Protein AF-A0A8S3Y1V0-F1 (afdb_monomer_lite)

Secondary structure (DSSP, 8-state):
--TT-GGGTTSPPPPPHHHHS--HHHHHHH-SEEEEEEEEEESSSTTPEEEEEEEEEEEE--HHHHHHTS-SS--TT--EEEEE-SSTT-S--EEEEE-HHHHHHHHHHHHHSHHHHHTT----GGGS---------------PPP----PPPPS--TT------TTTT-EEEE-TTSSPPPBPTTT-TTHHHHH-HHHHTTPPP--SS---HHHHHHHHHHSS--TT--HHHHHHHHHHHHHHHHHHHHHHHHHH-SEETTEE--HHHHT-HHHHHHHHHTTTTTGGGGGSTTSHHHHHHHHHHHHHHHHHHHTT-TTS----TTSTTSSTTSS--EEE-TTSS-EEEPPSSPPPP------TTT-HHHHHHHHHHHHS--S-HHHHTS-TTS-HHHHHHHHHHHHHHHHTTT--S-TTS--

Sequence (423 aa):
MPRLAIANGLKFPDNPDVLNELTSMEERLVSPHYVFLKIVRRGQGLGYQHGLSGNVINVPVKINNMVKALPRSINDDSVITVELKRKFCYKHGRKEQVRPEIIRRAAEYLVTCDLFRTYGIELEGSWTNNEPEDTVEYTCSSPAQESNVDEIPDVNPGGIETLLDENQDLTIVMAPGEGERPISLFFDRHLEELAFIKVHCAIERKYLVNLSHSEVTRSEISRNNRGAVRPDYLFTALKKQQTIAVKNNVTTCLRKKKTVRGAPVFACNVFQNNFVDNLVQHDDGYRVLEVIRNSPAHWKSEKKEVVGNASSIETLNDSSQAIDYSQAVEEVEAEGNWAPLQDNLEYIRKRTKTRIIRFRWYSYIDYPDNFYREQIMLYIPWRSEEEELLNPNINIKDIFDEYKERIKAESKQFNKLGDADFF

Organism: Parnassius apollo (NCBI:txid110799)

Radius of gyration: 32.29 Å; chains: 1; bounding box: 64×59×93 Å

Foldseek 3Di:
DDPLDVVQLLDADDFDPLLVPDDPVLLQLLFQKDKDWDWDWDDDDPPTDIDTDDAIWIFGFQSQVSLVLDDQDDPQPDKFWEFEDQDPPDPHGDIDIDGSVSSVVLNVVLCVAPLCVVVVRDHDPPNPDPDPPDDPDAPPDDDDDDDDDDDPDDPDPPDPPPPVDVPPPGYRYDNRRPPTDTDDLQVDPCNLLRRLCSGRVNHDRDGNDDDDLVSSLVSQVPDPPCSCVDPSNNVSSVNNVLVVLLVVLVVVLLVVPCDDVHHGDDPVLVPPPVSVVVCVVVCSVVCSCLPPPPRVNVVVVVVCVVVVVVVVVVVVVVPDDDDDPPPVPPPPPDDDQWDADPVNPDIDGHDPDFAADDDDDDDCVPCVLVLLLVLCVVQPDDDDCVPARVDPVDDSVVVCVVCVVSSVVRVVRHDPDDPPPRD

pLDDT: mean 74.52, std 18.21, range [28.52, 94.56]

Structure (mmCIF, N/CA/C/O backbone):
data_AF-A0A8S3Y1V0-F1
#
_entry.id   AF-A0A8S3Y1V0-F1
#
loop_
_atom_site.group_PDB
_atom_site.id
_atom_site.type_symbol
_atom_site.label_atom_id
_atom_site.label_alt_id
_atom_site.label_comp_id
_atom_site.label_asym_id
_atom_site.label_entity_id
_atom_site.label_seq_id
_atom_site.pdbx_PDB_ins_code
_atom_site.Cartn_x
_atom_site.Cartn_y
_atom_site.Cartn_z
_atom_site.occupancy
_atom_site.B_iso_or_equiv
_atom_site.auth_seq_id
_atom_site.auth_comp_id
_atom_site.auth_asym_id
_atom_site.auth_atom_id
_atom_site.pdbx_PDB_model_num
ATOM 1 N N . MET A 1 1 ? -9.778 -16.200 -22.870 1.00 70.06 1 MET A N 1
ATOM 2 C CA . MET A 1 1 ? -10.127 -15.145 -21.893 1.00 70.06 1 MET A CA 1
ATOM 3 C C . MET A 1 1 ? -8.929 -14.209 -21.730 1.00 70.06 1 MET A C 1
ATOM 5 O O . MET A 1 1 ? -7.821 -14.727 -21.618 1.00 70.06 1 MET A O 1
ATOM 9 N N . PRO A 1 2 ? -9.093 -12.872 -21.777 1.00 84.62 2 PRO A N 1
ATOM 10 C CA . PRO A 1 2 ? -7.995 -11.931 -21.532 1.00 84.62 2 PRO A CA 1
ATOM 11 C C . PRO A 1 2 ? -7.365 -12.141 -20.150 1.00 84.62 2 PRO A C 1
ATOM 13 O O . PRO A 1 2 ? -8.072 -12.464 -19.200 1.00 84.62 2 PRO A O 1
ATOM 16 N N . ARG A 1 3 ? -6.049 -11.931 -20.011 1.00 85.44 3 ARG A N 1
ATOM 17 C CA . ARG A 1 3 ? -5.333 -12.165 -18.739 1.00 85.44 3 ARG A CA 1
ATOM 18 C C . ARG A 1 3 ? -5.812 -11.271 -17.593 1.00 85.44 3 ARG A C 1
ATOM 20 O O . ARG A 1 3 ? -5.935 -11.743 -16.472 1.00 85.44 3 ARG A O 1
ATOM 27 N N . LEU A 1 4 ? -6.137 -10.011 -17.879 1.00 87.31 4 LEU A N 1
ATOM 28 C CA . LEU A 1 4 ? -6.613 -9.040 -16.882 1.00 87.31 4 LEU A CA 1
ATOM 29 C C . LEU A 1 4 ? -8.144 -9.029 -16.726 1.00 87.31 4 LEU A C 1
ATOM 31 O O . LEU A 1 4 ? -8.703 -8.065 -16.206 1.00 87.31 4 LEU A O 1
ATOM 35 N N . ALA A 1 5 ? -8.834 -10.064 -17.211 1.00 84.19 5 ALA A N 1
ATOM 36 C CA . ALA A 1 5 ? -10.283 -10.155 -17.099 1.00 84.19 5 ALA A CA 1
ATOM 37 C C . ALA A 1 5 ? -10.722 -10.386 -15.644 1.00 84.19 5 ALA A C 1
ATOM 39 O O . ALA A 1 5 ? -10.100 -11.159 -14.918 1.00 84.19 5 ALA A O 1
ATOM 40 N N . ILE A 1 6 ? -11.854 -9.787 -15.255 1.00 84.50 6 ILE A N 1
ATOM 41 C CA . ILE A 1 6 ? -12.474 -9.948 -13.924 1.00 84.50 6 ILE A CA 1
ATOM 42 C C . ILE A 1 6 ? -12.691 -11.431 -13.585 1.00 84.50 6 ILE A C 1
ATOM 44 O O . ILE A 1 6 ? -12.442 -11.852 -12.457 1.00 84.50 6 ILE A O 1
ATOM 48 N N . ALA A 1 7 ? -13.072 -12.226 -14.588 1.00 85.38 7 ALA A N 1
ATOM 49 C CA . ALA A 1 7 ? -13.306 -13.659 -14.460 1.00 85.38 7 ALA A CA 1
ATOM 50 C C . ALA A 1 7 ? -12.072 -14.467 -14.006 1.00 85.38 7 ALA A C 1
ATOM 52 O O . ALA A 1 7 ? -12.248 -15.564 -13.496 1.00 85.38 7 ALA A O 1
ATOM 53 N N . ASN A 1 8 ? -10.847 -13.928 -14.090 1.00 89.69 8 ASN A N 1
ATOM 54 C CA . ASN A 1 8 ? -9.635 -14.587 -13.578 1.00 89.69 8 ASN A CA 1
ATOM 55 C C . ASN A 1 8 ? -9.433 -14.438 -12.054 1.00 89.69 8 ASN A C 1
ATOM 57 O O . ASN A 1 8 ? -8.315 -14.615 -11.569 1.00 89.69 8 ASN A O 1
ATOM 61 N N . GLY A 1 9 ? -10.481 -14.100 -11.296 1.00 85.44 9 GLY A N 1
ATOM 62 C CA . GLY A 1 9 ? -10.389 -13.851 -9.850 1.00 85.44 9 GLY A CA 1
ATOM 63 C C . GLY A 1 9 ? -9.899 -12.442 -9.507 1.00 85.44 9 GLY A C 1
ATOM 64 O O . GLY A 1 9 ? -9.344 -12.212 -8.441 1.00 85.44 9 GLY A O 1
ATOM 65 N N . LEU A 1 10 ? -10.074 -11.491 -10.430 1.00 86.94 10 LEU A N 1
ATOM 66 C CA . LEU A 1 10 ? -9.690 -10.090 -10.245 1.00 86.94 10 LEU A CA 1
ATOM 67 C C . LEU A 1 10 ? -10.841 -9.233 -9.687 1.00 86.94 10 LEU A C 1
ATOM 69 O O . LEU A 1 10 ? -10.639 -8.048 -9.453 1.00 86.94 10 LEU A O 1
ATOM 73 N N . LYS A 1 11 ? -12.047 -9.780 -9.481 1.00 87.81 11 LYS A N 1
ATOM 74 C CA . LYS A 1 11 ? -13.169 -9.042 -8.871 1.00 87.81 11 LYS A CA 1
ATOM 75 C C . LYS A 1 11 ? -12.825 -8.681 -7.416 1.00 87.81 11 LYS A C 1
ATOM 77 O O . LYS A 1 11 ? -12.320 -9.533 -6.692 1.00 87.81 11 LYS A O 1
ATOM 82 N N . PHE A 1 12 ? -13.118 -7.448 -6.993 1.00 86.94 12 PHE A N 1
ATOM 83 C CA . PHE A 1 12 ? -13.141 -7.133 -5.560 1.00 86.94 12 PHE A CA 1
ATOM 84 C C . PHE A 1 12 ? -14.262 -7.928 -4.875 1.00 86.94 12 PHE A C 1
ATOM 86 O O . PHE A 1 12 ? -15.286 -8.188 -5.522 1.00 86.94 12 PHE A O 1
ATOM 93 N N . PRO A 1 13 ? -14.076 -8.330 -3.607 1.00 86.19 13 PRO A N 1
ATOM 94 C CA . PRO A 1 13 ? -15.162 -8.912 -2.835 1.00 86.19 13 PRO A CA 1
ATOM 95 C C . PRO A 1 13 ? -16.297 -7.898 -2.672 1.00 86.19 13 PRO A C 1
ATOM 97 O O . PRO A 1 13 ? -16.088 -6.688 -2.772 1.00 86.19 13 PRO A O 1
ATOM 100 N N . ASP A 1 14 ? -17.508 -8.401 -2.458 1.00 86.19 14 ASP A N 1
ATOM 101 C CA . ASP A 1 14 ? -18.649 -7.538 -2.182 1.00 86.19 14 ASP A CA 1
ATOM 102 C C . ASP A 1 14 ? -18.517 -7.029 -0.737 1.00 86.19 14 ASP A C 1
ATOM 104 O O . ASP A 1 14 ? -18.416 -7.819 0.204 1.00 86.19 14 ASP A O 1
ATOM 108 N N . ASN A 1 15 ? -18.429 -5.706 -0.575 1.00 84.19 15 ASN A N 1
ATOM 109 C CA . ASN A 1 15 ? -18.181 -5.098 0.727 1.00 84.19 15 ASN A CA 1
ATOM 110 C C . ASN A 1 15 ? -19.430 -5.205 1.616 1.00 84.19 15 ASN A C 1
ATOM 112 O O . ASN A 1 15 ? -20.471 -4.674 1.224 1.00 84.19 15 ASN A O 1
ATOM 116 N N . PRO A 1 16 ? -19.339 -5.806 2.815 1.00 88.62 16 PRO A N 1
ATOM 117 C CA . PRO A 1 16 ? -20.436 -5.797 3.775 1.00 88.62 16 PRO A CA 1
ATOM 118 C C . PRO A 1 16 ? -20.675 -4.372 4.291 1.00 88.62 16 PRO A C 1
ATOM 120 O O . PRO A 1 16 ? -19.731 -3.590 4.448 1.00 88.62 16 PRO A O 1
ATOM 123 N N . ASP A 1 17 ? -21.929 -4.052 4.611 1.00 87.94 17 ASP A N 1
ATOM 124 C CA . ASP A 1 17 ? -22.334 -2.706 5.043 1.00 87.94 17 ASP A CA 1
ATOM 125 C C . ASP A 1 17 ? -21.539 -2.221 6.264 1.00 87.94 17 ASP A C 1
ATOM 127 O O . ASP A 1 17 ? -21.095 -1.073 6.302 1.00 87.94 17 ASP A O 1
ATOM 131 N N . VAL A 1 18 ? -21.230 -3.141 7.185 1.00 89.06 18 VAL A N 1
ATOM 132 C CA . VAL A 1 18 ? -20.416 -2.894 8.388 1.00 89.06 18 VAL A CA 1
ATOM 133 C C . VAL A 1 18 ? -19.042 -2.302 8.053 1.00 89.06 18 VAL A C 1
ATOM 135 O O . VAL A 1 18 ? -18.563 -1.417 8.755 1.00 89.06 18 VAL A O 1
ATOM 138 N N . LEU A 1 19 ? -18.393 -2.760 6.975 1.00 90.06 19 LEU A N 1
ATOM 139 C CA . LEU A 1 19 ? -17.070 -2.261 6.583 1.00 90.06 19 LEU A CA 1
ATOM 140 C C . LEU A 1 19 ? -17.153 -0.980 5.744 1.00 90.06 19 LEU A C 1
ATOM 142 O O . LEU A 1 19 ? -16.221 -0.172 5.753 1.00 90.06 19 LEU A O 1
ATOM 146 N N . ASN A 1 20 ? -18.253 -0.767 5.019 1.00 88.50 20 ASN A N 1
ATOM 147 C CA . ASN A 1 20 ? -18.449 0.456 4.239 1.00 88.50 20 ASN A CA 1
ATOM 148 C C . ASN A 1 20 ? -18.640 1.683 5.138 1.00 88.50 20 ASN A C 1
ATOM 150 O O . ASN A 1 20 ? -18.141 2.759 4.788 1.00 88.50 20 ASN A O 1
ATOM 154 N N . GLU A 1 21 ? -19.279 1.498 6.296 1.00 89.69 21 GLU A N 1
ATOM 155 C CA . GLU A 1 21 ? -19.557 2.546 7.283 1.00 89.69 21 GLU A CA 1
ATOM 156 C C . GLU A 1 21 ? -18.296 3.104 7.973 1.00 89.69 21 GLU A C 1
ATOM 158 O O . GLU A 1 21 ? -18.311 4.235 8.460 1.00 89.69 21 GLU A O 1
ATOM 163 N N . LEU A 1 22 ? -17.189 2.350 7.976 1.00 91.31 22 LEU A N 1
ATOM 164 C CA . LEU A 1 22 ? -15.954 2.731 8.669 1.00 91.31 22 LEU A CA 1
ATOM 165 C C . LEU A 1 22 ? -15.323 4.010 8.100 1.00 91.31 22 LEU A C 1
ATOM 167 O O . LEU A 1 22 ? -15.113 4.139 6.886 1.00 91.31 22 LEU A O 1
ATOM 171 N N . THR A 1 23 ? -14.913 4.923 8.976 1.00 91.06 23 THR A N 1
ATOM 172 C CA . THR A 1 23 ? -14.022 6.038 8.622 1.00 91.06 23 THR A CA 1
ATOM 173 C C . THR A 1 23 ? -12.586 5.554 8.376 1.00 91.06 23 THR A C 1
ATOM 175 O O . THR A 1 23 ? -12.240 4.394 8.604 1.00 91.06 23 THR A O 1
ATOM 178 N N . SER A 1 24 ? -11.707 6.444 7.898 1.00 88.94 24 SER A N 1
ATOM 179 C CA . SER A 1 24 ? -10.295 6.095 7.664 1.00 88.94 24 SER A CA 1
ATOM 180 C C . SER A 1 24 ? -9.545 5.737 8.954 1.00 88.94 24 SER A C 1
ATOM 182 O O . SER A 1 24 ? -8.635 4.908 8.914 1.00 88.94 24 SER A O 1
ATOM 184 N N . MET A 1 25 ? -9.889 6.364 10.086 1.00 89.69 25 MET A N 1
ATOM 185 C CA . MET A 1 25 ? -9.319 6.017 11.390 1.00 89.69 25 MET A CA 1
ATOM 186 C C . MET A 1 25 ? -9.917 4.725 11.943 1.00 89.69 25 MET A C 1
ATOM 188 O O . MET A 1 25 ? -9.170 3.880 12.429 1.00 89.69 25 MET A O 1
ATOM 192 N N . GLU A 1 26 ? -11.233 4.539 11.820 1.00 92.38 26 GLU A N 1
ATOM 193 C CA . GLU A 1 26 ? -11.917 3.319 12.264 1.00 92.38 26 GLU A CA 1
ATOM 194 C C . GLU A 1 26 ? -11.404 2.085 11.500 1.00 92.38 26 GLU A C 1
ATOM 196 O O . GLU A 1 26 ? -11.056 1.086 12.125 1.00 92.38 26 GLU A O 1
ATOM 201 N N . GLU A 1 27 ? -11.238 2.178 10.171 1.00 92.88 27 GLU A N 1
ATOM 202 C CA . GLU A 1 27 ? -10.595 1.138 9.347 1.00 92.88 27 GLU A CA 1
ATOM 203 C C . GLU A 1 27 ? -9.198 0.800 9.873 1.00 92.88 27 GLU A C 1
ATOM 205 O O . GLU A 1 27 ? -8.813 -0.368 9.952 1.00 92.88 27 GLU A O 1
ATOM 210 N N . ARG A 1 28 ? -8.425 1.824 10.248 1.00 91.38 28 ARG A N 1
ATOM 211 C CA . ARG A 1 28 ? -7.067 1.636 10.744 1.00 91.38 28 ARG A CA 1
ATOM 212 C C . ARG A 1 28 ? -7.076 0.898 12.081 1.00 91.38 28 ARG A C 1
ATOM 214 O O . ARG A 1 28 ? -6.326 -0.054 12.212 1.00 91.38 28 ARG A O 1
ATOM 221 N N . LEU A 1 29 ? -7.962 1.245 13.013 1.00 91.19 29 LEU A N 1
ATOM 222 C CA . LEU A 1 29 ? -8.068 0.591 14.326 1.00 91.19 29 LEU A CA 1
ATOM 223 C C . LEU A 1 29 ? -8.432 -0.899 14.260 1.00 91.19 29 LEU A C 1
ATOM 225 O O . LEU A 1 29 ? -8.083 -1.643 15.173 1.00 91.19 29 LEU A O 1
ATOM 229 N N . VAL A 1 30 ? -9.088 -1.353 13.191 1.00 92.38 30 VAL A N 1
ATOM 230 C CA . VAL A 1 30 ? -9.377 -2.783 12.972 1.00 92.38 30 VAL A CA 1
ATOM 231 C C . VAL A 1 30 ? -8.347 -3.484 12.078 1.00 92.38 30 VAL A C 1
ATOM 233 O O . VAL A 1 30 ? -8.394 -4.703 11.918 1.00 92.38 30 VAL A O 1
ATOM 236 N N . SER A 1 31 ? -7.394 -2.740 11.508 1.00 93.38 31 SER A N 1
ATOM 237 C CA . SER A 1 31 ? -6.385 -3.277 10.592 1.00 93.38 31 SER A CA 1
ATOM 238 C C . SER A 1 31 ? -5.194 -3.891 11.338 1.00 93.38 31 SER A C 1
ATOM 240 O O . SER A 1 31 ? -4.521 -3.196 12.100 1.00 93.38 31 SER A O 1
ATOM 242 N N . PRO A 1 32 ? -4.844 -5.165 11.089 1.00 92.81 32 PRO A N 1
ATOM 243 C CA . PRO A 1 32 ? -3.673 -5.791 11.708 1.00 92.81 32 PRO A CA 1
ATOM 244 C C . PRO A 1 32 ? -2.335 -5.317 11.126 1.00 92.81 32 PRO A C 1
ATOM 246 O O . PRO A 1 32 ? -1.296 -5.549 11.736 1.00 92.81 32 PRO A O 1
ATOM 249 N N . HIS A 1 33 ? -2.324 -4.660 9.962 1.00 92.75 33 HIS A N 1
ATOM 250 C CA . HIS A 1 33 ? -1.106 -4.091 9.380 1.00 92.75 33 HIS A CA 1
ATOM 251 C C . HIS A 1 33 ? -1.229 -2.585 9.204 1.00 92.75 33 HIS A C 1
ATOM 253 O O . HIS A 1 33 ? -2.137 -2.076 8.551 1.00 92.75 33 HIS A O 1
ATOM 259 N N . TYR A 1 34 ? -0.275 -1.851 9.772 1.00 92.50 34 TYR A N 1
ATOM 260 C CA . TYR A 1 34 ? -0.205 -0.404 9.656 1.00 92.50 34 TYR A CA 1
ATOM 261 C C . TYR A 1 34 ? 0.838 -0.026 8.626 1.00 92.50 34 TYR A C 1
ATOM 263 O O . TYR A 1 34 ? 2.044 -0.172 8.839 1.00 92.50 34 TYR A O 1
ATOM 271 N N . VAL A 1 35 ? 0.364 0.562 7.532 1.00 93.00 35 VAL A N 1
ATOM 272 C CA . VAL A 1 35 ? 1.246 1.183 6.556 1.00 93.00 35 VAL A CA 1
ATOM 273 C C . VAL A 1 35 ? 1.459 2.651 6.933 1.00 93.00 35 VAL A C 1
ATOM 275 O O . VAL A 1 35 ? 0.537 3.471 6.962 1.00 93.00 35 VAL A O 1
ATOM 278 N N . PHE A 1 36 ? 2.699 2.990 7.273 1.00 91.06 36 PHE A N 1
ATOM 279 C CA . PHE A 1 36 ? 3.139 4.356 7.530 1.00 91.06 36 PHE A CA 1
ATOM 280 C C . PHE A 1 36 ? 3.766 4.942 6.269 1.00 91.06 36 PHE A C 1
ATOM 282 O O . PHE A 1 36 ? 4.724 4.397 5.717 1.00 91.06 36 PHE A O 1
ATOM 289 N N . LEU A 1 37 ? 3.224 6.074 5.832 1.00 91.56 37 LEU A N 1
ATOM 290 C CA . LEU A 1 37 ? 3.655 6.808 4.652 1.00 91.56 37 LEU A CA 1
ATOM 291 C C . LEU A 1 37 ? 3.350 8.299 4.846 1.00 91.56 37 LEU A C 1
ATOM 293 O O . LEU A 1 37 ? 2.348 8.641 5.472 1.00 91.56 37 LEU A O 1
ATOM 297 N N . LYS A 1 38 ? 4.220 9.184 4.342 1.00 90.44 38 LYS A N 1
ATOM 298 C CA . LYS A 1 38 ? 3.994 10.639 4.342 1.00 90.44 38 LYS A CA 1
ATOM 299 C C . LYS A 1 38 ? 3.601 11.060 2.930 1.00 90.44 38 LYS A C 1
ATOM 301 O O . LYS A 1 38 ? 4.449 11.090 2.038 1.00 90.44 38 LYS A O 1
ATOM 306 N N . ILE A 1 39 ? 2.321 11.358 2.726 1.00 90.38 39 ILE A N 1
ATOM 307 C CA . ILE A 1 39 ? 1.832 11.948 1.476 1.00 90.38 39 ILE A CA 1
ATOM 308 C C . ILE A 1 39 ? 1.966 13.460 1.591 1.00 90.38 39 ILE A C 1
ATOM 310 O O . ILE A 1 39 ? 1.571 14.051 2.588 1.00 90.38 39 ILE A O 1
ATOM 314 N N . VAL A 1 40 ? 2.547 14.075 0.570 1.00 89.75 40 VAL A N 1
ATOM 315 C CA . VAL A 1 40 ? 2.717 15.522 0.450 1.00 89.75 40 VAL A CA 1
ATOM 316 C C . VAL A 1 40 ? 1.996 16.008 -0.796 1.00 89.75 40 VAL A C 1
ATOM 318 O O . VAL A 1 40 ? 1.966 15.307 -1.809 1.00 89.75 40 VAL A O 1
ATOM 321 N N . ARG A 1 41 ? 1.436 17.215 -0.758 1.00 89.19 41 ARG A N 1
ATOM 322 C CA . ARG A 1 41 ? 0.936 17.870 -1.970 1.00 89.19 41 ARG A CA 1
ATOM 323 C C . ARG A 1 41 ? 2.119 18.420 -2.771 1.00 89.19 41 ARG A C 1
ATOM 325 O O . ARG A 1 41 ? 3.067 18.968 -2.211 1.00 89.19 41 ARG A O 1
ATOM 332 N N . ARG A 1 42 ? 2.100 18.213 -4.085 1.00 83.56 42 ARG A N 1
ATOM 333 C CA . ARG A 1 42 ? 3.101 18.692 -5.045 1.00 83.56 42 ARG A CA 1
ATOM 334 C C . ARG A 1 42 ? 2.403 19.602 -6.053 1.00 83.56 42 ARG A C 1
ATOM 336 O O . ARG A 1 42 ? 1.436 19.183 -6.683 1.00 83.56 42 ARG A O 1
ATOM 343 N N . GLY A 1 43 ? 2.917 20.819 -6.210 1.00 79.75 43 GLY A N 1
ATOM 344 C CA . GLY A 1 43 ? 2.292 21.877 -7.010 1.00 79.75 43 GLY A CA 1
ATOM 345 C C . GLY A 1 43 ? 1.432 22.825 -6.169 1.00 79.75 43 GLY A C 1
ATOM 346 O O . GLY A 1 43 ? 1.086 22.515 -5.031 1.00 79.75 43 GLY A O 1
ATOM 347 N N . GLN A 1 44 ? 1.127 23.995 -6.729 1.00 75.88 44 GLN A N 1
ATOM 348 C CA . GLN A 1 44 ? 0.265 25.013 -6.121 1.00 75.88 44 GLN A CA 1
ATOM 349 C C . GLN A 1 44 ? -1.119 25.013 -6.798 1.00 75.88 44 GLN A C 1
ATOM 351 O O . GLN A 1 44 ? -1.225 24.730 -7.991 1.00 75.88 44 GLN A O 1
ATOM 356 N N . GLY A 1 45 ? -2.176 25.347 -6.049 1.00 70.19 45 GLY A N 1
ATOM 357 C CA . GLY A 1 45 ? -3.538 25.535 -6.575 1.00 70.19 45 GLY A CA 1
ATOM 358 C C . GLY A 1 45 ? -4.389 24.262 -6.719 1.00 70.19 45 GLY A C 1
ATOM 359 O O . GLY A 1 45 ? -4.083 23.218 -6.146 1.00 70.19 45 GLY A O 1
ATOM 360 N N . LEU A 1 46 ? -5.483 24.362 -7.488 1.00 70.44 46 LEU A N 1
ATOM 361 C CA . LEU A 1 46 ? -6.514 23.317 -7.663 1.00 70.44 46 LEU A CA 1
ATOM 362 C C . LEU A 1 46 ? -6.014 22.045 -8.384 1.00 70.44 46 LEU A C 1
ATOM 364 O O . LEU A 1 46 ? -6.670 21.010 -8.326 1.00 70.44 46 LEU A O 1
ATOM 368 N N . GLY A 1 47 ? -4.860 22.114 -9.057 1.00 76.38 47 GLY A N 1
ATOM 369 C CA . GLY A 1 47 ? -4.253 21.017 -9.824 1.00 76.38 47 GLY A CA 1
ATOM 370 C C . GLY A 1 47 ? -3.145 20.257 -9.090 1.00 76.38 47 GLY A C 1
ATOM 371 O O . GLY A 1 47 ? -2.272 19.681 -9.743 1.00 76.38 47 GLY A O 1
ATOM 372 N N . TYR A 1 48 ? -3.117 20.295 -7.754 1.00 82.69 48 TYR A N 1
ATOM 373 C CA . TYR A 1 48 ? -2.064 19.634 -6.986 1.00 82.69 48 TYR A CA 1
ATOM 374 C C . TYR A 1 48 ? -2.058 18.117 -7.218 1.00 82.69 48 TYR A C 1
ATOM 376 O O . TYR A 1 48 ? -3.093 17.461 -7.341 1.00 82.69 48 TYR A O 1
ATOM 384 N N . GLN A 1 49 ? -0.861 17.541 -7.239 1.00 86.75 49 GLN A N 1
ATOM 385 C CA . GLN A 1 49 ? -0.670 16.097 -7.274 1.00 86.75 49 GLN A CA 1
ATOM 386 C C . GLN A 1 49 ? -0.255 15.596 -5.897 1.00 86.75 49 GLN A C 1
ATOM 388 O O . GLN A 1 49 ? 0.409 16.292 -5.128 1.00 86.75 49 GLN A O 1
ATOM 393 N N . HIS A 1 50 ? -0.615 14.357 -5.580 1.00 89.38 50 HIS A N 1
ATOM 394 C CA . HIS A 1 50 ? -0.071 13.694 -4.405 1.00 89.38 50 HIS A CA 1
ATOM 395 C C . HIS A 1 50 ? 1.343 13.197 -4.722 1.00 89.38 50 HIS A C 1
ATOM 397 O O . HIS A 1 50 ? 1.592 12.607 -5.772 1.00 89.38 50 HIS A O 1
ATOM 403 N N . GLY A 1 51 ? 2.275 13.421 -3.805 1.00 89.25 51 GLY A N 1
ATOM 404 C CA . GLY A 1 51 ? 3.624 12.880 -3.841 1.00 89.25 51 GLY A CA 1
ATOM 405 C C . GLY A 1 51 ? 3.918 12.092 -2.574 1.00 89.25 51 GLY A C 1
ATOM 406 O O . GLY A 1 51 ? 3.388 12.385 -1.507 1.00 89.25 51 GLY A O 1
ATOM 407 N N . LEU A 1 52 ? 4.800 11.105 -2.678 1.00 90.56 52 LEU A N 1
ATOM 408 C CA . LEU A 1 52 ? 5.309 10.382 -1.519 1.00 90.56 52 LEU A CA 1
ATOM 409 C C . LEU A 1 52 ? 6.586 11.061 -1.010 1.00 90.56 52 LEU A C 1
ATOM 411 O O . LEU A 1 52 ? 7.504 11.329 -1.787 1.00 90.56 52 LEU A O 1
ATOM 415 N N . SER A 1 53 ? 6.655 11.313 0.294 1.00 89.88 53 SER A N 1
ATOM 416 C CA . SER A 1 53 ? 7.863 11.755 0.987 1.00 89.88 53 SER A CA 1
ATOM 417 C C . SER A 1 53 ? 8.387 10.635 1.882 1.00 89.88 53 SER A C 1
ATOM 419 O O . SER A 1 53 ? 7.658 10.090 2.708 1.00 89.88 53 SER A O 1
ATOM 421 N N . GLY A 1 54 ? 9.671 10.304 1.744 1.00 87.56 54 GLY A N 1
ATOM 422 C CA . GLY A 1 54 ? 10.295 9.215 2.493 1.00 87.56 54 GLY A CA 1
ATOM 423 C C . GLY A 1 54 ? 9.917 7.820 1.982 1.00 87.56 54 GLY A C 1
ATOM 424 O O . GLY A 1 54 ? 9.564 7.631 0.815 1.00 87.56 54 GLY A O 1
ATOM 425 N N . ASN A 1 55 ? 10.058 6.823 2.857 1.00 89.19 55 ASN A N 1
ATOM 426 C CA . ASN A 1 55 ? 9.768 5.428 2.537 1.00 89.19 55 ASN A CA 1
ATOM 427 C C . ASN A 1 55 ? 8.409 4.985 3.099 1.00 89.19 55 ASN A C 1
ATOM 429 O O . ASN A 1 55 ? 7.887 5.600 4.026 1.00 89.19 55 ASN A O 1
ATOM 433 N N . VAL A 1 56 ? 7.871 3.897 2.551 1.00 92.75 56 VAL A N 1
ATOM 434 C CA . VAL A 1 56 ? 6.667 3.234 3.064 1.00 92.75 56 VAL A CA 1
ATOM 435 C C . VAL A 1 56 ? 7.094 2.116 4.009 1.00 92.75 56 VAL A C 1
ATOM 437 O O . VAL A 1 56 ? 7.931 1.286 3.652 1.00 92.75 56 VAL A O 1
ATOM 440 N N . ILE A 1 57 ? 6.541 2.118 5.219 1.00 91.81 57 ILE A N 1
ATOM 441 C CA . ILE A 1 57 ? 6.902 1.185 6.288 1.00 91.81 57 ILE A CA 1
ATOM 442 C C . ILE A 1 57 ? 5.654 0.396 6.674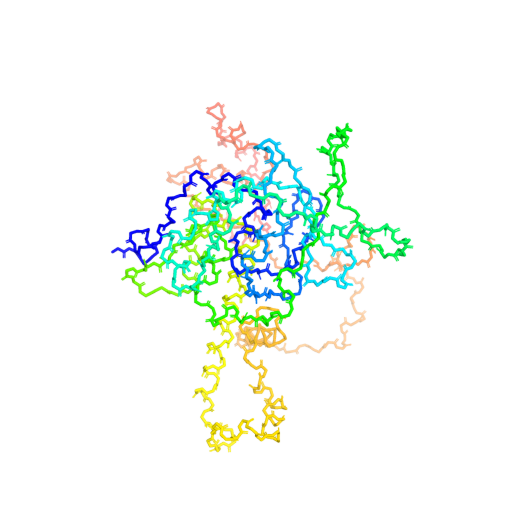 1.00 91.81 57 ILE A C 1
ATOM 444 O O . ILE A 1 57 ? 4.658 0.998 7.060 1.00 91.81 57 ILE A O 1
ATOM 448 N N . ASN A 1 58 ? 5.717 -0.931 6.584 1.00 94.56 58 ASN A N 1
ATOM 449 C CA . ASN A 1 58 ? 4.665 -1.828 7.055 1.00 94.56 58 ASN A CA 1
ATOM 450 C C . ASN A 1 58 ? 5.007 -2.335 8.459 1.00 94.56 58 ASN A C 1
ATOM 452 O O . ASN A 1 58 ? 6.104 -2.856 8.665 1.00 94.56 58 ASN A O 1
ATOM 456 N N . VAL A 1 59 ? 4.095 -2.167 9.414 1.00 92.94 59 VAL A N 1
ATOM 457 C CA . VAL A 1 59 ? 4.261 -2.601 10.806 1.00 92.94 59 VAL A CA 1
ATOM 458 C C . VAL A 1 59 ? 3.069 -3.479 11.197 1.00 92.94 59 VAL A C 1
ATOM 460 O O . VAL A 1 59 ? 1.938 -3.008 11.076 1.00 92.94 59 VAL A O 1
ATOM 463 N N . PRO A 1 60 ? 3.291 -4.720 11.659 1.00 92.38 60 PRO A N 1
ATOM 464 C CA . PRO A 1 60 ? 2.226 -5.553 12.204 1.00 92.38 60 PRO A CA 1
ATOM 465 C C . PRO A 1 60 ? 1.765 -4.998 13.556 1.00 92.38 60 PRO A C 1
ATOM 467 O O . PRO A 1 60 ? 2.571 -4.496 14.340 1.00 92.38 60 PRO A O 1
ATOM 470 N N . VAL A 1 61 ? 0.469 -5.087 13.827 1.00 90.62 61 VAL A N 1
ATOM 471 C CA . VAL A 1 61 ? -0.173 -4.520 15.011 1.00 90.62 61 VAL A CA 1
ATOM 472 C C . VAL A 1 61 ? -1.110 -5.542 15.644 1.00 90.62 61 VAL A C 1
ATOM 474 O O . VAL A 1 61 ? -1.835 -6.266 14.964 1.00 90.62 61 VAL A O 1
ATOM 477 N N . LYS A 1 62 ? -1.125 -5.576 16.979 1.00 87.81 62 LYS A N 1
ATOM 478 C CA . LYS A 1 62 ? -2.049 -6.404 17.759 1.00 87.81 62 LYS A CA 1
ATOM 479 C C . LYS A 1 62 ? -3.358 -5.655 17.973 1.00 87.81 62 LYS A C 1
ATOM 481 O O . LYS A 1 62 ? -3.423 -4.742 18.795 1.00 87.81 62 LYS A O 1
ATOM 486 N N . ILE A 1 63 ? -4.396 -6.076 17.256 1.00 86.12 63 ILE A N 1
ATOM 487 C CA . ILE A 1 63 ? -5.729 -5.458 17.306 1.00 86.12 63 ILE A CA 1
ATOM 488 C C . ILE A 1 63 ? -6.287 -5.451 18.730 1.00 86.12 63 ILE A C 1
ATOM 490 O O . ILE A 1 63 ? -6.799 -4.429 19.171 1.00 86.12 63 ILE A O 1
ATOM 494 N N . ASN A 1 64 ? -6.078 -6.523 19.497 1.00 83.69 64 ASN A N 1
ATOM 495 C CA . ASN A 1 64 ? -6.577 -6.632 20.871 1.00 83.69 64 ASN A CA 1
ATOM 496 C C . ASN A 1 64 ? -6.165 -5.459 21.759 1.00 83.69 64 ASN A C 1
ATOM 498 O O . ASN A 1 64 ? -6.969 -5.004 22.561 1.00 83.69 64 ASN A O 1
ATOM 502 N N . ASN A 1 65 ? -4.951 -4.931 21.597 1.00 82.06 65 ASN A N 1
ATOM 503 C CA . ASN A 1 65 ? -4.487 -3.795 22.393 1.00 82.06 65 ASN A CA 1
ATOM 504 C C . ASN A 1 65 ? -5.235 -2.505 22.038 1.00 82.06 65 ASN A C 1
ATOM 506 O O . ASN A 1 65 ? -5.486 -1.684 22.911 1.00 82.06 65 ASN A O 1
ATOM 510 N N . MET A 1 66 ? -5.580 -2.331 20.761 1.00 83.00 66 MET A N 1
ATOM 511 C CA . MET A 1 66 ? -6.280 -1.144 20.271 1.00 83.00 66 MET A CA 1
ATOM 512 C C . MET A 1 66 ? -7.739 -1.167 20.671 1.00 83.00 66 MET A C 1
ATOM 514 O O . MET A 1 66 ? -8.252 -0.175 21.169 1.00 83.00 66 MET A O 1
ATOM 518 N N . VAL A 1 67 ? -8.385 -2.317 20.481 1.00 78.75 67 VAL A N 1
ATOM 519 C CA . VAL A 1 67 ? -9.794 -2.470 20.815 1.00 78.75 67 VAL A CA 1
ATOM 520 C C . VAL A 1 67 ? -9.918 -2.352 22.341 1.00 78.75 67 VAL A C 1
ATOM 522 O O . VAL A 1 67 ? -10.675 -1.511 22.794 1.00 78.75 67 VAL A O 1
ATOM 525 N N . LYS A 1 68 ? -9.068 -3.008 23.158 1.00 79.31 68 LYS A N 1
ATOM 526 C CA . LYS A 1 68 ? -9.125 -2.923 24.644 1.00 79.31 68 LYS A CA 1
ATOM 527 C C . LYS A 1 68 ? -8.963 -1.514 25.211 1.00 79.31 68 LYS A C 1
ATOM 529 O O . LYS A 1 68 ? -9.435 -1.257 26.313 1.00 79.31 68 LYS A O 1
ATOM 534 N N . ALA A 1 69 ? -8.263 -0.638 24.498 1.00 81.38 69 ALA A N 1
ATOM 535 C CA . ALA A 1 69 ? -8.092 0.747 24.912 1.00 81.38 69 ALA A CA 1
ATOM 536 C C . ALA A 1 69 ? -9.364 1.586 24.706 1.00 81.38 69 ALA A C 1
ATOM 538 O O . ALA A 1 69 ? -9.460 2.669 25.275 1.00 81.38 69 ALA A O 1
ATOM 539 N N . LEU A 1 70 ? -10.325 1.113 23.903 1.00 82.19 70 LEU A N 1
ATOM 540 C CA . LEU A 1 70 ? -11.601 1.788 23.694 1.00 82.19 70 LEU A CA 1
ATOM 541 C C . LEU A 1 70 ? -12.538 1.534 24.891 1.00 82.19 70 LEU A C 1
ATOM 543 O O . LEU A 1 70 ? -12.590 0.410 25.401 1.00 82.19 70 LEU A O 1
ATOM 547 N N . PRO A 1 71 ? -13.303 2.539 25.348 1.00 75.38 71 PRO A N 1
ATOM 548 C CA . PRO A 1 71 ? -14.167 2.379 26.511 1.00 75.38 71 PRO A CA 1
ATOM 549 C C . PRO A 1 71 ? -15.364 1.474 26.187 1.00 75.38 71 PRO A C 1
ATOM 551 O O . PRO A 1 71 ? -15.967 1.584 25.121 1.00 75.38 71 PRO A O 1
ATOM 554 N N . ARG A 1 72 ? -15.716 0.581 27.123 1.00 70.62 72 ARG A N 1
ATOM 555 C CA . ARG A 1 72 ? -16.718 -0.486 26.921 1.00 70.62 72 ARG A CA 1
ATOM 556 C C . ARG A 1 72 ? -18.177 -0.029 27.044 1.00 70.62 72 ARG A C 1
ATOM 558 O O . ARG A 1 72 ? -19.052 -0.671 26.482 1.00 70.62 72 ARG A O 1
ATOM 565 N N . SER A 1 73 ? -18.449 1.027 27.810 1.00 60.06 73 SER A N 1
ATOM 566 C CA . SER A 1 73 ? -19.798 1.376 28.290 1.00 60.06 73 SER A CA 1
ATOM 567 C C . SER A 1 73 ? -20.387 2.638 27.663 1.00 60.06 73 SER A C 1
ATOM 569 O O . SER A 1 73 ? -21.252 3.270 28.270 1.00 60.06 73 SER A O 1
ATOM 571 N N . ILE A 1 74 ? -19.877 3.078 26.514 1.00 59.22 74 ILE A N 1
ATOM 572 C CA . ILE A 1 74 ? -20.377 4.311 25.914 1.00 59.22 74 ILE A CA 1
ATOM 573 C C . ILE A 1 74 ? -21.574 3.993 25.018 1.00 59.22 74 ILE A C 1
ATOM 575 O O . ILE A 1 74 ? -21.521 3.052 24.232 1.00 59.22 74 ILE A O 1
ATOM 579 N N . ASN A 1 75 ? -22.649 4.771 25.168 1.00 61.72 75 ASN A N 1
ATOM 580 C CA . ASN A 1 75 ? -23.871 4.649 24.371 1.00 61.72 75 ASN A CA 1
ATOM 581 C C . ASN A 1 75 ? -23.560 4.653 22.862 1.00 61.72 75 ASN A C 1
ATOM 583 O O . ASN A 1 75 ? -22.597 5.297 22.438 1.00 61.72 75 ASN A O 1
ATOM 587 N N . ASP A 1 76 ? -24.413 3.997 22.068 1.00 60.28 76 ASP A N 1
ATOM 588 C CA . ASP A 1 76 ? -24.262 3.827 20.609 1.00 60.28 76 ASP A CA 1
ATOM 589 C C . ASP A 1 76 ? -23.998 5.142 19.841 1.00 60.28 76 ASP A C 1
ATOM 591 O O . ASP A 1 76 ? -23.338 5.124 18.803 1.00 60.28 76 ASP A O 1
ATOM 595 N N . ASP A 1 77 ? -24.436 6.285 20.382 1.00 64.19 77 ASP A N 1
ATOM 596 C CA . ASP A 1 77 ? -24.297 7.618 19.772 1.00 64.19 77 ASP A CA 1
ATOM 597 C C . ASP A 1 77 ? -23.013 8.368 20.158 1.00 64.19 77 ASP A C 1
ATOM 599 O O . ASP A 1 77 ? -22.793 9.513 19.761 1.00 64.19 77 ASP A O 1
ATOM 603 N N . SER A 1 78 ? -22.149 7.755 20.960 1.00 74.50 78 SER A N 1
ATOM 604 C CA . SER A 1 78 ? -20.958 8.428 21.457 1.00 74.50 78 SER A CA 1
ATOM 605 C C . SER A 1 78 ? -19.800 8.425 20.465 1.00 74.50 78 SER A C 1
ATOM 607 O O . SER A 1 78 ? -19.456 7.427 19.824 1.00 74.50 78 SER A O 1
ATOM 609 N N . VAL A 1 79 ? -19.145 9.577 20.388 1.00 83.62 79 VAL A N 1
ATOM 610 C CA . VAL A 1 79 ? -17.956 9.792 19.574 1.00 83.62 79 VAL A CA 1
ATOM 611 C C . VAL A 1 79 ? -16.802 10.114 20.509 1.00 83.62 79 VAL A C 1
ATOM 613 O O . VAL A 1 79 ? -16.905 11.007 21.347 1.00 83.62 79 VAL A O 1
ATOM 616 N N . ILE A 1 80 ? -15.693 9.394 20.365 1.00 86.12 80 ILE A N 1
ATOM 617 C CA . ILE A 1 80 ? -14.476 9.642 21.142 1.00 86.12 80 ILE A CA 1
ATOM 618 C C . ILE A 1 80 ? -13.367 10.163 20.240 1.00 86.12 80 ILE A C 1
ATOM 620 O O . ILE A 1 80 ? -13.300 9.831 19.054 1.00 86.12 80 ILE A O 1
ATOM 624 N N . THR A 1 81 ? -12.455 10.947 20.805 1.00 88.94 81 THR A N 1
ATOM 625 C CA . THR A 1 81 ? -11.280 11.412 20.065 1.00 88.94 81 THR A CA 1
ATOM 626 C C . THR A 1 81 ? -10.123 10.448 20.289 1.00 88.94 81 THR A C 1
ATOM 628 O O . THR A 1 81 ? -9.714 10.199 21.422 1.00 88.94 81 THR A O 1
ATOM 631 N N . VAL A 1 82 ? -9.562 9.916 19.204 1.00 88.81 82 VAL A N 1
ATOM 632 C CA . VAL A 1 82 ? -8.396 9.029 19.252 1.00 88.81 82 VAL A CA 1
ATOM 633 C C . VAL A 1 82 ? -7.207 9.701 18.582 1.00 88.81 82 VAL A C 1
ATOM 635 O O . VAL A 1 82 ? -7.283 10.151 17.437 1.00 88.81 82 VAL A O 1
ATOM 638 N N . GLU A 1 83 ? -6.074 9.727 19.284 1.00 90.88 83 GLU A N 1
ATOM 639 C CA . GLU A 1 83 ? -4.788 10.142 18.734 1.00 90.88 83 GLU A CA 1
ATOM 640 C C . GLU A 1 83 ? -3.898 8.921 18.481 1.00 90.88 83 GLU A C 1
ATOM 642 O O . GLU A 1 83 ? -3.348 8.325 19.410 1.00 90.88 83 GLU A O 1
ATOM 647 N N . LEU A 1 84 ? -3.694 8.576 17.207 1.00 89.00 84 LEU A N 1
ATOM 648 C CA . LEU A 1 84 ? -2.744 7.538 16.816 1.00 89.00 84 LEU A CA 1
ATOM 649 C C . LEU A 1 84 ? -1.348 8.121 16.605 1.00 89.00 84 LEU A C 1
ATOM 651 O O . LEU A 1 84 ? -1.093 8.886 15.666 1.00 89.00 84 LEU A O 1
ATOM 655 N N . LYS A 1 85 ? -0.410 7.687 17.444 1.00 89.62 85 LYS A N 1
ATOM 656 C CA . LYS A 1 85 ? 1.016 7.999 17.340 1.00 89.62 85 LYS A CA 1
ATOM 657 C C . LYS A 1 85 ? 1.796 6.810 16.786 1.00 89.62 85 LYS A C 1
ATOM 659 O O . LYS A 1 85 ? 1.416 5.651 16.922 1.00 89.62 85 LYS A O 1
ATOM 664 N N . ARG A 1 86 ? 2.940 7.094 16.155 1.00 84.62 86 ARG A N 1
ATOM 665 C CA . ARG A 1 86 ? 3.897 6.045 15.749 1.00 84.62 86 ARG A CA 1
ATOM 666 C C . ARG A 1 86 ? 4.712 5.522 16.940 1.00 84.62 86 ARG A C 1
ATOM 668 O O . ARG A 1 86 ? 5.090 4.357 16.942 1.00 84.62 86 ARG A O 1
ATOM 675 N N . LYS A 1 87 ? 5.016 6.399 17.898 1.00 85.50 87 LYS A N 1
ATOM 676 C CA . LYS A 1 87 ? 5.657 6.119 19.189 1.00 85.50 87 LYS A CA 1
ATOM 677 C C . LYS A 1 87 ? 5.121 7.118 20.208 1.00 85.50 87 LYS A C 1
ATOM 679 O O . LYS A 1 87 ? 4.899 8.271 19.830 1.00 85.50 87 LYS A O 1
ATOM 684 N N . PHE A 1 88 ? 4.996 6.730 21.470 1.00 86.56 88 PHE A N 1
ATOM 685 C CA . PHE A 1 88 ? 4.552 7.630 22.537 1.00 86.56 88 PHE A CA 1
ATOM 686 C C . PHE A 1 88 ? 5.468 8.845 22.722 1.00 86.56 88 PHE A C 1
ATOM 688 O O . PHE A 1 88 ? 4.987 9.930 23.033 1.00 86.56 88 PHE A O 1
ATOM 695 N N . CYS A 1 89 ? 6.771 8.711 22.447 1.00 85.75 89 CYS A N 1
ATOM 696 C CA . CYS A 1 89 ? 7.725 9.819 22.558 1.00 85.75 89 CYS A CA 1
ATOM 697 C C . CYS A 1 89 ? 7.522 10.948 21.529 1.00 85.75 89 CYS A C 1
ATOM 699 O O . CYS A 1 89 ? 8.157 11.997 21.640 1.00 85.75 89 CYS A O 1
ATOM 701 N N . TYR A 1 90 ? 6.677 10.758 20.511 1.00 85.88 90 TYR A N 1
ATOM 702 C CA . TYR A 1 90 ? 6.389 11.799 19.528 1.00 85.88 90 TYR A CA 1
ATOM 703 C C . TYR A 1 90 ? 5.322 12.769 20.033 1.00 85.88 90 TYR A C 1
ATOM 705 O O . TYR A 1 90 ? 4.297 12.372 20.589 1.00 85.88 90 TYR A O 1
ATOM 713 N N . LYS A 1 91 ? 5.557 14.067 19.804 1.00 82.94 91 LYS A N 1
ATOM 714 C CA . LYS A 1 91 ? 4.656 15.135 20.259 1.00 82.94 91 LYS A CA 1
ATOM 715 C C . LYS A 1 91 ? 3.285 15.052 19.586 1.00 82.94 91 LYS A C 1
ATOM 717 O O . LYS A 1 91 ? 2.276 15.089 20.280 1.00 82.94 91 LYS A O 1
ATOM 722 N N . HIS A 1 92 ? 3.264 14.857 18.269 1.00 80.81 92 HIS A N 1
ATOM 723 C CA . HIS A 1 92 ? 2.045 14.874 17.461 1.00 80.81 92 HIS A CA 1
ATOM 724 C C . HIS A 1 92 ? 1.728 13.493 16.873 1.00 80.81 92 HIS A C 1
ATOM 726 O O . HIS A 1 92 ? 2.628 12.771 16.428 1.00 80.81 92 HIS A O 1
ATOM 732 N N . GLY A 1 93 ? 0.444 13.144 16.860 1.00 84.50 93 GLY A N 1
ATOM 733 C CA . GLY A 1 93 ? -0.137 12.014 16.140 1.00 84.50 93 GLY A CA 1
ATOM 734 C C . GLY A 1 93 ? -1.284 12.438 15.223 1.00 84.50 93 GLY A C 1
ATOM 735 O O . GLY A 1 93 ? -1.626 13.615 15.121 1.00 84.50 93 GLY A O 1
ATOM 736 N N . ARG A 1 94 ? -1.886 11.460 14.539 1.00 85.94 94 ARG A N 1
ATOM 737 C CA . ARG A 1 94 ? -3.108 11.676 13.753 1.00 85.94 94 ARG A CA 1
ATOM 738 C C . ARG A 1 94 ? -4.300 11.617 14.705 1.00 85.94 94 ARG A C 1
ATOM 740 O O . ARG A 1 94 ? -4.529 10.568 15.303 1.00 85.94 94 ARG A O 1
ATOM 747 N N . LYS A 1 95 ? -5.022 12.729 14.836 1.00 89.00 95 LYS A N 1
ATOM 748 C CA . LYS A 1 95 ? -6.205 12.865 15.692 1.00 89.00 95 LYS A CA 1
ATOM 749 C C . LYS A 1 95 ? -7.460 12.807 14.838 1.00 89.00 95 LYS A C 1
ATOM 751 O O . LYS A 1 95 ? -7.605 13.633 13.944 1.00 89.00 95 LYS A O 1
ATOM 756 N N . GLU A 1 96 ? -8.335 11.846 15.100 1.00 89.19 96 GLU A N 1
ATOM 757 C CA . GLU A 1 96 ? -9.660 11.775 14.477 1.00 89.19 96 GLU A CA 1
ATOM 758 C C . GLU A 1 96 ? -10.693 11.305 15.49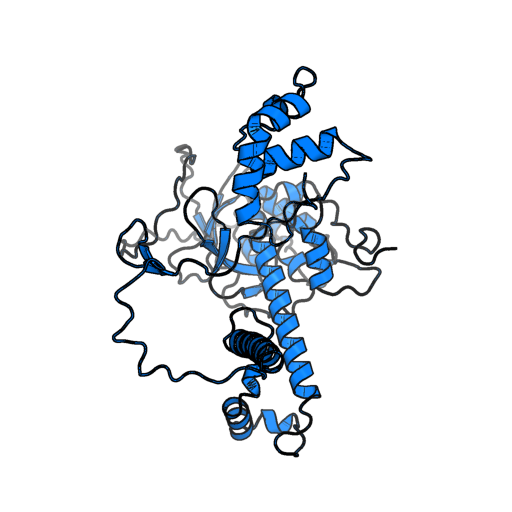8 1.00 89.19 96 GLU A C 1
ATOM 760 O O . GLU A 1 96 ? -10.374 10.614 16.468 1.00 89.19 96 GLU A O 1
ATOM 765 N N . GLN A 1 97 ? -11.937 11.702 15.262 1.00 89.38 97 GLN A N 1
ATOM 766 C CA . GLN A 1 97 ? -13.093 11.228 16.000 1.00 89.38 97 GLN A CA 1
ATOM 767 C C . GLN A 1 97 ? -13.524 9.856 15.474 1.00 89.38 97 GLN A C 1
ATOM 769 O O . GLN A 1 97 ? -13.549 9.629 14.262 1.00 89.38 97 GLN A O 1
ATOM 774 N N . VAL A 1 98 ? -13.836 8.936 16.383 1.00 89.44 98 VAL A N 1
ATOM 775 C CA . VAL A 1 98 ? -14.216 7.559 16.052 1.00 89.44 98 VAL A CA 1
ATOM 776 C C . VAL A 1 98 ? -15.410 7.098 16.875 1.00 89.44 98 VAL A C 1
ATOM 778 O O . VAL A 1 98 ? -15.595 7.537 18.012 1.00 89.44 98 VAL A O 1
ATOM 781 N N . ARG A 1 99 ? -16.193 6.181 16.301 1.00 88.69 99 ARG A N 1
ATOM 782 C CA . ARG A 1 99 ? -17.357 5.551 16.935 1.00 88.69 99 ARG A CA 1
ATOM 783 C C . ARG A 1 99 ? -16.975 4.148 17.433 1.00 88.69 99 ARG A C 1
ATOM 785 O O . ARG A 1 99 ? -16.787 3.250 16.602 1.00 88.69 99 ARG A O 1
ATOM 792 N N . PRO A 1 100 ? -16.837 3.925 18.756 1.00 86.50 100 PRO A N 1
ATOM 793 C CA . PRO A 1 100 ? -16.382 2.643 19.307 1.00 86.50 100 PRO A CA 1
ATOM 794 C C . PRO A 1 100 ? -17.255 1.450 18.904 1.00 86.50 100 PRO A C 1
ATOM 796 O O . PRO A 1 100 ? -16.737 0.376 18.603 1.00 86.50 100 PRO A O 1
ATOM 799 N N . GLU A 1 101 ? -18.569 1.648 18.830 1.00 84.69 101 GLU A N 1
ATOM 800 C CA . GLU A 1 101 ? -19.530 0.588 18.521 1.00 84.69 101 GLU A CA 1
ATOM 801 C C . GLU A 1 101 ? -19.365 0.032 17.094 1.00 84.69 101 GLU A C 1
ATOM 803 O O . GLU A 1 101 ? -19.389 -1.178 16.867 1.00 84.69 101 GLU A O 1
ATOM 808 N N . ILE A 1 102 ? -19.106 0.897 16.111 1.00 88.75 102 ILE A N 1
ATOM 809 C CA . ILE A 1 102 ? -18.899 0.465 14.719 1.00 88.75 102 ILE A CA 1
ATOM 810 C C . ILE A 1 102 ? -17.563 -0.261 14.575 1.00 88.75 102 ILE A C 1
ATOM 812 O O . ILE A 1 102 ? -17.480 -1.265 13.865 1.00 88.75 102 ILE A O 1
ATOM 816 N N . ILE A 1 103 ? -16.533 0.193 15.296 1.00 89.62 103 ILE A N 1
ATOM 817 C CA . ILE A 1 103 ? -15.244 -0.504 15.375 1.00 89.62 103 ILE A CA 1
ATOM 818 C C . ILE A 1 103 ? -15.445 -1.912 15.943 1.00 89.62 103 ILE A C 1
ATOM 820 O O . ILE A 1 103 ? -14.920 -2.870 15.377 1.00 89.62 103 ILE A O 1
ATOM 824 N N . ARG A 1 104 ? -16.227 -2.052 17.021 1.00 85.94 104 ARG A N 1
ATOM 825 C CA . ARG A 1 104 ? -16.533 -3.346 17.645 1.00 85.94 104 ARG A CA 1
ATOM 826 C C . ARG A 1 104 ? -17.241 -4.278 16.666 1.00 85.94 104 ARG A C 1
ATOM 828 O O . ARG A 1 104 ? -16.767 -5.386 16.430 1.00 85.94 104 ARG A O 1
ATOM 835 N N . ARG A 1 105 ? -18.315 -3.807 16.031 1.00 88.31 105 ARG A N 1
ATOM 836 C CA . ARG A 1 105 ? -19.077 -4.578 15.038 1.00 88.31 105 ARG A CA 1
ATOM 837 C C . ARG A 1 105 ? -18.211 -5.022 13.859 1.00 88.31 105 ARG A C 1
ATOM 839 O O . ARG A 1 105 ? -18.305 -6.163 13.408 1.00 88.31 105 ARG A O 1
ATOM 846 N N . ALA A 1 106 ? -17.345 -4.135 13.369 1.00 90.81 106 ALA A N 1
ATOM 847 C CA . ALA A 1 106 ? -16.396 -4.463 12.314 1.00 90.81 106 ALA A CA 1
ATOM 848 C C . ALA A 1 106 ? -15.363 -5.497 12.774 1.00 90.81 106 ALA A C 1
ATOM 850 O O . ALA A 1 106 ? -15.093 -6.446 12.041 1.00 90.81 106 ALA A O 1
ATOM 851 N N . ALA A 1 107 ? -14.813 -5.358 13.981 1.00 89.62 107 ALA A N 1
ATOM 852 C CA . ALA A 1 107 ? -13.855 -6.308 14.534 1.00 89.62 107 ALA A CA 1
ATOM 853 C C . ALA A 1 107 ? -14.476 -7.707 14.709 1.00 89.62 107 ALA A C 1
ATOM 855 O O . ALA A 1 107 ? -13.860 -8.696 14.313 1.00 89.62 107 ALA A O 1
ATOM 856 N N . GLU A 1 108 ? -15.706 -7.793 15.224 1.00 88.56 108 GLU A N 1
ATOM 857 C CA . GLU A 1 108 ? -16.456 -9.050 15.360 1.00 88.56 108 GLU A CA 1
ATOM 858 C C . GLU A 1 108 ? -16.657 -9.738 14.011 1.00 88.56 108 GLU A C 1
ATOM 860 O O . GLU A 1 108 ? -16.397 -10.935 13.881 1.00 88.56 108 GLU A O 1
ATOM 865 N N . TYR A 1 109 ? -17.044 -8.976 12.984 1.00 90.75 109 TYR A N 1
ATOM 866 C CA . TYR A 1 109 ? -17.147 -9.491 11.622 1.00 90.75 109 TYR A CA 1
ATOM 867 C C . TYR A 1 109 ? -15.794 -10.006 11.108 1.00 90.75 109 TYR A C 1
ATOM 869 O O . TYR A 1 109 ? -15.711 -11.120 10.591 1.00 90.75 109 TYR A O 1
ATOM 877 N N . LEU A 1 110 ? -14.717 -9.239 11.283 1.00 90.88 110 LEU A N 1
ATOM 878 C CA . LEU A 1 110 ? -13.400 -9.573 10.738 1.00 90.88 110 LEU A CA 1
ATOM 879 C C . LEU A 1 110 ? -12.793 -10.838 11.355 1.00 90.88 110 LEU A C 1
ATOM 881 O O . LEU A 1 110 ? -12.158 -11.604 10.635 1.00 90.88 110 LEU A O 1
ATOM 885 N N . VAL A 1 111 ? -13.035 -11.123 12.639 1.00 89.69 111 VAL A N 1
ATOM 886 C CA . VAL A 1 111 ? -12.594 -12.381 13.281 1.00 89.69 111 VAL A CA 1
ATOM 887 C C . VAL A 1 111 ? -13.249 -13.616 12.650 1.00 89.69 111 VAL A C 1
ATOM 889 O O . VAL A 1 111 ? -12.682 -14.713 12.669 1.00 89.69 111 VAL A O 1
ATOM 892 N N . THR A 1 112 ? -14.429 -13.467 12.039 1.00 90.31 112 THR A N 1
ATOM 893 C CA . THR A 1 112 ? -15.062 -14.574 11.308 1.00 90.31 112 THR A CA 1
ATOM 894 C C . THR A 1 112 ? -14.371 -14.886 9.979 1.00 90.31 112 THR A C 1
ATOM 896 O O . THR A 1 112 ? -14.503 -16.008 9.486 1.00 90.31 112 THR A O 1
ATOM 899 N N . CYS A 1 113 ? -13.612 -13.940 9.415 1.00 90.25 113 CYS A N 1
ATOM 900 C CA . CYS A 1 113 ? -12.945 -14.096 8.128 1.00 90.25 113 CYS A CA 1
ATOM 901 C C . CYS A 1 113 ? -11.748 -15.060 8.202 1.00 90.25 113 CYS A C 1
ATOM 903 O O . CYS A 1 113 ? -10.960 -15.059 9.151 1.00 90.25 113 CYS A O 1
ATOM 905 N N . ASP A 1 114 ? -11.551 -15.840 7.135 1.00 89.44 114 ASP A N 1
ATOM 906 C CA . ASP A 1 114 ? -10.496 -16.860 7.051 1.00 89.44 114 ASP A CA 1
ATOM 907 C C . ASP A 1 114 ? -9.083 -16.291 7.238 1.00 89.44 114 ASP A C 1
ATOM 909 O O . ASP A 1 114 ? -8.220 -16.932 7.844 1.00 89.44 114 ASP A O 1
ATOM 913 N N . LEU A 1 115 ? -8.833 -15.077 6.736 1.00 90.44 115 LEU A N 1
ATOM 914 C CA . LEU A 1 115 ? -7.516 -14.453 6.816 1.00 90.44 115 LEU A CA 1
ATOM 915 C C . LEU A 1 115 ? -7.158 -14.097 8.265 1.00 90.44 115 LEU A C 1
ATOM 917 O O . LEU A 1 115 ? -6.041 -14.356 8.697 1.00 90.44 115 LEU A O 1
ATOM 921 N N . PHE A 1 116 ? -8.112 -13.590 9.048 1.00 90.81 116 PHE A N 1
ATOM 922 C CA . PHE A 1 116 ? -7.892 -13.268 10.461 1.00 90.81 116 PHE A CA 1
ATOM 923 C C . PHE A 1 116 ? -7.635 -14.531 11.288 1.00 90.81 116 PHE A C 1
ATOM 925 O O . PHE A 1 116 ? -6.694 -14.565 12.082 1.00 90.81 116 PHE A O 1
ATOM 932 N N . ARG A 1 117 ? -8.383 -15.609 11.016 1.00 89.62 117 ARG A N 1
ATOM 933 C CA . ARG A 1 117 ? -8.160 -16.929 11.630 1.00 89.62 117 ARG A CA 1
ATOM 934 C C . ARG A 1 117 ? -6.783 -17.497 11.302 1.00 89.62 117 ARG A C 1
ATOM 936 O O . ARG A 1 117 ? -6.102 -18.010 12.182 1.00 89.62 117 ARG A O 1
ATOM 943 N N . THR A 1 118 ? -6.345 -17.366 10.050 1.00 89.50 118 THR A N 1
ATOM 944 C CA . THR A 1 118 ? -5.027 -17.850 9.601 1.00 89.50 118 THR A CA 1
ATOM 945 C C . THR A 1 118 ? -3.880 -17.146 10.330 1.00 89.50 118 THR A C 1
ATOM 947 O O . THR A 1 118 ? -2.864 -17.769 10.629 1.00 89.50 118 THR A O 1
ATOM 950 N N . TYR A 1 119 ? -4.046 -15.860 10.644 1.00 86.81 119 TYR A N 1
ATOM 951 C CA . TYR A 1 119 ? -3.067 -15.071 11.394 1.00 86.81 119 TYR A CA 1
ATOM 952 C C . TYR A 1 119 ? -3.230 -15.176 12.922 1.00 86.81 119 TYR A C 1
ATOM 954 O O . TYR A 1 119 ? -2.484 -14.520 13.648 1.00 86.81 119 TYR A O 1
ATOM 962 N N . GLY A 1 120 ? -4.165 -15.999 13.418 1.00 84.75 120 GLY A N 1
ATOM 963 C CA . GLY A 1 120 ? -4.403 -16.193 14.852 1.00 84.75 120 GLY A CA 1
ATOM 964 C C . GLY A 1 120 ? -4.914 -14.936 15.558 1.00 84.75 120 GLY A C 1
ATOM 965 O O . GLY A 1 120 ? -4.570 -14.692 16.712 1.00 84.75 120 GLY A O 1
ATOM 966 N N . ILE A 1 121 ? -5.672 -14.097 14.848 1.00 84.88 121 ILE A N 1
ATOM 967 C CA . ILE A 1 121 ? -6.255 -12.876 15.404 1.00 84.88 121 ILE A CA 1
ATOM 968 C C . ILE A 1 121 ? -7.586 -13.249 16.055 1.00 84.88 121 ILE A C 1
ATOM 970 O O . ILE A 1 121 ? -8.586 -13.458 15.372 1.00 84.88 121 ILE A O 1
ATOM 974 N N . GLU A 1 122 ? -7.589 -13.315 17.379 1.00 80.12 122 GLU A N 1
ATOM 975 C CA . GLU A 1 122 ? -8.776 -13.593 18.185 1.00 80.12 122 GLU A CA 1
ATOM 976 C C . GLU A 1 122 ? -9.121 -12.368 19.024 1.00 80.12 122 GLU A C 1
ATOM 978 O O . GLU A 1 122 ? -8.241 -11.808 19.677 1.00 80.12 122 GLU A O 1
ATOM 983 N N . LEU A 1 123 ? -10.395 -11.975 19.047 1.00 75.38 123 LEU A N 1
ATOM 984 C CA . LEU A 1 123 ? -10.895 -11.046 20.057 1.00 75.38 123 LEU A CA 1
ATOM 985 C C . LEU A 1 123 ? -11.072 -11.826 21.362 1.00 75.38 123 LEU A C 1
ATOM 987 O O . LEU A 1 123 ? -11.766 -12.841 21.391 1.00 75.38 123 LEU A O 1
ATOM 991 N N . GLU A 1 124 ? -10.430 -11.378 22.440 1.00 67.12 124 GLU A N 1
ATOM 992 C CA . GLU A 1 124 ? -10.650 -11.986 23.756 1.00 67.12 124 GLU A CA 1
ATOM 993 C C . GLU A 1 124 ? -12.130 -11.865 24.160 1.00 67.12 124 GLU A C 1
ATOM 995 O O . GLU A 1 124 ? -12.759 -10.843 23.927 1.00 67.12 124 GLU A O 1
ATOM 1000 N N . GLY A 1 125 ? -12.699 -12.894 24.795 1.00 53.12 125 GLY A N 1
ATOM 1001 C CA . GLY A 1 125 ? -14.115 -12.923 25.200 1.00 53.12 125 GLY A CA 1
ATOM 1002 C C . GLY A 1 125 ? -14.490 -11.995 26.366 1.00 53.12 125 GLY A C 1
ATOM 1003 O O . GLY A 1 125 ? -15.645 -11.956 26.770 1.00 53.12 125 GLY A O 1
ATOM 1004 N N . SER A 1 126 ? -13.549 -11.219 26.910 1.00 49.62 126 SER A N 1
ATOM 1005 C CA . SER A 1 126 ? -13.782 -10.236 27.986 1.00 49.62 126 SER A CA 1
ATOM 1006 C C . SER A 1 126 ? -14.585 -9.000 27.544 1.00 49.62 126 SER A C 1
ATOM 1008 O O . SER A 1 126 ? -14.781 -8.071 28.320 1.00 49.62 126 SER A O 1
ATOM 1010 N N . TRP A 1 127 ? -15.068 -9.003 26.303 1.00 51.00 127 TRP A N 1
ATOM 1011 C CA . TRP A 1 127 ? -15.866 -7.951 25.679 1.00 51.00 127 TRP A CA 1
ATOM 1012 C C . TRP A 1 127 ? -17.368 -8.084 25.940 1.00 51.00 127 TRP A C 1
ATOM 1014 O O . TRP A 1 127 ? -18.088 -7.097 25.854 1.00 51.00 127 TRP A O 1
ATOM 1024 N N . THR A 1 128 ? -17.847 -9.288 26.265 1.00 44.56 128 THR A N 1
ATOM 1025 C CA . THR A 1 128 ? -19.280 -9.572 26.461 1.00 44.56 128 THR A CA 1
ATOM 1026 C C . THR A 1 128 ? -19.744 -9.432 27.909 1.00 44.56 128 THR A C 1
ATOM 1028 O O . THR A 1 128 ? -20.942 -9.506 28.175 1.00 44.56 128 THR A O 1
ATOM 1031 N N . ASN A 1 129 ? -18.819 -9.254 28.857 1.00 45.34 129 ASN A N 1
ATOM 1032 C CA . ASN A 1 129 ? -19.146 -9.178 30.276 1.00 45.34 129 ASN A CA 1
ATOM 1033 C C . ASN A 1 129 ? -19.214 -7.709 30.708 1.00 45.34 129 ASN A C 1
ATOM 1035 O O . ASN A 1 129 ? -18.193 -7.033 30.815 1.00 45.34 129 ASN A O 1
ATOM 1039 N N . ASN A 1 130 ? -20.439 -7.239 30.953 1.00 45.12 130 ASN A N 1
ATOM 1040 C CA . ASN A 1 130 ? -20.795 -5.912 31.467 1.00 45.12 130 ASN A CA 1
ATOM 1041 C C . ASN A 1 130 ? -20.363 -5.697 32.934 1.00 45.12 130 ASN A C 1
ATOM 1043 O O . ASN A 1 130 ? -21.157 -5.240 33.750 1.00 45.12 130 ASN A O 1
ATOM 1047 N N . GLU A 1 131 ? -19.129 -6.037 33.297 1.00 41.03 131 GLU A N 1
ATOM 1048 C CA . GLU A 1 131 ? -18.580 -5.691 34.609 1.00 41.03 131 GLU A CA 1
ATOM 1049 C C . GLU A 1 131 ? -17.684 -4.449 34.431 1.00 41.03 131 GLU A C 1
ATOM 1051 O O . GLU A 1 131 ? -16.670 -4.494 33.714 1.00 41.03 131 GLU A O 1
ATOM 1056 N N . PRO A 1 132 ? -18.069 -3.293 35.001 1.00 43.00 132 PRO A N 1
ATOM 1057 C CA . PRO A 1 132 ? -17.277 -2.078 34.939 1.00 43.00 132 PRO A CA 1
ATOM 1058 C C . PRO A 1 132 ? -16.109 -2.194 35.925 1.00 43.00 132 PRO A C 1
ATOM 1060 O O . PRO A 1 132 ? -16.133 -1.605 36.995 1.00 43.00 132 PRO A O 1
ATOM 1063 N N . GLU A 1 133 ? -15.075 -2.959 35.578 1.00 38.00 133 GLU A N 1
ATOM 1064 C CA . GLU A 1 133 ? -13.796 -2.858 36.284 1.00 38.00 133 GLU A CA 1
ATOM 1065 C C . GLU A 1 133 ? -13.068 -1.579 35.836 1.00 38.00 133 GLU A C 1
ATOM 1067 O O . GLU A 1 133 ? -12.465 -1.519 34.760 1.00 38.00 133 GLU A O 1
ATOM 1072 N N . ASP A 1 134 ? -13.299 -0.542 36.643 1.00 35.16 134 ASP A N 1
ATOM 1073 C CA . ASP A 1 134 ? -12.433 0.546 37.106 1.00 35.16 134 ASP A CA 1
ATOM 1074 C C . ASP A 1 134 ? -11.269 1.040 36.220 1.00 35.16 134 ASP A C 1
ATOM 1076 O O . ASP A 1 134 ? -10.280 0.358 35.965 1.00 35.16 134 ASP A O 1
ATOM 1080 N N . THR A 1 135 ? -11.374 2.331 35.871 1.00 37.12 135 THR A N 1
ATOM 1081 C CA . THR A 1 135 ? -10.287 3.309 35.649 1.00 37.12 135 THR A CA 1
ATOM 1082 C C . THR A 1 135 ? -9.015 2.799 34.968 1.00 37.12 135 THR A C 1
ATOM 1084 O O . THR A 1 135 ? -7.983 2.582 35.601 1.00 37.12 135 THR A O 1
ATOM 1087 N N . VAL A 1 136 ? -9.034 2.756 33.635 1.00 40.47 136 VAL A N 1
ATOM 1088 C CA . VAL A 1 136 ? -7.794 2.939 32.870 1.00 40.47 136 VAL A CA 1
ATOM 1089 C C . VAL A 1 136 ? -7.418 4.419 32.997 1.00 40.47 136 VAL A C 1
ATOM 1091 O O . VAL A 1 136 ? -8.185 5.276 32.565 1.00 40.47 136 VAL A O 1
ATOM 1094 N N . GLU A 1 137 ? -6.288 4.741 33.634 1.00 32.69 137 GLU A N 1
ATOM 1095 C CA . GLU A 1 137 ? -5.770 6.115 33.709 1.00 32.69 137 GLU A CA 1
ATOM 1096 C C . GLU A 1 137 ? -5.568 6.676 32.292 1.00 32.69 137 GLU A C 1
ATOM 1098 O O . GLU A 1 137 ? -4.599 6.365 31.593 1.00 32.69 137 GLU A O 1
ATOM 1103 N N . TYR A 1 138 ? -6.500 7.523 31.858 1.00 42.97 138 TYR A N 1
ATOM 1104 C CA . TYR A 1 138 ? -6.342 8.336 30.663 1.00 42.97 138 TYR A CA 1
ATOM 1105 C C . TYR A 1 138 ? -5.268 9.384 30.959 1.00 42.97 138 TYR A C 1
ATOM 1107 O O . TYR A 1 138 ? -5.437 10.255 31.811 1.00 42.97 138 TYR A O 1
ATOM 1115 N N . THR A 1 139 ? -4.123 9.295 30.285 1.00 36.03 139 THR A N 1
ATOM 1116 C CA . THR A 1 139 ? -3.056 10.289 30.436 1.00 36.03 139 THR A CA 1
ATOM 1117 C C . THR A 1 139 ? -3.446 11.578 29.714 1.00 36.03 139 THR A C 1
ATOM 1119 O O . THR A 1 139 ? -3.110 11.794 28.549 1.00 36.03 139 THR A O 1
ATOM 1122 N N . CYS A 1 140 ? -4.134 12.468 30.431 1.00 30.86 140 CYS A N 1
ATOM 1123 C CA . CYS A 1 140 ? -4.297 13.866 30.046 1.00 30.86 140 CYS A CA 1
ATOM 1124 C C . CYS A 1 140 ? -2.921 14.542 30.079 1.00 30.86 140 CYS A C 1
ATOM 1126 O O . CYS A 1 140 ? -2.463 15.036 31.108 1.00 30.86 140 CYS A O 1
ATOM 1128 N N . SER A 1 141 ? -2.213 14.523 28.952 1.00 37.75 141 SER A N 1
ATOM 1129 C CA . SER A 1 141 ? -0.982 15.294 28.806 1.00 37.75 141 SER A CA 1
ATOM 1130 C C . SER A 1 141 ? -1.353 16.750 28.530 1.00 37.75 141 SER A C 1
ATOM 1132 O O . SER A 1 141 ? -1.785 17.095 27.433 1.00 37.75 141 SER A O 1
ATOM 1134 N N . SER A 1 142 ? -1.201 17.607 29.543 1.00 29.95 142 SER A N 1
ATOM 1135 C CA . SER A 1 142 ? -1.352 19.058 29.401 1.00 29.95 142 SER A CA 1
ATOM 1136 C C . SER A 1 142 ? -0.451 19.594 28.275 1.00 29.95 142 SER A C 1
ATOM 1138 O O . SER A 1 142 ? 0.682 19.120 28.124 1.00 29.95 142 SER A O 1
ATOM 1140 N N . PRO A 1 143 ? -0.905 20.584 27.484 1.00 35.19 143 PRO A N 1
ATOM 1141 C CA . PRO A 1 143 ? -0.156 21.080 26.336 1.00 35.19 143 PRO A CA 1
ATOM 1142 C C . PRO A 1 143 ? 1.117 21.803 26.799 1.00 35.19 143 PRO A C 1
ATOM 1144 O O . PRO A 1 143 ? 1.070 22.894 27.363 1.00 35.19 143 PRO A O 1
ATOM 1147 N N . ALA A 1 144 ? 2.275 21.178 26.577 1.00 32.94 144 ALA A N 1
ATOM 1148 C CA . ALA A 1 144 ? 3.574 21.804 26.795 1.00 32.94 144 ALA A CA 1
ATOM 1149 C C . ALA A 1 144 ? 3.872 22.814 25.675 1.00 32.94 144 ALA A C 1
ATOM 1151 O O . ALA A 1 144 ? 3.653 22.527 24.497 1.00 32.94 144 ALA A O 1
ATOM 1152 N N . GLN A 1 145 ? 4.378 23.981 26.082 1.00 32.94 145 GLN A N 1
ATOM 1153 C CA . GLN A 1 145 ? 4.534 25.191 25.278 1.00 32.94 145 GLN A CA 1
ATOM 1154 C C . GLN A 1 145 ? 5.252 25.003 23.932 1.00 32.94 145 GLN A C 1
ATOM 1156 O O . GLN A 1 145 ? 6.202 24.229 23.782 1.00 32.94 145 GLN A O 1
ATOM 1161 N N . GLU A 1 146 ? 4.746 25.770 22.970 1.00 38.28 146 GLU A N 1
ATOM 1162 C CA . GLU A 1 146 ? 5.122 25.846 21.565 1.00 38.28 146 GLU A CA 1
ATOM 1163 C C . GLU A 1 146 ? 6.601 26.207 21.360 1.00 38.28 146 GLU A C 1
ATOM 1165 O O . GLU A 1 146 ? 7.127 27.145 21.957 1.00 38.28 146 GLU A O 1
ATOM 1170 N N . SER A 1 147 ? 7.261 25.503 20.438 1.00 28.52 147 SER A N 1
ATOM 1171 C CA . SER A 1 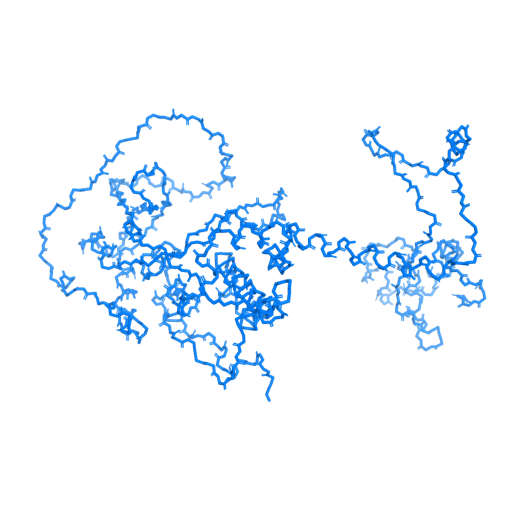147 ? 8.463 26.010 19.776 1.00 28.52 147 SER A CA 1
ATOM 1172 C C . SER A 1 147 ? 8.300 25.845 18.268 1.00 28.52 147 SER A C 1
ATOM 1174 O O . SER A 1 147 ? 8.271 24.720 17.764 1.00 28.52 147 SER A O 1
ATOM 1176 N N . ASN A 1 148 ? 8.169 26.991 17.597 1.00 37.31 148 ASN A N 1
ATOM 1177 C CA . ASN A 1 148 ? 7.973 27.177 16.162 1.00 37.31 148 ASN A CA 1
ATOM 1178 C C . ASN A 1 148 ? 8.912 26.318 15.304 1.00 37.31 148 ASN A C 1
ATOM 1180 O O . ASN A 1 148 ? 10.134 26.454 15.374 1.00 37.31 148 ASN A O 1
ATOM 1184 N N . VAL A 1 149 ? 8.315 25.506 14.433 1.00 34.59 149 VAL A N 1
ATOM 1185 C CA . VAL A 1 149 ? 8.901 25.107 13.152 1.00 34.59 149 VAL A CA 1
ATOM 1186 C C . VAL A 1 149 ? 7.793 25.299 12.124 1.00 34.59 149 VAL A C 1
ATOM 1188 O O . VAL A 1 149 ? 6.752 24.656 12.233 1.00 34.59 149 VAL A O 1
ATOM 1191 N N . ASP A 1 150 ? 8.009 26.213 11.179 1.00 37.47 150 ASP A N 1
ATOM 1192 C CA . ASP A 1 150 ? 7.072 26.561 10.111 1.00 37.47 150 ASP A CA 1
ATOM 1193 C C . ASP A 1 150 ? 6.703 25.329 9.258 1.00 37.47 150 ASP A C 1
ATOM 1195 O O . ASP A 1 150 ? 7.383 24.986 8.288 1.00 37.47 150 ASP A O 1
ATOM 1199 N N . GLU A 1 151 ? 5.600 24.661 9.599 1.00 43.69 151 GLU A N 1
ATOM 1200 C CA . GLU A 1 151 ? 4.794 23.890 8.654 1.00 43.69 151 GLU A CA 1
ATOM 1201 C C . GLU A 1 151 ? 3.559 24.738 8.318 1.00 43.69 151 GLU A C 1
ATOM 1203 O O . GLU A 1 151 ? 2.781 25.116 9.192 1.00 43.69 151 GLU A O 1
ATOM 1208 N N . ILE A 1 152 ? 3.419 25.087 7.036 1.00 41.75 152 ILE A N 1
ATOM 1209 C CA . ILE A 1 152 ? 2.299 25.871 6.505 1.00 41.75 152 ILE A CA 1
ATOM 1210 C C . ILE A 1 152 ? 0.986 25.166 6.898 1.00 41.75 152 ILE A C 1
ATOM 1212 O O . ILE A 1 152 ? 0.839 23.982 6.578 1.00 41.75 152 ILE A O 1
ATOM 1216 N N . PRO A 1 153 ? 0.042 25.855 7.565 1.00 37.81 153 PRO A N 1
ATOM 1217 C CA . PRO A 1 153 ? -1.210 25.257 8.003 1.00 37.81 153 PRO A CA 1
ATOM 1218 C C . PRO A 1 153 ? -2.039 24.830 6.790 1.00 37.81 153 PRO A C 1
ATOM 1220 O O . PRO A 1 153 ? -2.096 25.538 5.779 1.00 37.81 153 PRO A O 1
ATOM 1223 N N . ASP A 1 154 ? -2.682 23.666 6.892 1.00 44.22 154 ASP A N 1
ATOM 1224 C CA . ASP A 1 154 ? -3.645 23.209 5.896 1.00 44.22 154 ASP A CA 1
ATOM 1225 C C . ASP A 1 154 ? -4.681 24.313 5.639 1.00 44.22 154 ASP A C 1
ATOM 1227 O O . ASP A 1 154 ? -5.325 24.837 6.552 1.00 44.22 154 ASP A O 1
ATOM 1231 N N . VAL A 1 155 ? -4.816 24.688 4.366 1.00 38.66 155 VAL A N 1
ATOM 1232 C CA . VAL A 1 155 ? -5.794 25.672 3.913 1.00 38.66 155 VAL A CA 1
ATOM 1233 C C . VAL A 1 155 ? -7.190 25.101 4.162 1.00 38.66 155 VAL A C 1
ATOM 1235 O O . VAL A 1 155 ? -7.651 24.226 3.430 1.00 38.66 155 VAL A O 1
ATOM 1238 N N . ASN A 1 156 ? -7.831 25.678 5.180 1.00 37.69 156 ASN A N 1
ATOM 1239 C CA . ASN A 1 156 ? -9.235 25.587 5.570 1.00 37.69 156 ASN A CA 1
ATOM 1240 C C . ASN A 1 156 ? -9.672 24.322 6.353 1.00 37.69 156 ASN A C 1
ATOM 1242 O O . ASN A 1 156 ? -10.178 23.376 5.748 1.00 37.69 156 ASN A O 1
ATOM 1246 N N . PRO A 1 157 ? -9.644 24.344 7.705 1.00 43.91 157 PRO A N 1
ATOM 1247 C CA . PRO A 1 157 ? -10.489 23.498 8.555 1.00 43.91 157 PRO A CA 1
ATOM 1248 C C . PRO A 1 157 ? -11.929 24.055 8.591 1.00 43.91 157 PRO A C 1
ATOM 1250 O O . PRO A 1 157 ? -12.520 24.271 9.648 1.00 43.91 157 PRO A O 1
ATOM 1253 N N . GLY A 1 158 ? -12.475 24.376 7.418 1.00 35.38 158 GLY A N 1
ATOM 1254 C CA . GLY A 1 158 ? -13.793 24.980 7.269 1.00 35.38 158 GLY A CA 1
ATOM 1255 C C . GLY A 1 158 ? -14.862 23.926 7.477 1.00 35.38 158 GLY A C 1
ATOM 1256 O O . GLY A 1 158 ? -15.267 23.276 6.517 1.00 35.38 158 GLY A O 1
ATOM 1257 N N . GLY A 1 159 ? -15.278 23.752 8.729 1.00 38.84 159 GLY A N 1
ATOM 1258 C CA . GLY A 1 159 ? -16.383 22.872 9.098 1.00 38.84 159 GLY A CA 1
ATOM 1259 C C . GLY A 1 159 ? -16.151 22.001 10.328 1.00 38.84 159 GLY A C 1
ATOM 1260 O O . GLY A 1 159 ? -16.782 20.957 10.427 1.00 38.84 159 GLY A O 1
ATOM 1261 N N . ILE A 1 160 ? -15.282 22.385 11.269 1.00 47.62 160 ILE A N 1
ATOM 1262 C CA . ILE A 1 160 ? -15.514 21.952 12.652 1.00 47.62 160 ILE A CA 1
ATOM 1263 C C . ILE A 1 160 ? -16.550 22.937 13.182 1.00 47.62 160 ILE A C 1
ATOM 1265 O O . ILE A 1 160 ? -16.205 24.035 13.616 1.00 47.62 160 ILE A O 1
ATOM 1269 N N . GLU A 1 161 ? -17.832 22.612 13.027 1.00 39.66 161 GLU A N 1
ATOM 1270 C CA . GLU A 1 161 ? -18.856 23.284 13.815 1.00 39.66 161 GLU A CA 1
ATOM 1271 C C . GLU A 1 161 ? -18.452 23.105 15.278 1.00 39.66 1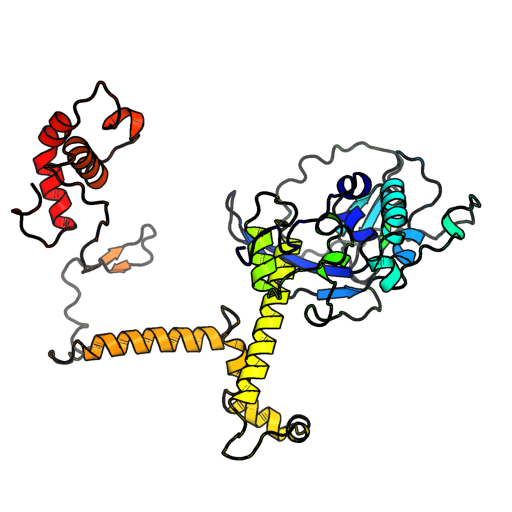61 GLU A C 1
ATOM 1273 O O . GLU A 1 161 ? -18.379 21.986 15.785 1.00 39.66 161 GLU A O 1
ATOM 1278 N N . THR A 1 162 ? -18.094 24.208 15.931 1.00 45.97 162 THR A N 1
ATOM 1279 C CA . THR A 1 162 ? -17.833 24.253 17.366 1.00 45.97 162 THR A CA 1
ATOM 1280 C C . THR A 1 162 ? -19.157 24.021 18.089 1.00 45.97 162 THR A C 1
ATOM 1282 O O . THR A 1 162 ? -19.781 24.955 18.586 1.00 45.97 162 THR A O 1
ATOM 1285 N N . LEU A 1 163 ? -19.612 22.771 18.127 1.00 42.22 163 LEU A N 1
ATOM 1286 C CA . LEU A 1 163 ? -20.531 22.325 19.156 1.00 42.22 163 LEU A CA 1
ATOM 1287 C C . LEU A 1 163 ? -19.708 22.224 20.440 1.00 42.22 163 LEU A C 1
ATOM 1289 O O . LEU A 1 163 ? -18.791 21.410 20.563 1.00 42.22 163 LEU A O 1
ATOM 1293 N N . LEU A 1 164 ? -19.994 23.135 21.368 1.00 42.53 164 LEU A N 1
ATOM 1294 C CA . LEU A 1 164 ? -19.563 23.045 22.756 1.00 42.53 164 LEU A CA 1
ATOM 1295 C C . LEU A 1 164 ? -20.327 21.883 23.392 1.00 42.53 164 LEU A C 1
ATOM 1297 O O . LEU A 1 164 ? -21.326 22.091 24.070 1.00 42.53 164 LEU A O 1
ATOM 1301 N N . ASP A 1 165 ? -19.901 20.663 23.092 1.00 44.84 165 ASP A N 1
ATOM 1302 C CA . ASP A 1 165 ? -20.382 19.485 23.792 1.00 44.84 165 ASP A CA 1
ATOM 1303 C C . ASP A 1 165 ? -19.530 19.335 25.055 1.00 44.84 165 ASP A C 1
ATOM 1305 O O . ASP A 1 165 ? -18.300 19.294 24.989 1.00 44.84 165 ASP A O 1
ATOM 1309 N N . GLU A 1 166 ? -20.166 19.301 26.222 1.00 48.72 166 GLU A N 1
ATOM 1310 C CA . GLU A 1 166 ? -19.516 19.304 27.543 1.00 48.72 166 GLU A CA 1
ATOM 1311 C C . GLU A 1 166 ? -18.718 18.006 27.833 1.00 48.72 166 GLU A C 1
ATOM 1313 O O . GLU A 1 166 ? -18.137 17.849 28.901 1.00 48.72 166 GLU A O 1
ATOM 1318 N N . ASN A 1 167 ? -18.620 17.095 26.854 1.00 49.59 167 ASN A N 1
ATOM 1319 C CA . ASN A 1 167 ? -17.902 15.816 26.906 1.00 49.59 167 ASN A CA 1
ATOM 1320 C C . ASN A 1 167 ? -16.480 15.866 26.290 1.00 49.59 167 ASN A C 1
ATOM 1322 O O . ASN A 1 167 ? -15.965 14.851 25.819 1.00 49.59 167 ASN A O 1
ATOM 1326 N N . GLN A 1 168 ? -15.828 17.035 26.271 1.00 50.91 168 GLN A N 1
ATOM 1327 C CA . GLN A 1 168 ? -14.537 17.280 25.596 1.00 50.91 168 GLN A CA 1
ATOM 1328 C C . GLN A 1 168 ? -13.295 16.557 26.168 1.00 50.91 168 GLN A C 1
ATOM 1330 O O . GLN A 1 168 ? -12.211 16.699 25.600 1.00 50.91 168 GLN A O 1
ATOM 1335 N N . ASP A 1 169 ? -13.403 15.738 27.216 1.00 58.28 169 ASP A N 1
ATOM 1336 C CA . ASP A 1 169 ? -12.209 15.320 27.971 1.00 58.28 169 ASP A CA 1
ATOM 1337 C C . ASP A 1 169 ? -11.635 13.936 27.625 1.00 58.28 169 ASP A C 1
ATOM 1339 O O . ASP A 1 169 ? -10.506 13.630 28.018 1.00 58.28 169 ASP A O 1
ATOM 1343 N N . LEU A 1 170 ? -12.328 13.091 26.850 1.00 71.00 170 LEU A N 1
ATOM 1344 C CA . LEU A 1 170 ? -11.818 11.746 26.553 1.00 71.00 170 LEU A CA 1
ATOM 1345 C C . LEU A 1 170 ? -11.026 11.687 25.239 1.00 71.00 170 LEU A C 1
ATOM 1347 O O . LEU A 1 170 ? -11.533 11.286 24.188 1.00 71.00 170 LEU A O 1
ATOM 1351 N N . THR A 1 171 ? -9.746 12.066 25.307 1.00 82.81 171 THR A N 1
ATOM 1352 C CA . THR A 1 171 ? -8.773 11.784 24.238 1.00 82.81 171 THR A CA 1
ATOM 1353 C C . THR A 1 171 ? -7.958 10.541 24.572 1.00 82.81 171 THR A C 1
ATOM 1355 O O . THR A 1 171 ? -7.175 10.535 25.521 1.00 82.81 171 THR A O 1
ATOM 1358 N N . ILE A 1 172 ? -8.084 9.496 23.755 1.00 86.50 172 ILE A N 1
ATOM 1359 C CA . ILE A 1 172 ? -7.317 8.257 23.924 1.00 86.50 172 ILE A CA 1
ATOM 1360 C C . ILE A 1 172 ? -6.093 8.303 23.013 1.00 86.50 172 ILE A C 1
ATOM 1362 O O . ILE A 1 172 ? -6.205 8.291 21.785 1.00 86.50 172 ILE A O 1
ATOM 1366 N N . VAL A 1 173 ? -4.905 8.347 23.615 1.00 88.38 173 VAL A N 1
ATOM 1367 C CA . VAL A 1 173 ? -3.634 8.317 22.885 1.00 88.38 173 VAL A CA 1
ATOM 1368 C C . VAL A 1 173 ? -3.148 6.875 22.776 1.00 88.38 173 VAL A C 1
ATOM 1370 O O . VAL A 1 173 ? -2.944 6.206 23.785 1.00 88.38 173 VAL A O 1
ATOM 1373 N N . MET A 1 174 ? -2.911 6.398 21.554 1.00 88.44 174 MET A N 1
ATOM 1374 C CA . MET A 1 174 ? -2.425 5.037 21.305 1.00 88.44 174 MET A CA 1
ATOM 1375 C C . MET A 1 174 ? -1.216 5.029 20.368 1.00 88.44 174 MET A C 1
ATOM 1377 O O . MET A 1 174 ? -1.190 5.727 19.353 1.00 88.44 174 MET A O 1
ATOM 1381 N N . ALA A 1 175 ? -0.234 4.173 20.662 1.00 90.12 175 ALA A N 1
ATOM 1382 C CA . ALA A 1 175 ? 0.901 3.885 19.783 1.00 90.12 175 ALA A CA 1
ATOM 1383 C C . ALA A 1 175 ? 0.991 2.375 19.492 1.00 90.12 175 ALA A C 1
ATOM 1385 O O . ALA A 1 175 ? 1.853 1.674 20.020 1.00 90.12 175 ALA A O 1
ATOM 1386 N N . PRO A 1 176 ? 0.090 1.831 18.660 1.00 85.75 176 PRO A N 1
ATOM 1387 C CA . PRO A 1 176 ? -0.138 0.389 18.614 1.00 85.75 176 PRO A CA 1
ATOM 1388 C C . PRO A 1 176 ? 0.959 -0.399 17.876 1.00 85.75 176 PRO A C 1
ATOM 1390 O O . PRO A 1 176 ? 1.092 -1.601 18.076 1.00 85.75 176 PRO A O 1
ATOM 1393 N N . GLY A 1 177 ? 1.773 0.273 17.056 1.00 84.62 177 GLY A N 1
ATOM 1394 C CA . GLY A 1 177 ? 2.960 -0.306 16.413 1.00 84.62 177 GLY A CA 1
ATOM 1395 C C . GLY A 1 177 ? 4.262 -0.103 17.198 1.00 84.62 177 GLY A C 1
ATOM 1396 O O . GLY A 1 177 ? 5.343 -0.311 16.646 1.00 84.62 177 GLY A O 1
ATOM 1397 N N . GLU A 1 178 ? 4.199 0.380 18.441 1.00 87.06 178 GLU A N 1
ATOM 1398 C CA . GLU A 1 178 ? 5.388 0.586 19.266 1.00 87.06 178 GLU A CA 1
ATOM 1399 C C . GLU A 1 178 ? 5.966 -0.747 19.761 1.00 87.06 178 GLU A C 1
ATOM 1401 O O . GLU A 1 178 ? 5.244 -1.647 20.172 1.00 87.06 178 GLU A O 1
ATOM 1406 N N . GLY A 1 179 ? 7.292 -0.892 19.688 1.00 86.06 179 GLY A N 1
ATOM 1407 C CA . GLY A 1 179 ? 7.995 -2.130 20.048 1.00 86.06 179 GLY A CA 1
ATOM 1408 C C . GLY A 1 179 ? 7.998 -3.205 18.954 1.00 86.06 179 GLY A C 1
ATOM 1409 O O . GLY A 1 179 ? 8.902 -4.041 18.936 1.00 86.06 179 GLY A O 1
ATOM 1410 N N . GLU A 1 180 ? 7.071 -3.143 17.998 1.00 90.12 180 GLU A N 1
ATOM 1411 C CA . GLU A 1 180 ? 7.007 -4.084 16.879 1.00 90.12 180 GLU A CA 1
ATOM 1412 C C . GLU A 1 180 ? 8.024 -3.745 15.776 1.00 90.12 180 GLU A C 1
ATOM 1414 O O . GLU A 1 180 ? 8.388 -2.587 15.527 1.00 90.12 180 GLU A O 1
ATOM 1419 N N . ARG A 1 181 ? 8.527 -4.785 15.099 1.00 91.19 181 ARG A N 1
ATOM 1420 C CA . ARG A 1 181 ? 9.508 -4.630 14.016 1.00 91.19 181 ARG A CA 1
ATOM 1421 C C . ARG A 1 181 ? 8.802 -4.519 12.666 1.00 91.19 181 ARG A C 1
ATOM 1423 O O . ARG A 1 181 ? 7.933 -5.336 12.371 1.00 91.19 181 ARG A O 1
ATOM 1430 N N . PRO A 1 182 ? 9.196 -3.559 11.811 1.00 92.69 182 PRO A N 1
ATOM 1431 C CA . PRO A 1 182 ? 8.591 -3.426 10.498 1.00 92.69 182 PRO A CA 1
ATOM 1432 C C . PRO A 1 182 ? 8.896 -4.645 9.626 1.00 92.69 182 PRO A C 1
ATOM 1434 O O . PRO A 1 182 ? 10.031 -5.129 9.581 1.00 92.69 182 PRO A O 1
ATOM 1437 N N . ILE A 1 183 ? 7.885 -5.098 8.891 1.00 92.88 183 ILE A N 1
ATOM 1438 C CA . ILE A 1 183 ? 7.992 -6.182 7.917 1.00 92.88 183 ILE A CA 1
ATOM 1439 C C . ILE A 1 183 ? 8.214 -5.562 6.535 1.00 92.88 183 ILE A C 1
ATOM 1441 O O . ILE A 1 183 ? 7.660 -4.518 6.187 1.00 92.88 183 ILE A O 1
ATOM 1445 N N . SER A 1 184 ? 9.051 -6.194 5.714 1.00 91.81 184 SER A N 1
ATOM 1446 C CA . SER A 1 184 ? 9.232 -5.754 4.329 1.00 91.81 184 SER A CA 1
ATOM 1447 C C . SER A 1 184 ? 7.938 -5.925 3.533 1.00 91.81 184 SER A C 1
ATOM 1449 O O . SER A 1 184 ? 7.360 -7.011 3.529 1.00 91.81 184 SER A O 1
ATOM 1451 N N . LEU A 1 185 ? 7.569 -4.905 2.749 1.00 90.94 185 LEU A N 1
ATOM 1452 C CA . LEU A 1 185 ? 6.430 -4.934 1.815 1.00 90.94 185 LEU A CA 1
ATOM 1453 C C . LEU A 1 185 ? 6.472 -6.120 0.835 1.00 90.94 185 LEU A C 1
ATOM 1455 O O . LEU A 1 185 ? 5.461 -6.477 0.241 1.00 90.94 185 LEU A O 1
ATOM 1459 N N . PHE A 1 186 ? 7.664 -6.683 0.618 1.00 88.56 186 PHE A N 1
ATOM 1460 C CA . PHE A 1 186 ? 7.877 -7.818 -0.271 1.00 88.56 186 PHE A CA 1
ATOM 1461 C C . PHE A 1 186 ? 7.607 -9.177 0.388 1.00 88.56 186 PHE A C 1
ATOM 1463 O O . PHE A 1 186 ? 7.094 -10.073 -0.276 1.00 88.56 186 PHE A O 1
ATOM 1470 N N . PHE A 1 187 ? 8.003 -9.358 1.652 1.00 88.44 187 PHE A N 1
ATOM 1471 C CA . PHE A 1 187 ? 7.855 -10.648 2.339 1.00 88.44 187 PHE A CA 1
ATOM 1472 C C . PHE A 1 187 ? 6.431 -10.872 2.839 1.00 88.44 187 PHE A C 1
ATOM 1474 O O . PHE A 1 187 ? 6.011 -12.014 2.998 1.00 88.44 187 PHE A O 1
ATOM 1481 N N . ASP A 1 188 ? 5.694 -9.787 3.047 1.00 90.62 188 ASP A N 1
ATOM 1482 C CA . ASP A 1 188 ? 4.303 -9.845 3.449 1.00 90.62 188 ASP A CA 1
ATOM 1483 C C . ASP A 1 188 ? 3.388 -10.114 2.243 1.00 90.62 188 ASP A C 1
ATOM 1485 O O . ASP A 1 188 ? 3.156 -9.253 1.384 1.00 90.62 188 ASP A O 1
ATOM 1489 N N . ARG A 1 189 ? 2.890 -11.353 2.166 1.00 89.44 189 ARG A N 1
ATOM 1490 C CA . ARG A 1 189 ? 2.033 -11.822 1.072 1.00 89.44 189 ARG A CA 1
ATOM 1491 C C . ARG A 1 189 ? 0.653 -11.166 1.100 1.00 89.44 189 ARG A C 1
ATOM 1493 O O . ARG A 1 189 ? 0.155 -10.831 0.028 1.00 89.44 189 ARG A O 1
ATOM 1500 N N . HIS A 1 190 ? 0.080 -10.978 2.290 1.00 92.62 190 HIS A N 1
ATOM 1501 C CA . HIS A 1 190 ? -1.304 -10.528 2.496 1.00 92.62 190 HIS A CA 1
ATOM 1502 C C . HIS A 1 190 ? -1.394 -9.083 3.009 1.00 92.62 190 HIS A C 1
ATOM 1504 O O . HIS A 1 190 ? -2.421 -8.664 3.537 1.00 92.62 190 HIS A O 1
ATOM 1510 N N . LEU A 1 191 ? -0.315 -8.312 2.839 1.00 92.88 191 LEU A N 1
ATOM 1511 C CA . LEU A 1 191 ? -0.214 -6.912 3.249 1.00 92.88 191 LEU A CA 1
ATOM 1512 C C . LEU A 1 191 ? -1.421 -6.065 2.836 1.00 92.88 191 LEU A C 1
ATOM 1514 O O . LEU A 1 191 ? -1.932 -5.288 3.631 1.00 92.88 191 LEU A O 1
ATOM 1518 N N . GLU A 1 192 ? -1.837 -6.146 1.573 1.00 92.38 192 GLU A N 1
ATOM 1519 C CA . GLU A 1 192 ? -2.878 -5.256 1.049 1.00 92.38 192 GLU A CA 1
ATOM 1520 C C . GLU A 1 192 ? -4.241 -5.601 1.645 1.00 92.38 192 GLU A C 1
ATOM 1522 O O . GLU A 1 192 ? -4.994 -4.707 2.018 1.00 92.38 192 GLU A O 1
ATOM 1527 N N . GLU A 1 193 ? -4.515 -6.894 1.785 1.00 92.69 193 GLU A N 1
ATOM 1528 C CA . GLU A 1 193 ? -5.739 -7.453 2.341 1.00 92.69 193 GLU A CA 1
ATOM 1529 C C . GLU A 1 193 ? -5.880 -7.162 3.841 1.00 92.69 193 GLU A C 1
ATOM 1531 O O . GLU A 1 193 ? -6.988 -6.951 4.329 1.00 92.69 193 GLU A O 1
ATOM 1536 N N . LEU A 1 194 ? -4.751 -7.120 4.553 1.00 92.88 194 LEU A N 1
ATOM 1537 C CA . LEU A 1 194 ? -4.672 -6.872 5.991 1.00 92.88 194 LEU A CA 1
ATOM 1538 C C . LEU A 1 194 ? -4.534 -5.387 6.359 1.00 92.88 194 LEU A C 1
ATOM 1540 O O . LEU A 1 194 ? -4.897 -5.007 7.466 1.00 92.88 194 LEU A O 1
ATOM 1544 N N . ALA A 1 195 ? -3.986 -4.546 5.482 1.00 93.31 195 ALA A N 1
ATOM 1545 C CA . ALA A 1 195 ? -3.834 -3.114 5.750 1.00 93.31 195 ALA A CA 1
ATOM 1546 C C . ALA A 1 195 ? -4.997 -2.266 5.220 1.00 93.31 195 ALA A C 1
ATOM 1548 O O . ALA A 1 195 ? -5.245 -1.184 5.747 1.00 93.31 195 ALA A O 1
ATOM 1549 N N . PHE A 1 196 ? -5.680 -2.718 4.162 1.00 93.00 196 PHE A N 1
ATOM 1550 C CA . PHE A 1 196 ? -6.745 -1.969 3.488 1.00 93.00 196 PHE A CA 1
ATOM 1551 C C . PHE A 1 196 ? -8.040 -2.777 3.472 1.00 93.00 196 PHE A C 1
ATOM 1553 O O . PHE A 1 196 ? -8.490 -3.286 2.437 1.00 93.00 196 PHE A O 1
ATOM 1560 N N . ILE A 1 197 ? -8.643 -2.890 4.653 1.00 92.06 197 ILE A N 1
ATOM 1561 C CA . ILE A 1 197 ? -9.836 -3.702 4.884 1.00 92.06 197 ILE A CA 1
ATOM 1562 C C . ILE A 1 197 ? -11.021 -3.209 4.052 1.00 92.06 197 ILE A C 1
ATOM 1564 O O . ILE A 1 197 ? -11.749 -4.035 3.512 1.00 92.06 197 ILE A O 1
ATOM 1568 N N . LYS A 1 198 ? -11.200 -1.898 3.842 1.00 90.62 198 LYS A N 1
ATOM 1569 C CA . LYS A 1 198 ? -12.317 -1.398 3.017 1.00 90.62 198 LYS A CA 1
ATOM 1570 C C . LYS A 1 198 ? -12.201 -1.778 1.541 1.00 90.62 198 LYS A C 1
ATOM 1572 O O . LYS A 1 198 ? -13.196 -1.739 0.825 1.00 90.62 198 LYS A O 1
ATOM 1577 N N . VAL A 1 199 ? -10.997 -2.089 1.061 1.00 89.38 199 VAL A N 1
ATOM 1578 C CA . VAL A 1 199 ? -10.763 -2.438 -0.349 1.00 89.38 199 VAL A CA 1
ATOM 1579 C C . VAL A 1 199 ? -10.912 -3.941 -0.571 1.00 89.38 199 VAL A C 1
ATOM 1581 O O . VAL A 1 199 ? -11.495 -4.364 -1.566 1.00 89.38 199 VAL A O 1
ATOM 1584 N N . HIS A 1 200 ? -10.380 -4.745 0.352 1.00 89.25 200 HIS A N 1
ATOM 1585 C CA . HIS A 1 200 ? -10.225 -6.193 0.171 1.00 89.25 200 HIS A CA 1
ATOM 1586 C C . HIS A 1 200 ? -11.013 -7.039 1.181 1.00 89.25 200 HIS A C 1
ATOM 1588 O O . HIS A 1 200 ? -10.971 -8.263 1.106 1.00 89.25 200 HIS A O 1
ATOM 1594 N N . CYS A 1 201 ? -11.720 -6.418 2.126 1.00 89.38 201 CYS A N 1
ATOM 1595 C CA . CYS A 1 201 ? -12.575 -7.058 3.133 1.00 89.38 201 CYS A CA 1
ATOM 1596 C C . CYS A 1 201 ? -11.915 -8.195 3.927 1.00 89.38 201 CYS A C 1
ATOM 1598 O O . CYS A 1 201 ? -12.598 -9.132 4.329 1.00 89.38 201 CYS A O 1
ATOM 1600 N N . ALA A 1 202 ? -10.593 -8.138 4.129 1.00 87.75 202 ALA A N 1
ATOM 1601 C CA . ALA A 1 202 ? -9.817 -9.211 4.756 1.00 87.75 202 ALA A CA 1
ATOM 1602 C C . ALA A 1 202 ? -9.998 -10.594 4.093 1.00 87.75 202 ALA A C 1
ATOM 1604 O O . ALA A 1 202 ? -9.879 -11.633 4.744 1.00 87.75 202 ALA A O 1
ATOM 1605 N N . ILE A 1 203 ? -10.274 -10.620 2.787 1.00 90.44 203 ILE A N 1
ATOM 1606 C CA . ILE A 1 203 ? -10.419 -11.845 2.000 1.00 90.44 203 ILE A CA 1
ATOM 1607 C C . ILE A 1 203 ? -9.144 -12.072 1.191 1.00 90.44 203 ILE A C 1
ATOM 1609 O O . ILE A 1 203 ? -8.661 -11.180 0.493 1.00 90.44 203 ILE A O 1
ATOM 1613 N N . GLU A 1 204 ? -8.603 -13.291 1.254 1.00 89.75 204 GLU A N 1
ATOM 1614 C CA . GLU A 1 204 ? -7.447 -13.670 0.443 1.00 89.75 204 GLU A CA 1
ATOM 1615 C C . GLU A 1 204 ? -7.798 -13.635 -1.053 1.00 89.75 204 GLU A C 1
ATOM 1617 O O . GLU A 1 204 ? -8.714 -14.321 -1.518 1.00 89.75 204 GLU A O 1
ATOM 1622 N N . ARG A 1 205 ? -7.014 -12.887 -1.837 1.00 88.06 205 ARG A N 1
ATOM 1623 C CA . ARG A 1 205 ? -7.151 -12.858 -3.296 1.00 88.06 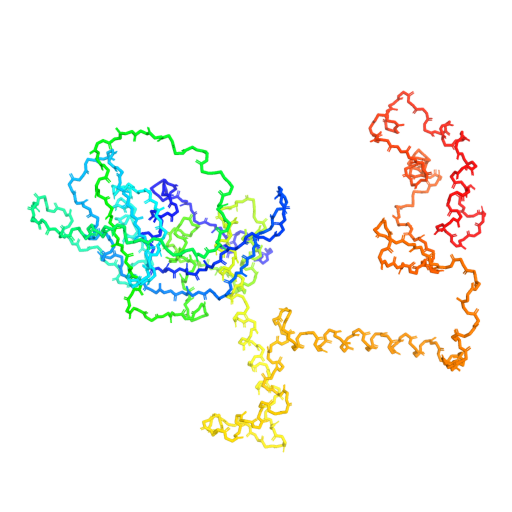205 ARG A CA 1
ATOM 1624 C C . ARG A 1 205 ? -6.675 -14.176 -3.908 1.00 88.06 205 ARG A C 1
ATOM 1626 O O . ARG A 1 205 ? -5.500 -14.537 -3.817 1.00 88.06 205 ARG A O 1
ATOM 1633 N N . LYS A 1 206 ? -7.584 -14.871 -4.594 1.00 88.88 206 LYS A N 1
ATOM 1634 C CA . LYS A 1 206 ? -7.307 -16.120 -5.317 1.00 88.88 206 LYS A CA 1
ATOM 1635 C C . LYS A 1 206 ? -7.470 -15.897 -6.816 1.00 88.88 206 LYS A C 1
ATOM 1637 O O . LYS A 1 206 ? -8.565 -15.615 -7.295 1.00 88.88 206 LYS A O 1
ATOM 1642 N N . TYR A 1 207 ? -6.374 -16.044 -7.555 1.00 90.50 207 TYR A N 1
ATOM 1643 C CA . TYR A 1 207 ? -6.352 -15.871 -9.006 1.00 90.50 207 TYR A CA 1
ATOM 1644 C C . TYR A 1 207 ? -6.392 -17.222 -9.720 1.00 90.50 207 TYR A C 1
ATOM 1646 O O . TYR A 1 207 ? -5.705 -18.160 -9.322 1.00 90.50 207 TYR A O 1
ATOM 1654 N N . LEU A 1 208 ? -7.149 -17.303 -10.818 1.00 89.44 208 LEU A N 1
ATOM 1655 C CA . LEU A 1 208 ? -7.183 -18.495 -11.681 1.00 89.44 208 LEU A CA 1
ATOM 1656 C C . LEU A 1 208 ? -5.931 -18.618 -12.564 1.00 89.44 208 LEU A C 1
ATOM 1658 O O . LEU A 1 208 ? -5.642 -19.683 -13.104 1.00 89.44 208 LEU A O 1
ATOM 1662 N N . VAL A 1 209 ? -5.203 -17.514 -12.740 1.00 89.81 209 VAL A N 1
ATOM 1663 C CA . VAL A 1 209 ? -4.005 -17.413 -13.577 1.00 89.81 209 VAL A CA 1
ATOM 1664 C C . VAL A 1 209 ? -2.879 -16.791 -12.758 1.00 89.81 209 VAL A C 1
ATOM 1666 O O . VAL A 1 209 ? -3.118 -15.926 -11.918 1.00 89.81 209 VAL A O 1
ATOM 1669 N N . ASN A 1 210 ? -1.637 -17.189 -13.036 1.00 90.25 210 ASN A N 1
ATOM 1670 C CA . ASN A 1 210 ? -0.460 -16.542 -12.463 1.00 90.25 210 ASN A CA 1
ATOM 1671 C C . ASN A 1 210 ? -0.351 -15.100 -12.974 1.00 90.25 210 ASN A C 1
ATOM 1673 O O . ASN A 1 210 ? -0.038 -14.875 -14.145 1.00 90.25 210 ASN A O 1
ATOM 1677 N N . LEU A 1 211 ? -0.596 -14.142 -12.084 1.00 90.81 211 LEU A N 1
ATOM 1678 C CA . LEU A 1 211 ? -0.508 -12.712 -12.358 1.00 90.81 211 LEU A CA 1
ATOM 1679 C C . LEU A 1 211 ? 0.633 -12.090 -11.557 1.00 90.81 211 LEU A C 1
ATOM 1681 O O . LEU A 1 211 ? 0.866 -12.426 -10.395 1.00 90.81 211 LEU A O 1
ATOM 1685 N N . SER A 1 212 ? 1.352 -11.163 -12.184 1.00 91.12 212 SER A N 1
ATOM 1686 C CA . SER A 1 212 ? 2.335 -10.335 -11.490 1.00 91.12 212 SER A CA 1
ATOM 1687 C C . SER A 1 212 ? 1.652 -9.243 -10.663 1.00 91.12 212 SER A C 1
ATOM 1689 O O . SER A 1 212 ? 0.577 -8.758 -11.014 1.00 91.12 212 SER A O 1
ATOM 1691 N N . HIS A 1 213 ? 2.325 -8.775 -9.607 1.00 91.50 213 HIS A N 1
ATOM 1692 C CA . HIS A 1 213 ? 1.846 -7.646 -8.797 1.00 91.50 213 HIS A CA 1
ATOM 1693 C C . HIS A 1 213 ? 1.518 -6.410 -9.654 1.00 91.50 213 HIS A C 1
ATOM 1695 O O . HIS A 1 213 ? 0.474 -5.793 -9.489 1.00 91.50 213 HIS A O 1
ATOM 1701 N N . SER A 1 214 ? 2.357 -6.097 -10.648 1.00 91.00 214 SER A N 1
ATOM 1702 C CA . SER A 1 214 ? 2.117 -4.987 -11.580 1.00 91.00 214 SER A CA 1
ATOM 1703 C C . SER A 1 214 ? 0.865 -5.163 -12.440 1.00 91.00 214 SER A C 1
ATOM 1705 O O . SER A 1 214 ? 0.196 -4.180 -12.747 1.00 91.00 214 SER A O 1
ATOM 1707 N N . GLU A 1 215 ? 0.548 -6.391 -12.855 1.00 91.94 215 GLU A N 1
ATOM 1708 C CA . GLU A 1 215 ? -0.663 -6.688 -13.629 1.00 91.94 215 GLU A CA 1
ATOM 1709 C C . GLU A 1 215 ? -1.919 -6.547 -12.769 1.00 91.94 215 GLU A C 1
ATOM 1711 O O . GLU A 1 215 ? -2.901 -5.957 -13.222 1.00 91.94 215 GLU A O 1
ATOM 1716 N N . VAL A 1 216 ? -1.860 -7.025 -11.522 1.00 91.12 216 VAL A N 1
ATOM 1717 C CA . VAL A 1 216 ? -2.936 -6.873 -10.535 1.00 91.12 216 VAL A CA 1
ATOM 1718 C C . VAL A 1 216 ? -3.194 -5.391 -10.264 1.00 91.12 216 VAL A C 1
ATOM 1720 O O . VAL A 1 216 ? -4.299 -4.919 -10.522 1.00 91.12 216 VAL A O 1
ATOM 1723 N N . THR A 1 217 ? -2.172 -4.626 -9.867 1.00 89.94 217 THR A N 1
ATOM 1724 C CA . THR A 1 217 ? -2.307 -3.185 -9.597 1.00 89.94 217 THR A CA 1
ATOM 1725 C C . THR A 1 217 ? -2.781 -2.413 -10.833 1.00 89.94 217 THR A C 1
ATOM 1727 O O . THR A 1 217 ? -3.633 -1.534 -10.728 1.00 89.94 217 THR A O 1
ATOM 1730 N N . ARG A 1 218 ? -2.293 -2.754 -12.036 1.00 90.06 218 ARG A N 1
ATOM 1731 C CA . ARG A 1 218 ? -2.772 -2.136 -13.284 1.00 90.06 218 ARG A CA 1
ATOM 1732 C C . ARG A 1 218 ? -4.253 -2.418 -13.523 1.00 90.06 218 ARG A C 1
ATOM 1734 O O . ARG A 1 218 ? -4.979 -1.503 -13.903 1.00 90.06 218 ARG A O 1
ATOM 1741 N N . SER A 1 219 ? -4.690 -3.660 -13.308 1.00 89.00 219 SER A N 1
ATOM 1742 C CA . SER A 1 219 ? -6.103 -4.026 -13.396 1.00 89.00 219 SER A CA 1
ATOM 1743 C C . SER A 1 219 ? -6.920 -3.205 -12.403 1.00 89.00 219 SER A C 1
ATOM 1745 O O . SER A 1 219 ? -7.878 -2.566 -12.820 1.00 89.00 219 SER A O 1
ATOM 1747 N N . GLU A 1 220 ? -6.515 -3.151 -11.133 1.00 88.19 220 GLU A N 1
ATOM 1748 C CA . GLU A 1 220 ? -7.208 -2.412 -10.069 1.00 88.19 220 GLU A CA 1
ATOM 1749 C C . GLU A 1 220 ? -7.381 -0.922 -10.390 1.00 88.19 220 GLU A C 1
ATOM 1751 O O . GLU A 1 220 ? -8.492 -0.412 -10.286 1.00 88.19 220 GLU A O 1
ATOM 1756 N N . ILE A 1 221 ? -6.325 -0.249 -10.861 1.00 87.44 221 ILE A N 1
ATOM 1757 C CA . ILE A 1 221 ? -6.364 1.181 -11.218 1.00 87.44 221 ILE A CA 1
ATOM 1758 C C . ILE A 1 221 ? -7.256 1.444 -12.441 1.00 87.44 221 ILE A C 1
ATOM 1760 O O . ILE A 1 221 ? -7.871 2.501 -12.546 1.00 87.44 221 ILE A O 1
ATOM 1764 N N . SER A 1 222 ? -7.320 0.500 -13.384 1.00 84.25 222 SER A N 1
ATOM 1765 C CA . SER A 1 222 ? -8.085 0.656 -14.631 1.00 84.25 222 SER A CA 1
ATOM 1766 C C . SER A 1 222 ? -9.588 0.381 -14.502 1.00 84.25 222 SER A C 1
ATOM 1768 O O . SER A 1 222 ? -10.331 0.576 -15.463 1.00 84.25 222 SER A O 1
ATOM 1770 N N . ARG A 1 223 ? -10.048 -0.116 -13.349 1.00 83.50 223 ARG A N 1
ATOM 1771 C CA . ARG A 1 223 ? -11.454 -0.481 -13.139 1.00 83.50 223 ARG A CA 1
ATOM 1772 C C . ARG A 1 223 ? -12.332 0.750 -12.948 1.00 83.50 223 ARG A C 1
ATOM 1774 O O . ARG A 1 223 ? -11.899 1.778 -12.439 1.00 83.50 223 ARG A O 1
ATOM 1781 N N . ASN A 1 224 ? -13.616 0.588 -13.272 1.00 81.56 224 ASN A N 1
ATOM 1782 C CA . ASN A 1 224 ? -14.633 1.589 -12.951 1.00 81.56 224 ASN A CA 1
ATOM 1783 C C . ASN A 1 224 ? -14.872 1.706 -11.433 1.00 81.56 224 ASN A C 1
ATOM 1785 O O . ASN A 1 224 ? -15.154 2.787 -10.928 1.00 81.56 224 ASN A O 1
ATOM 1789 N N . ASN A 1 225 ? -14.731 0.599 -10.691 1.00 81.75 225 ASN A N 1
ATOM 1790 C CA . ASN A 1 225 ? -14.777 0.635 -9.232 1.00 81.75 225 ASN A CA 1
ATOM 1791 C C . ASN A 1 225 ? -13.508 1.317 -8.694 1.00 81.75 225 ASN A C 1
ATOM 1793 O O . ASN A 1 225 ? -12.412 0.762 -8.784 1.00 81.75 225 ASN A O 1
ATOM 1797 N N . ARG A 1 226 ? -13.683 2.511 -8.118 1.00 78.69 226 ARG A N 1
ATOM 1798 C CA . ARG A 1 226 ? -12.601 3.361 -7.608 1.00 78.69 226 ARG A CA 1
ATOM 1799 C C . ARG A 1 226 ? -12.202 3.083 -6.156 1.00 78.69 226 ARG A C 1
ATOM 1801 O O . ARG A 1 226 ? -11.384 3.828 -5.627 1.00 78.69 226 ARG A O 1
ATOM 1808 N N . GLY A 1 227 ? -12.709 2.022 -5.520 1.00 73.38 227 GLY A N 1
ATOM 1809 C CA . GLY A 1 227 ? -12.381 1.687 -4.125 1.00 73.38 227 GLY A CA 1
ATOM 1810 C C . GLY A 1 227 ? -10.873 1.571 -3.850 1.00 73.38 227 GLY A C 1
ATOM 1811 O O . GLY A 1 227 ? -10.400 2.004 -2.804 1.00 73.38 227 GLY A O 1
ATOM 1812 N N . ALA A 1 228 ? -10.100 1.086 -4.827 1.00 75.12 228 ALA A N 1
ATOM 1813 C CA . ALA A 1 228 ? -8.639 0.983 -4.753 1.00 75.12 228 ALA A CA 1
ATOM 1814 C C . ALA A 1 228 ? -7.881 2.246 -5.215 1.00 75.12 228 ALA A C 1
ATOM 1816 O O . ALA A 1 228 ? -6.656 2.291 -5.160 1.00 75.12 228 ALA A O 1
ATOM 1817 N N . VAL A 1 229 ? -8.564 3.302 -5.665 1.00 82.88 229 VAL A N 1
ATOM 1818 C CA . VAL A 1 229 ? -7.932 4.551 -6.141 1.00 82.88 229 VAL A CA 1
ATOM 1819 C C . VAL A 1 229 ? -7.740 5.523 -4.969 1.00 82.88 229 VAL A C 1
ATOM 1821 O O . VAL A 1 229 ? -8.027 6.714 -5.058 1.00 82.88 229 VAL A O 1
ATOM 1824 N N . ARG A 1 230 ? -7.261 5.006 -3.833 1.00 87.81 230 ARG A N 1
ATOM 1825 C CA . ARG A 1 230 ? -6.898 5.810 -2.663 1.00 87.81 230 ARG A CA 1
ATOM 1826 C C . ARG A 1 230 ? -5.397 6.126 -2.688 1.00 87.81 230 ARG A C 1
ATOM 1828 O O . ARG A 1 230 ? -4.607 5.229 -2.995 1.00 87.81 230 ARG A O 1
ATOM 1835 N N . PRO A 1 231 ? -4.960 7.361 -2.373 1.00 90.06 231 PRO A N 1
ATOM 1836 C CA . PRO A 1 231 ? -3.542 7.721 -2.441 1.00 90.06 231 PRO A CA 1
ATOM 1837 C C . PRO A 1 231 ? -2.632 6.822 -1.588 1.00 90.06 231 PRO A C 1
ATOM 1839 O O . PRO A 1 231 ? -1.571 6.405 -2.049 1.00 90.06 231 PRO A O 1
ATOM 1842 N N . ASP A 1 232 ? -3.056 6.482 -0.371 1.00 91.06 232 ASP A N 1
ATOM 1843 C CA . ASP A 1 232 ? -2.351 5.588 0.555 1.00 91.06 232 ASP A CA 1
ATOM 1844 C C . ASP A 1 232 ? -2.146 4.180 -0.030 1.00 91.06 232 ASP A C 1
ATOM 1846 O O . ASP A 1 232 ? -1.017 3.673 -0.048 1.00 91.06 232 ASP A O 1
ATOM 1850 N N . TYR A 1 233 ? -3.201 3.584 -0.585 1.00 92.62 233 TYR A N 1
ATOM 1851 C CA . TYR A 1 233 ? -3.138 2.292 -1.264 1.00 92.62 233 TYR A CA 1
ATOM 1852 C C . TYR A 1 233 ? -2.203 2.333 -2.477 1.00 92.62 233 TYR A C 1
ATOM 1854 O O . TYR A 1 233 ? -1.291 1.513 -2.598 1.00 92.62 233 TYR A O 1
ATOM 1862 N N . LEU A 1 234 ? -2.369 3.333 -3.348 1.00 92.50 234 LEU A N 1
ATOM 1863 C CA . LEU A 1 234 ? -1.594 3.464 -4.583 1.00 92.50 234 LEU A CA 1
ATOM 1864 C C . LEU A 1 234 ? -0.095 3.615 -4.313 1.00 92.50 234 LEU A C 1
ATOM 1866 O O . LEU A 1 234 ? 0.718 2.963 -4.972 1.00 92.50 234 LEU A O 1
ATOM 1870 N N . PHE A 1 235 ? 0.295 4.435 -3.332 1.00 93.62 235 PHE A N 1
ATOM 1871 C CA . PHE A 1 235 ? 1.708 4.577 -2.974 1.00 93.62 235 PHE A CA 1
ATOM 1872 C C . PHE A 1 235 ? 2.281 3.314 -2.329 1.00 93.62 235 PHE A C 1
ATOM 1874 O O . PHE A 1 235 ? 3.454 2.997 -2.552 1.00 93.62 235 PHE A O 1
ATOM 1881 N N . THR A 1 236 ? 1.466 2.564 -1.588 1.00 93.50 236 THR A N 1
ATOM 1882 C CA . THR A 1 236 ? 1.864 1.270 -1.020 1.00 93.50 236 THR A CA 1
ATOM 1883 C C . THR A 1 236 ? 2.096 0.238 -2.122 1.00 93.50 236 THR A C 1
ATOM 1885 O O . THR A 1 236 ? 3.170 -0.368 -2.183 1.00 93.50 236 THR A O 1
ATOM 1888 N N . ALA A 1 237 ? 1.148 0.107 -3.054 1.00 92.81 237 ALA A N 1
ATOM 1889 C CA . ALA A 1 237 ? 1.257 -0.777 -4.209 1.00 92.81 237 ALA A CA 1
ATOM 1890 C C . ALA A 1 237 ? 2.455 -0.406 -5.101 1.00 92.81 237 ALA A C 1
ATOM 1892 O O . ALA A 1 237 ? 3.212 -1.289 -5.516 1.00 92.81 237 ALA A O 1
ATOM 1893 N N . LEU A 1 238 ? 2.693 0.894 -5.325 1.00 91.75 238 LEU A N 1
ATOM 1894 C CA . LEU A 1 238 ? 3.862 1.403 -6.047 1.00 91.75 238 LEU A CA 1
ATOM 1895 C C . LEU A 1 238 ? 5.170 0.994 -5.361 1.00 91.75 238 LEU A C 1
ATOM 1897 O O . LEU A 1 238 ? 6.092 0.522 -6.027 1.00 91.75 238 LEU A O 1
ATOM 1901 N N . LYS A 1 239 ? 5.278 1.170 -4.039 1.00 92.25 239 LYS A N 1
ATOM 1902 C CA . LYS A 1 239 ? 6.497 0.815 -3.301 1.00 92.25 239 LYS A CA 1
ATOM 1903 C C . LYS A 1 239 ? 6.745 -0.684 -3.293 1.00 92.25 239 LYS A C 1
ATOM 1905 O O . LYS A 1 239 ? 7.875 -1.096 -3.547 1.00 92.25 239 LYS A O 1
ATOM 1910 N N . LYS A 1 240 ? 5.700 -1.495 -3.124 1.00 93.31 240 LYS A N 1
ATOM 1911 C CA . LYS A 1 240 ? 5.784 -2.952 -3.272 1.00 93.31 240 LYS A CA 1
ATOM 1912 C C . LYS A 1 240 ? 6.266 -3.348 -4.672 1.00 93.31 240 LYS A C 1
ATOM 1914 O O . LYS A 1 240 ? 7.199 -4.144 -4.791 1.00 93.31 240 LYS A O 1
ATOM 1919 N N . GLN A 1 241 ? 5.735 -2.724 -5.729 1.00 91.62 241 GLN A N 1
ATOM 1920 C CA . GLN A 1 241 ? 6.199 -2.939 -7.104 1.00 91.62 241 GLN A CA 1
ATOM 1921 C C . GLN A 1 241 ? 7.677 -2.556 -7.287 1.00 91.62 241 GLN A C 1
ATOM 1923 O O . GLN A 1 241 ? 8.429 -3.316 -7.899 1.00 91.62 241 GLN A O 1
ATOM 1928 N N . GLN A 1 242 ? 8.114 -1.417 -6.740 1.00 90.56 242 GLN A N 1
ATOM 1929 C CA . GLN A 1 242 ? 9.520 -0.997 -6.776 1.00 90.56 242 GLN A CA 1
ATOM 1930 C C . GLN A 1 242 ? 10.428 -2.020 -6.080 1.00 90.56 242 GLN A C 1
ATOM 1932 O O . GLN A 1 242 ? 11.455 -2.397 -6.641 1.00 90.56 242 GLN A O 1
ATOM 1937 N N . THR A 1 243 ? 10.043 -2.530 -4.906 1.00 90.88 243 THR A N 1
ATOM 1938 C CA . THR A 1 243 ? 10.815 -3.556 -4.187 1.00 90.88 243 THR A CA 1
ATOM 1939 C C . THR A 1 243 ? 10.908 -4.864 -4.977 1.00 90.88 243 THR A C 1
ATOM 1941 O O . THR A 1 243 ? 11.994 -5.439 -5.080 1.00 90.88 243 THR A O 1
ATOM 1944 N N . ILE A 1 244 ? 9.807 -5.314 -5.593 1.00 91.38 244 ILE A N 1
ATOM 1945 C CA . ILE A 1 244 ? 9.797 -6.497 -6.473 1.00 91.38 244 ILE A CA 1
ATOM 1946 C C . ILE A 1 244 ? 10.750 -6.293 -7.658 1.00 91.38 244 ILE A C 1
ATOM 1948 O O . ILE A 1 244 ? 11.544 -7.179 -7.982 1.00 91.38 244 ILE A O 1
ATOM 1952 N N . ALA A 1 245 ? 10.705 -5.120 -8.288 1.00 89.94 245 ALA A N 1
ATOM 1953 C CA . ALA A 1 245 ? 11.538 -4.798 -9.438 1.00 89.94 245 ALA A CA 1
ATOM 1954 C C . ALA A 1 245 ? 13.035 -4.774 -9.079 1.00 89.94 245 ALA A C 1
ATOM 1956 O O . ALA A 1 245 ? 13.848 -5.378 -9.781 1.00 89.94 245 ALA A O 1
ATOM 1957 N N . VAL A 1 246 ? 13.390 -4.168 -7.940 1.00 88.44 246 VAL A N 1
ATOM 1958 C CA . VAL A 1 246 ? 14.761 -4.169 -7.403 1.00 88.44 246 VAL A CA 1
ATOM 1959 C C . VAL A 1 246 ? 15.234 -5.593 -7.131 1.00 88.44 246 VAL A C 1
ATOM 1961 O O . VAL A 1 246 ? 16.302 -5.968 -7.603 1.00 88.44 246 VAL A O 1
ATOM 1964 N N . LYS A 1 247 ? 14.433 -6.426 -6.452 1.00 88.25 247 LYS A N 1
ATOM 1965 C CA . LYS A 1 247 ? 14.767 -7.839 -6.202 1.00 88.25 247 LYS A CA 1
ATOM 1966 C C . LYS A 1 247 ? 15.031 -8.598 -7.505 1.00 88.25 247 LYS A C 1
ATOM 1968 O O . LYS A 1 247 ? 16.017 -9.333 -7.611 1.00 88.25 247 LYS A O 1
ATOM 1973 N N . ASN A 1 248 ? 14.172 -8.427 -8.507 1.00 88.00 248 ASN A N 1
ATOM 1974 C CA . ASN A 1 248 ? 14.340 -9.080 -9.804 1.00 88.00 248 ASN A CA 1
ATOM 1975 C C . ASN A 1 248 ? 15.620 -8.609 -10.506 1.00 88.00 248 ASN A C 1
ATOM 1977 O O . ASN A 1 248 ? 16.321 -9.427 -11.109 1.00 88.00 248 ASN A O 1
ATOM 1981 N N . ASN A 1 249 ? 15.975 -7.328 -10.376 1.00 84.75 249 ASN A N 1
ATOM 1982 C CA . ASN A 1 249 ? 17.212 -6.798 -10.937 1.00 84.75 249 ASN A CA 1
ATOM 1983 C C . ASN A 1 249 ? 18.457 -7.279 -10.175 1.00 84.75 249 ASN A C 1
ATOM 1985 O O . ASN A 1 249 ? 19.428 -7.673 -10.815 1.00 84.75 249 ASN A O 1
ATOM 1989 N N . VAL A 1 250 ? 18.417 -7.364 -8.836 1.00 82.44 250 VAL A N 1
ATOM 1990 C CA . VAL A 1 250 ? 19.461 -8.027 -8.024 1.00 82.44 250 VAL A CA 1
ATOM 1991 C C . VAL A 1 250 ? 19.665 -9.455 -8.519 1.00 82.44 250 VAL A C 1
ATOM 1993 O O . VAL A 1 250 ? 20.775 -9.838 -8.878 1.00 82.44 250 VAL A O 1
ATOM 1996 N N . THR A 1 251 ? 18.581 -10.227 -8.615 1.00 82.50 251 THR A N 1
ATOM 1997 C CA . THR A 1 251 ? 18.616 -11.624 -9.074 1.00 82.50 251 THR A CA 1
ATOM 1998 C C . THR A 1 251 ? 19.215 -11.732 -10.475 1.00 82.50 251 THR A C 1
ATOM 2000 O O . THR A 1 251 ? 20.054 -12.591 -10.739 1.00 82.50 251 THR A O 1
ATOM 2003 N N . THR A 1 252 ? 18.823 -10.837 -11.380 1.00 80.69 252 THR A N 1
ATOM 2004 C CA . THR A 1 252 ? 19.333 -10.799 -12.754 1.00 80.69 252 THR A CA 1
ATOM 2005 C C . THR A 1 252 ? 20.810 -10.419 -12.795 1.00 80.69 252 THR A C 1
ATOM 2007 O O . THR A 1 252 ? 21.583 -11.059 -13.507 1.00 80.69 252 THR A O 1
ATOM 2010 N N . CYS A 1 253 ? 21.225 -9.422 -12.015 1.00 75.19 253 CYS A N 1
ATOM 2011 C CA . CYS A 1 253 ? 22.615 -8.998 -11.905 1.00 75.19 253 CYS A CA 1
ATOM 2012 C C . CYS A 1 253 ? 23.499 -10.127 -11.370 1.00 75.19 253 CYS A C 1
ATOM 2014 O O . CYS A 1 253 ? 24.524 -10.409 -11.986 1.00 75.19 253 CYS A O 1
ATOM 2016 N N . LEU A 1 254 ? 23.069 -10.816 -10.308 1.00 71.44 254 LEU A N 1
ATOM 2017 C CA . LEU A 1 254 ? 23.773 -11.970 -9.742 1.00 71.44 254 LEU A CA 1
ATOM 2018 C C . LEU A 1 254 ? 23.844 -13.141 -10.735 1.00 71.44 254 LEU A C 1
ATOM 2020 O O . LEU A 1 254 ? 24.894 -13.754 -10.889 1.00 71.44 254 LEU A O 1
ATOM 2024 N N . ARG A 1 255 ? 22.765 -13.426 -11.481 1.00 71.62 255 ARG A N 1
ATOM 2025 C CA . ARG A 1 255 ? 22.767 -14.492 -12.503 1.00 71.62 255 ARG A CA 1
ATOM 2026 C C . ARG A 1 255 ? 23.666 -14.180 -13.697 1.00 71.62 255 ARG A C 1
ATOM 2028 O O . ARG A 1 255 ? 24.336 -15.082 -14.193 1.00 71.62 255 ARG A O 1
ATOM 2035 N N . LYS A 1 256 ? 23.654 -12.936 -14.189 1.00 68.88 256 LYS A N 1
ATOM 2036 C CA . LYS A 1 256 ? 24.494 -12.499 -15.320 1.00 68.88 256 LYS A CA 1
ATOM 2037 C C . LYS A 1 256 ? 25.967 -12.421 -14.924 1.00 68.88 256 LYS A C 1
ATOM 2039 O O . LYS A 1 256 ? 26.833 -12.697 -15.745 1.00 68.88 256 LYS A O 1
ATOM 2044 N N . LYS A 1 257 ? 26.256 -12.082 -13.667 1.00 62.47 257 LYS A N 1
ATOM 2045 C CA . LYS A 1 257 ? 27.606 -12.049 -13.105 1.00 62.47 257 LYS A CA 1
ATOM 2046 C C . LYS A 1 257 ? 27.871 -13.296 -12.279 1.00 62.47 257 LYS A C 1
ATOM 2048 O O . LYS A 1 257 ? 28.077 -13.225 -11.073 1.00 62.47 257 LYS A O 1
ATOM 2053 N N . LYS A 1 258 ? 27.921 -14.445 -12.960 1.00 56.28 258 LYS A N 1
ATOM 2054 C CA . LYS A 1 258 ? 28.487 -15.658 -12.357 1.00 56.28 258 LYS A CA 1
ATOM 2055 C C . LYS A 1 258 ? 29.928 -15.433 -11.928 1.00 56.28 258 LYS A C 1
ATOM 2057 O O . LYS A 1 258 ? 30.337 -16.068 -10.973 1.00 56.28 258 LYS A O 1
ATOM 2062 N N . THR A 1 259 ? 30.651 -14.528 -12.590 1.00 56.50 259 THR A N 1
ATOM 2063 C CA . THR A 1 259 ? 32.061 -14.246 -12.334 1.00 56.50 259 THR A CA 1
ATOM 2064 C C . THR A 1 259 ? 32.345 -12.756 -12.146 1.00 56.50 259 THR A C 1
ATOM 2066 O O . THR A 1 259 ? 31.974 -11.952 -13.003 1.00 56.50 259 THR A O 1
ATOM 2069 N N . VAL A 1 260 ? 33.066 -12.390 -11.084 1.00 61.84 260 VAL A N 1
ATOM 2070 C CA . VAL A 1 260 ? 33.722 -11.077 -10.932 1.00 61.84 260 VAL A CA 1
ATOM 2071 C C . VAL A 1 260 ? 35.200 -11.288 -11.257 1.00 61.84 260 VAL A C 1
ATOM 2073 O O . VAL A 1 260 ? 35.838 -12.140 -10.647 1.00 61.84 260 VAL A O 1
ATOM 2076 N N . ARG A 1 261 ? 35.737 -10.579 -12.263 1.00 58.94 261 ARG A N 1
ATOM 2077 C CA . ARG A 1 261 ? 37.112 -10.793 -12.779 1.00 58.94 261 ARG A CA 1
ATOM 2078 C C . ARG A 1 261 ? 37.425 -12.267 -13.121 1.00 58.94 261 ARG A C 1
ATOM 2080 O O . ARG A 1 261 ? 38.513 -12.754 -12.846 1.00 58.94 261 ARG A O 1
ATOM 2087 N N . GLY A 1 262 ? 36.455 -12.999 -13.676 1.00 62.59 262 GLY A N 1
ATOM 2088 C CA . GLY A 1 262 ? 36.619 -14.413 -14.048 1.00 62.59 262 GLY A CA 1
ATOM 2089 C C . GLY A 1 262 ? 36.454 -15.433 -12.909 1.00 62.59 262 GLY A C 1
ATOM 2090 O O . GLY A 1 262 ? 36.360 -16.621 -13.196 1.00 62.59 262 GLY A O 1
ATOM 2091 N N . ALA A 1 263 ? 36.331 -15.006 -11.644 1.00 63.47 263 ALA A N 1
ATOM 2092 C CA . ALA A 1 263 ? 36.143 -15.903 -10.499 1.00 63.47 263 ALA A CA 1
ATOM 2093 C C . ALA A 1 263 ? 34.665 -16.014 -10.081 1.00 63.47 263 ALA A C 1
ATOM 2095 O O . ALA A 1 263 ? 33.995 -14.979 -9.996 1.00 63.47 263 ALA A O 1
ATOM 2096 N N . PRO A 1 264 ? 34.140 -17.227 -9.809 1.00 67.44 264 PRO A N 1
ATOM 2097 C CA . PRO A 1 264 ? 32.738 -17.422 -9.471 1.00 67.44 264 PRO A CA 1
ATOM 2098 C C . PRO A 1 264 ? 32.319 -16.720 -8.169 1.00 67.44 264 PRO A C 1
ATOM 2100 O O . PRO A 1 264 ? 33.040 -16.751 -7.172 1.00 67.44 264 PRO A O 1
ATOM 2103 N N . VAL A 1 265 ? 31.138 -16.093 -8.165 1.00 69.62 265 VAL A N 1
ATOM 2104 C CA . VAL A 1 265 ? 30.570 -15.448 -6.969 1.00 69.62 265 VAL A CA 1
ATOM 2105 C C . VAL A 1 265 ? 29.823 -16.483 -6.133 1.00 69.62 265 VAL A C 1
ATOM 2107 O O . VAL A 1 265 ? 28.761 -16.963 -6.531 1.00 69.62 265 VAL A O 1
ATOM 2110 N N . PHE A 1 266 ? 30.363 -16.811 -4.962 1.00 72.12 266 PHE A N 1
ATOM 2111 C CA . PHE A 1 266 ? 29.724 -17.702 -3.993 1.00 72.12 266 PHE A CA 1
ATOM 2112 C C . PHE A 1 266 ? 29.061 -16.918 -2.859 1.00 72.12 266 PHE A C 1
ATOM 2114 O O . PHE A 1 266 ? 29.467 -15.801 -2.541 1.00 72.12 266 PHE A O 1
ATOM 2121 N N . ALA A 1 267 ? 28.072 -17.525 -2.195 1.00 70.88 267 ALA A N 1
ATOM 2122 C CA . ALA A 1 267 ? 27.416 -16.922 -1.034 1.00 70.88 267 ALA A CA 1
ATOM 2123 C C . ALA A 1 267 ? 28.405 -16.621 0.110 1.00 70.88 267 ALA A C 1
ATOM 2125 O O . ALA A 1 267 ? 28.259 -15.605 0.781 1.00 70.88 267 ALA A O 1
ATOM 2126 N N . CYS A 1 268 ? 29.450 -17.443 0.285 1.00 75.00 268 CYS A N 1
ATOM 2127 C CA . CYS A 1 268 ? 30.506 -17.203 1.275 1.00 75.00 268 CYS A CA 1
ATOM 2128 C C . CYS A 1 268 ? 31.275 -15.891 1.032 1.00 75.00 268 CYS A C 1
ATOM 2130 O O . CYS A 1 268 ? 31.658 -15.227 1.991 1.00 75.00 268 CYS A O 1
ATOM 2132 N N . ASN A 1 269 ? 31.431 -15.472 -0.228 1.00 75.25 269 ASN A N 1
ATOM 2133 C CA . ASN A 1 269 ? 32.137 -14.240 -0.585 1.00 75.25 269 ASN A CA 1
ATOM 2134 C C . ASN A 1 269 ? 31.355 -12.992 -0.152 1.00 75.25 269 ASN A C 1
ATOM 2136 O O . ASN A 1 269 ? 31.955 -11.964 0.130 1.00 75.25 269 ASN A O 1
ATOM 2140 N N . VAL A 1 270 ? 30.022 -13.071 -0.058 1.00 73.50 270 VAL A N 1
ATOM 2141 C CA . VAL A 1 270 ? 29.176 -11.942 0.372 1.00 73.50 270 VAL A CA 1
ATOM 2142 C C . VAL A 1 270 ? 29.401 -11.597 1.849 1.00 73.50 270 VAL A C 1
ATOM 2144 O O . VAL A 1 270 ? 29.233 -10.447 2.237 1.00 73.50 270 VAL A O 1
ATOM 2147 N N . PHE A 1 271 ? 29.835 -12.560 2.666 1.00 79.81 271 PHE A N 1
ATOM 2148 C CA . PHE A 1 271 ? 30.175 -12.324 4.073 1.00 79.81 271 PHE A CA 1
ATOM 2149 C C . PHE A 1 271 ? 31.565 -11.696 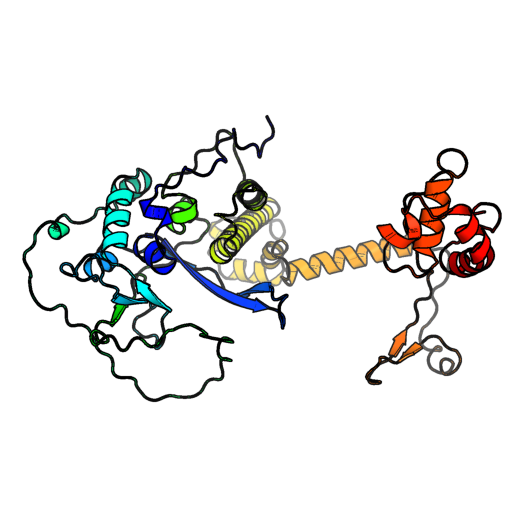4.264 1.00 79.81 271 PHE A C 1
ATOM 2151 O O . PHE A 1 271 ? 31.929 -11.347 5.385 1.00 79.81 271 PHE A O 1
ATOM 2158 N N . GLN A 1 272 ? 32.356 -11.550 3.196 1.00 83.31 272 GLN A N 1
ATOM 2159 C CA . GLN A 1 272 ? 33.662 -10.900 3.245 1.00 83.31 272 GLN A CA 1
ATOM 2160 C C . GLN A 1 272 ? 33.519 -9.414 2.897 1.00 83.31 272 GLN A C 1
ATOM 2162 O O . GLN A 1 272 ? 33.228 -9.070 1.752 1.00 83.31 272 GLN A O 1
ATOM 2167 N N . ASN A 1 273 ? 33.800 -8.526 3.856 1.00 81.00 273 ASN A N 1
ATOM 2168 C CA . ASN A 1 273 ? 33.697 -7.071 3.660 1.00 81.00 273 ASN A CA 1
ATOM 2169 C C . ASN A 1 273 ? 34.508 -6.585 2.447 1.00 81.00 273 ASN A C 1
ATOM 2171 O O . ASN A 1 273 ? 33.990 -5.855 1.610 1.00 81.00 273 ASN A O 1
ATOM 2175 N N . ASN A 1 274 ? 35.722 -7.113 2.259 1.00 80.81 274 ASN A N 1
ATOM 2176 C CA . ASN A 1 274 ? 36.585 -6.762 1.127 1.00 80.81 274 ASN A CA 1
ATOM 2177 C C . ASN A 1 274 ? 35.942 -7.057 -0.239 1.00 80.81 274 ASN A C 1
ATOM 2179 O O . ASN A 1 274 ? 36.184 -6.344 -1.212 1.00 80.81 274 ASN A O 1
ATOM 2183 N N . PHE A 1 275 ? 35.150 -8.125 -0.347 1.00 76.19 275 PHE A N 1
ATOM 2184 C CA . PHE A 1 275 ? 34.470 -8.471 -1.594 1.00 76.19 275 PHE A CA 1
ATOM 2185 C C . PHE A 1 275 ? 33.310 -7.507 -1.873 1.00 76.19 275 PHE A C 1
ATOM 2187 O O . PHE A 1 275 ? 33.141 -7.057 -3.007 1.00 76.19 275 PHE A O 1
ATOM 2194 N N . VAL A 1 276 ? 32.552 -7.151 -0.832 1.00 73.19 276 VAL A N 1
ATOM 2195 C CA . VAL A 1 276 ? 31.455 -6.178 -0.913 1.00 73.19 276 VAL A CA 1
ATOM 2196 C C . VAL A 1 276 ? 31.982 -4.791 -1.285 1.00 73.19 276 VAL A C 1
ATOM 2198 O O . VAL A 1 276 ? 31.441 -4.166 -2.196 1.00 73.19 276 VAL A O 1
ATOM 2201 N N . ASP A 1 277 ? 33.081 -4.349 -0.675 1.00 75.69 277 ASP A N 1
ATOM 2202 C CA . ASP A 1 277 ? 33.701 -3.051 -0.965 1.00 75.69 277 ASP A CA 1
ATOM 2203 C C . ASP A 1 277 ? 34.184 -2.966 -2.417 1.00 75.69 277 ASP A C 1
ATOM 2205 O O . ASP A 1 277 ? 33.929 -1.982 -3.115 1.00 75.69 277 ASP A O 1
ATOM 2209 N N . ASN A 1 278 ? 34.799 -4.038 -2.926 1.00 73.00 278 ASN A N 1
ATOM 2210 C CA . ASN A 1 278 ? 35.174 -4.124 -4.336 1.00 73.00 278 ASN A CA 1
ATOM 2211 C C . ASN A 1 278 ? 33.946 -4.073 -5.262 1.00 73.00 278 ASN A C 1
ATOM 2213 O O . ASN A 1 278 ? 34.000 -3.449 -6.320 1.00 73.00 278 ASN A O 1
ATOM 2217 N N . LEU A 1 279 ? 32.819 -4.683 -4.885 1.00 68.81 279 LEU A N 1
ATOM 2218 C CA . LEU A 1 279 ? 31.591 -4.640 -5.687 1.00 68.81 279 LEU A CA 1
ATOM 2219 C C . LEU A 1 279 ? 31.005 -3.219 -5.788 1.00 68.81 279 LEU A C 1
ATOM 2221 O O . LEU A 1 279 ? 30.430 -2.859 -6.818 1.00 68.81 279 LEU A O 1
ATOM 2225 N N . VAL A 1 280 ? 31.152 -2.412 -4.736 1.00 67.69 280 VAL A N 1
ATOM 2226 C CA . VAL A 1 280 ? 30.716 -1.007 -4.719 1.00 67.69 280 VAL A CA 1
ATOM 2227 C C . VAL A 1 280 ? 31.631 -0.136 -5.583 1.00 67.69 280 VAL A C 1
ATOM 2229 O O . VAL A 1 280 ? 31.134 0.707 -6.326 1.00 67.69 280 VAL A O 1
ATOM 2232 N N . GLN A 1 281 ? 32.946 -0.373 -5.549 1.00 65.88 281 GLN A N 1
ATOM 2233 C CA . GLN A 1 281 ? 33.931 0.411 -6.308 1.00 65.88 281 GLN A CA 1
ATOM 2234 C C . GLN A 1 281 ? 33.808 0.266 -7.833 1.00 65.88 281 GLN A C 1
ATOM 2236 O O . GLN A 1 281 ? 34.094 1.214 -8.557 1.00 65.88 281 GLN A O 1
ATOM 2241 N N . HIS A 1 282 ? 33.373 -0.893 -8.340 1.00 64.06 282 HIS A N 1
ATOM 2242 C CA . HIS A 1 282 ? 33.309 -1.168 -9.787 1.00 64.06 282 HIS A CA 1
ATOM 2243 C C . HIS A 1 282 ? 31.956 -0.821 -10.440 1.00 64.06 282 HIS A C 1
ATOM 2245 O O . HIS A 1 282 ? 31.637 -1.376 -11.484 1.00 64.06 282 HIS A O 1
ATOM 2251 N N . ASP A 1 283 ? 31.128 0.047 -9.839 1.00 67.12 283 ASP A N 1
ATOM 2252 C CA . ASP A 1 283 ? 29.735 0.354 -10.258 1.00 67.12 283 ASP A CA 1
ATOM 2253 C C . ASP A 1 283 ? 28.774 -0.860 -10.264 1.00 67.12 283 ASP A C 1
ATOM 2255 O O . ASP A 1 283 ? 27.584 -0.765 -10.597 1.00 67.12 283 ASP A O 1
ATOM 2259 N N . ASP A 1 284 ? 29.270 -2.026 -9.864 1.00 65.75 284 ASP A N 1
ATOM 2260 C CA . ASP A 1 284 ? 28.611 -3.311 -10.034 1.00 65.75 284 ASP A CA 1
ATOM 2261 C C . ASP A 1 284 ? 27.427 -3.490 -9.083 1.00 65.75 284 ASP A C 1
ATOM 2263 O O . ASP A 1 284 ? 26.389 -4.025 -9.489 1.00 65.75 284 ASP A O 1
ATOM 2267 N N . GLY A 1 285 ? 27.560 -2.995 -7.850 1.00 66.31 285 GLY A N 1
ATOM 2268 C CA . GLY A 1 285 ? 26.465 -2.913 -6.882 1.00 66.31 285 GLY A CA 1
ATOM 2269 C C . GLY A 1 285 ? 25.417 -1.853 -7.240 1.00 66.31 285 GLY A C 1
ATOM 2270 O O . GLY A 1 285 ? 24.262 -1.955 -6.829 1.00 66.31 285 GLY A O 1
ATOM 2271 N N . TYR A 1 286 ? 25.789 -0.863 -8.054 1.00 73.69 286 TYR A N 1
ATOM 2272 C CA . TYR A 1 286 ? 24.965 0.308 -8.338 1.00 73.69 286 TYR A CA 1
ATOM 2273 C C . TYR A 1 286 ? 23.939 0.086 -9.461 1.00 73.69 286 TYR A C 1
ATOM 2275 O O . TYR A 1 286 ? 22.828 0.620 -9.430 1.00 73.69 286 TYR A O 1
ATOM 2283 N N . ARG A 1 287 ? 24.263 -0.787 -10.422 1.00 75.19 287 ARG A N 1
ATOM 2284 C CA . ARG A 1 287 ? 23.402 -1.130 -11.570 1.00 75.19 287 ARG A CA 1
ATOM 2285 C C . ARG A 1 287 ? 22.039 -1.714 -11.180 1.00 75.19 287 ARG A C 1
ATOM 2287 O O . ARG A 1 287 ? 21.074 -1.607 -11.930 1.00 75.19 287 ARG A O 1
ATOM 2294 N N . VAL A 1 288 ? 21.927 -2.294 -9.986 1.00 80.56 288 VAL A N 1
ATOM 2295 C CA . VAL A 1 288 ? 20.657 -2.802 -9.445 1.00 80.56 288 VAL A CA 1
ATOM 2296 C C . VAL A 1 288 ? 19.574 -1.711 -9.407 1.00 80.56 288 VAL A C 1
ATOM 2298 O O . VAL A 1 288 ? 18.388 -2.006 -9.577 1.00 80.56 288 VAL A O 1
ATOM 2301 N N . LEU A 1 289 ? 19.972 -0.450 -9.224 1.00 83.00 289 LEU A N 1
ATOM 2302 C CA . LEU A 1 289 ? 19.063 0.683 -9.064 1.00 83.00 289 LEU A CA 1
ATOM 2303 C C . LEU A 1 289 ? 18.563 1.271 -10.389 1.00 83.00 289 LEU A C 1
ATOM 2305 O O . LEU A 1 289 ? 17.705 2.148 -10.357 1.00 83.00 289 LEU A O 1
ATOM 2309 N N . GLU A 1 290 ? 19.036 0.786 -11.539 1.00 82.56 290 GLU A N 1
ATOM 2310 C CA . GLU A 1 290 ? 18.647 1.271 -12.876 1.00 82.56 290 GLU A CA 1
ATOM 2311 C C . GLU A 1 290 ? 17.126 1.248 -13.112 1.00 82.56 290 GLU A C 1
ATOM 2313 O O . GLU A 1 290 ? 16.578 2.106 -13.796 1.00 82.56 290 GLU A O 1
ATOM 2318 N N . VAL A 1 291 ? 16.425 0.305 -12.477 1.00 82.75 291 VAL A N 1
ATOM 2319 C CA . VAL A 1 291 ? 14.965 0.153 -12.587 1.00 82.75 291 VAL A CA 1
ATOM 2320 C C . VAL A 1 291 ? 14.198 1.193 -11.758 1.00 82.75 291 VAL A C 1
ATOM 2322 O O . VAL A 1 291 ? 13.020 1.456 -12.005 1.00 82.75 291 VAL A O 1
ATOM 2325 N N . ILE A 1 292 ? 14.838 1.799 -10.756 1.00 84.44 292 ILE A N 1
ATOM 2326 C CA . ILE A 1 292 ? 14.220 2.854 -9.956 1.00 84.44 292 ILE A CA 1
ATOM 2327 C C . ILE A 1 292 ? 14.349 4.164 -10.726 1.00 84.44 292 ILE A C 1
ATOM 2329 O O . ILE A 1 292 ? 15.434 4.741 -10.801 1.00 84.44 292 ILE A O 1
ATOM 2333 N N . ARG A 1 293 ? 13.224 4.662 -11.247 1.00 81.25 293 ARG A N 1
ATOM 2334 C CA . ARG A 1 293 ? 13.165 5.987 -11.874 1.00 81.25 293 ARG A CA 1
ATOM 2335 C C . ARG A 1 293 ? 13.742 7.054 -10.947 1.00 81.25 293 ARG A C 1
ATOM 2337 O O . ARG A 1 293 ? 13.490 7.041 -9.743 1.00 81.25 293 ARG A O 1
ATOM 2344 N N . ASN A 1 294 ? 14.492 7.975 -11.536 1.00 83.19 294 ASN A N 1
ATOM 2345 C CA . ASN A 1 294 ? 15.255 9.027 -10.864 1.00 83.19 294 ASN A CA 1
ATOM 2346 C C . ASN A 1 294 ? 16.421 8.564 -9.976 1.00 83.19 294 ASN A C 1
ATOM 2348 O O . ASN A 1 294 ? 17.024 9.399 -9.301 1.00 83.19 294 ASN A O 1
ATOM 2352 N N . SER A 1 295 ? 16.787 7.279 -9.962 1.00 86.06 295 SER A N 1
ATOM 2353 C CA . SER A 1 295 ? 18.071 6.890 -9.378 1.00 86.06 295 SER A CA 1
ATOM 2354 C C . SER A 1 295 ? 19.220 7.405 -10.260 1.00 86.06 295 SER A C 1
ATOM 2356 O O . SER A 1 295 ? 19.067 7.493 -11.482 1.00 86.06 295 SER A O 1
ATOM 2358 N N . PRO A 1 296 ? 20.399 7.723 -9.703 1.00 86.00 296 PRO A N 1
ATOM 2359 C CA . PRO A 1 296 ? 21.531 8.076 -10.561 1.00 86.00 296 PRO A CA 1
ATOM 2360 C C . PRO A 1 296 ? 21.954 6.942 -11.534 1.00 86.00 296 PRO A C 1
ATOM 2362 O O . PRO A 1 296 ? 22.521 7.234 -12.583 1.00 86.00 296 PRO A O 1
ATOM 2365 N N . ALA A 1 297 ? 21.619 5.667 -11.273 1.00 85.19 297 ALA A N 1
ATOM 2366 C CA . ALA A 1 297 ? 21.859 4.534 -12.179 1.00 85.19 297 ALA A CA 1
ATOM 2367 C C . ALA A 1 297 ? 20.923 4.597 -13.381 1.00 85.19 297 ALA A C 1
ATOM 2369 O O . ALA A 1 297 ? 21.358 4.404 -14.514 1.00 85.19 297 ALA A O 1
ATOM 2370 N N . HIS A 1 298 ? 19.655 4.912 -13.115 1.00 88.12 298 HIS A N 1
ATOM 2371 C CA . HIS A 1 298 ? 18.652 5.166 -14.133 1.00 88.12 298 HIS A CA 1
ATOM 2372 C C . HIS A 1 298 ? 19.092 6.335 -15.020 1.00 88.12 298 HIS A C 1
ATOM 2374 O O . HIS A 1 298 ? 19.247 6.154 -16.220 1.00 88.12 298 HIS A O 1
ATOM 2380 N N . TRP A 1 299 ? 19.448 7.485 -14.435 1.00 86.50 299 TRP A N 1
ATOM 2381 C CA . TRP A 1 299 ? 19.918 8.642 -15.207 1.00 86.50 299 TRP A CA 1
ATOM 2382 C C . TRP A 1 299 ? 21.212 8.391 -15.982 1.00 86.50 299 TRP A C 1
ATOM 2384 O O . TRP A 1 299 ? 21.381 8.920 -17.076 1.00 86.50 299 TRP A O 1
ATOM 2394 N N . LYS A 1 300 ? 22.132 7.576 -15.454 1.00 85.44 300 LYS A N 1
ATOM 2395 C CA . LYS A 1 300 ? 23.336 7.157 -16.185 1.00 85.44 300 LYS A CA 1
ATOM 2396 C C . LYS A 1 300 ? 22.987 6.305 -17.407 1.00 85.44 300 LYS A C 1
ATOM 2398 O O . LYS A 1 300 ? 23.653 6.451 -18.429 1.00 85.44 300 LYS A O 1
ATOM 2403 N N . SER A 1 301 ? 21.987 5.431 -17.297 1.00 84.69 301 SER A N 1
ATOM 2404 C CA . SER A 1 301 ? 21.500 4.607 -18.410 1.00 84.69 301 SER A CA 1
ATOM 2405 C C . SER A 1 301 ? 20.781 5.459 -19.456 1.00 84.69 301 SER A C 1
ATOM 2407 O O . SER A 1 301 ? 21.208 5.492 -20.605 1.00 84.69 301 SER A O 1
ATOM 2409 N N . GLU A 1 302 ? 19.822 6.283 -19.031 1.00 86.44 302 GLU A N 1
ATOM 2410 C CA . GLU A 1 302 ? 19.099 7.231 -19.893 1.00 86.44 302 GLU A CA 1
ATOM 2411 C C . GLU A 1 302 ? 20.062 8.192 -20.612 1.00 86.44 302 GLU A C 1
ATOM 2413 O O . GLU A 1 302 ? 19.975 8.392 -21.821 1.00 86.44 302 GLU A O 1
ATOM 2418 N N . LYS A 1 303 ? 21.067 8.733 -19.906 1.00 87.12 303 LYS A N 1
ATOM 2419 C CA . LYS A 1 303 ? 22.111 9.569 -20.522 1.00 87.12 303 LYS A CA 1
ATOM 2420 C C . LYS A 1 303 ? 22.874 8.810 -21.609 1.00 87.12 303 LYS A C 1
ATOM 2422 O O . LYS A 1 303 ? 23.175 9.392 -22.647 1.00 87.12 303 LYS A O 1
ATOM 2427 N N . LYS A 1 304 ? 23.213 7.537 -21.381 1.00 84.69 304 LYS A N 1
ATOM 2428 C CA . LYS A 1 304 ? 23.891 6.704 -22.385 1.00 84.69 304 LYS A CA 1
ATOM 2429 C C . LYS A 1 304 ? 22.999 6.424 -23.586 1.00 84.69 304 LYS A C 1
ATOM 2431 O O . LYS A 1 304 ? 23.505 6.485 -24.698 1.00 84.69 304 LYS A O 1
ATOM 2436 N N . GLU A 1 305 ? 21.714 6.148 -23.381 1.00 86.38 305 GLU A N 1
ATOM 2437 C CA . GLU A 1 305 ? 20.767 5.958 -24.485 1.00 86.38 305 GLU A CA 1
ATOM 2438 C C . GLU A 1 305 ? 20.637 7.227 -25.328 1.00 86.38 305 GLU A C 1
ATOM 2440 O O . GLU A 1 305 ? 20.752 7.169 -26.549 1.00 86.38 305 GLU A O 1
ATOM 2445 N N . VAL A 1 306 ? 20.489 8.392 -24.691 1.00 85.69 306 VAL A N 1
ATOM 2446 C CA . VAL A 1 306 ? 20.407 9.679 -25.396 1.00 85.69 306 VAL A CA 1
ATOM 2447 C C . VAL A 1 306 ? 21.685 9.966 -26.189 1.00 85.69 306 VAL A C 1
ATOM 2449 O O . VAL A 1 306 ? 21.598 10.333 -27.359 1.00 85.69 306 VAL A O 1
ATOM 2452 N N . VAL A 1 307 ? 22.867 9.766 -25.595 1.00 81.69 307 VAL A N 1
ATOM 2453 C CA . VAL A 1 307 ? 24.155 9.976 -26.282 1.00 81.69 307 VAL A CA 1
ATOM 2454 C C . VAL A 1 307 ? 24.369 8.953 -27.400 1.00 81.69 307 VAL A C 1
ATOM 2456 O O . VAL A 1 307 ? 24.813 9.333 -28.475 1.00 81.69 307 VAL A O 1
ATOM 2459 N N . GLY A 1 308 ? 24.016 7.682 -27.192 1.00 75.88 308 GLY A N 1
ATOM 2460 C CA . GLY A 1 308 ? 24.116 6.638 -28.216 1.00 75.88 308 GLY A CA 1
ATOM 2461 C C . GLY A 1 308 ? 23.178 6.880 -29.401 1.00 75.88 308 GLY A C 1
ATOM 2462 O O . GLY A 1 308 ? 23.549 6.669 -30.557 1.00 75.88 308 GLY A O 1
ATOM 2463 N N . ASN A 1 309 ? 21.978 7.394 -29.131 1.00 71.06 309 ASN A N 1
ATOM 2464 C CA . ASN A 1 309 ? 21.054 7.840 -30.169 1.00 71.06 309 ASN A CA 1
ATOM 2465 C C . ASN A 1 309 ? 21.598 9.078 -30.899 1.00 71.06 309 ASN A C 1
ATOM 2467 O O . ASN A 1 309 ? 21.477 9.156 -32.117 1.00 71.06 309 ASN A O 1
ATOM 2471 N N . ALA A 1 310 ? 22.252 10.007 -30.196 1.00 62.78 310 ALA A N 1
ATOM 2472 C CA . ALA A 1 310 ? 22.910 11.162 -30.809 1.00 62.78 310 ALA A CA 1
ATOM 2473 C C . ALA A 1 310 ? 24.109 10.761 -31.691 1.00 62.78 310 ALA A C 1
ATOM 2475 O O . ALA A 1 310 ? 24.210 11.227 -32.819 1.00 62.78 310 ALA A O 1
ATOM 2476 N N . SER A 1 311 ? 24.956 9.823 -31.257 1.00 58.03 311 SER A N 1
ATOM 2477 C CA . SER A 1 311 ? 26.069 9.309 -32.074 1.00 58.03 311 SER A CA 1
ATOM 2478 C C . SER A 1 311 ? 25.593 8.471 -33.270 1.00 58.03 311 SER A C 1
ATOM 2480 O O . SER A 1 311 ? 26.229 8.443 -34.323 1.00 58.03 311 SER A O 1
ATOM 2482 N N . SER A 1 312 ? 24.439 7.806 -33.143 1.00 56.03 312 SER A N 1
ATOM 2483 C CA . SER A 1 312 ? 23.773 7.129 -34.269 1.00 56.03 312 SER A CA 1
ATOM 2484 C C . SER A 1 312 ? 23.206 8.125 -35.293 1.00 56.03 312 SER A C 1
ATOM 2486 O O . SER A 1 312 ? 23.033 7.790 -36.460 1.00 56.03 312 SER A O 1
ATOM 2488 N N . ILE A 1 313 ? 22.930 9.364 -34.871 1.00 50.38 313 ILE A N 1
ATOM 2489 C CA . ILE A 1 313 ? 22.563 10.473 -35.759 1.00 50.38 313 ILE A CA 1
ATOM 2490 C C . ILE A 1 313 ? 23.818 11.082 -36.407 1.00 50.38 313 ILE A C 1
ATOM 2492 O O . ILE A 1 313 ? 23.776 11.428 -37.583 1.00 50.38 313 ILE A O 1
ATOM 2496 N N . GLU A 1 314 ? 24.944 11.165 -35.692 1.00 47.12 314 GLU A N 1
ATOM 2497 C CA . GLU A 1 314 ? 26.225 11.648 -36.243 1.00 47.12 314 GLU A CA 1
ATOM 2498 C C . GLU A 1 314 ? 26.808 10.708 -37.308 1.00 47.12 314 GLU A C 1
ATOM 2500 O O . GLU A 1 314 ? 27.321 11.177 -38.317 1.00 47.12 314 GLU A O 1
ATOM 2505 N N . THR A 1 315 ? 26.631 9.392 -37.168 1.00 45.47 315 THR A N 1
ATOM 2506 C CA . THR A 1 315 ? 27.032 8.408 -38.198 1.00 45.47 315 THR A CA 1
ATOM 2507 C C . THR A 1 315 ? 26.166 8.442 -39.466 1.00 45.47 315 THR A C 1
ATOM 2509 O O . THR A 1 315 ? 26.579 7.922 -40.498 1.00 45.47 315 THR A O 1
ATOM 2512 N N . LEU A 1 316 ? 25.001 9.105 -39.440 1.00 43.03 316 LEU A N 1
ATOM 2513 C CA . LEU A 1 316 ? 24.233 9.459 -40.647 1.00 43.03 316 LEU A CA 1
ATOM 2514 C C . LEU A 1 316 ? 24.648 10.815 -41.242 1.00 43.03 316 LEU A C 1
ATOM 2516 O O . LEU A 1 316 ? 24.176 11.179 -42.317 1.00 43.03 316 LEU A O 1
ATOM 2520 N N . ASN A 1 317 ? 25.512 11.558 -40.549 1.00 42.16 317 ASN A N 1
ATOM 2521 C CA . ASN A 1 317 ? 25.961 12.901 -40.904 1.00 42.16 317 ASN A CA 1
ATOM 2522 C C . ASN A 1 317 ? 27.452 12.951 -41.284 1.00 42.16 317 ASN A C 1
ATOM 2524 O O . ASN A 1 317 ? 27.983 14.039 -41.504 1.00 42.16 317 ASN A O 1
ATOM 2528 N N . ASP A 1 318 ? 28.109 11.793 -41.412 1.00 39.38 318 ASP A N 1
ATOM 2529 C CA . ASP A 1 318 ? 29.550 11.630 -41.681 1.00 39.38 318 ASP A CA 1
ATOM 2530 C C . ASP A 1 318 ? 29.966 12.010 -43.123 1.00 39.38 318 ASP A C 1
ATOM 2532 O O . ASP A 1 318 ? 30.950 11.534 -43.684 1.00 39.38 318 ASP A O 1
ATOM 2536 N N . SER A 1 319 ? 29.205 12.906 -43.750 1.00 43.69 319 SER A N 1
ATOM 2537 C CA . SER A 1 319 ? 29.544 13.563 -45.007 1.00 43.69 319 SER A CA 1
ATOM 2538 C C . SER A 1 319 ? 29.494 15.086 -44.889 1.00 43.69 319 SER A C 1
ATOM 2540 O O . SER A 1 319 ? 29.081 15.747 -45.840 1.00 43.69 319 SER A O 1
ATOM 2542 N N . SER A 1 320 ? 29.888 15.675 -43.752 1.00 44.31 320 SER A N 1
ATOM 2543 C CA . SER A 1 320 ? 30.225 17.108 -43.662 1.00 44.31 320 SER A CA 1
ATOM 2544 C C . SER A 1 320 ? 31.115 17.435 -42.456 1.00 44.31 320 SER A C 1
ATOM 2546 O O . SER A 1 320 ? 30.874 16.995 -41.339 1.00 44.31 320 SER A O 1
ATOM 2548 N N . GLN A 1 321 ? 32.157 18.218 -42.735 1.00 40.03 321 GLN A N 1
ATOM 2549 C CA . GLN A 1 321 ? 33.321 18.556 -41.912 1.00 40.03 321 GLN A CA 1
ATOM 2550 C C . GLN A 1 321 ? 33.000 19.207 -40.552 1.00 40.03 321 GLN A C 1
ATOM 2552 O O . GLN A 1 321 ? 32.067 19.998 -40.424 1.00 40.03 321 GLN A O 1
ATOM 2557 N N . ALA A 1 322 ? 33.838 18.913 -39.552 1.00 36.91 322 ALA A N 1
ATOM 2558 C CA . ALA A 1 322 ? 33.816 19.529 -38.227 1.00 36.91 322 ALA A CA 1
ATOM 2559 C C . ALA A 1 322 ? 34.257 21.005 -38.281 1.00 36.91 322 ALA A C 1
ATOM 2561 O O . ALA A 1 322 ? 35.283 21.319 -38.883 1.00 36.91 322 ALA A O 1
ATOM 2562 N N . ILE A 1 323 ? 33.506 21.896 -37.626 1.00 40.84 323 ILE A N 1
ATOM 2563 C CA . ILE A 1 323 ? 33.828 23.326 -37.498 1.00 40.84 323 ILE A CA 1
ATOM 2564 C C . ILE A 1 323 ? 34.319 23.607 -36.069 1.00 40.84 323 ILE A C 1
ATOM 2566 O O . ILE A 1 323 ? 33.699 23.176 -35.096 1.00 40.84 323 ILE A O 1
ATOM 2570 N N . ASP A 1 324 ? 35.449 24.311 -35.978 1.00 36.69 324 ASP A N 1
ATOM 2571 C CA . ASP A 1 324 ? 36.127 24.773 -34.761 1.00 36.69 324 ASP A CA 1
ATOM 2572 C C . ASP A 1 324 ? 35.364 25.944 -34.109 1.00 36.69 324 ASP A C 1
ATOM 2574 O O . ASP A 1 324 ? 35.019 26.929 -34.760 1.00 36.69 324 ASP A O 1
ATOM 2578 N N . TYR A 1 325 ? 35.083 25.824 -32.810 1.00 43.06 325 TYR A N 1
ATOM 2579 C CA . TYR A 1 325 ? 34.201 26.712 -32.042 1.00 43.06 325 TYR A CA 1
ATOM 2580 C C . TYR A 1 325 ? 34.896 27.952 -31.465 1.00 43.06 325 TYR A C 1
ATOM 2582 O O . TYR A 1 325 ? 34.254 28.760 -30.795 1.00 43.06 325 TYR A O 1
ATOM 2590 N N . SER A 1 326 ? 36.197 28.115 -31.691 1.00 39.69 326 SER A N 1
ATOM 2591 C CA . SER A 1 326 ? 36.988 29.183 -31.070 1.00 39.69 326 SER A CA 1
ATOM 2592 C C . SER A 1 326 ? 36.918 30.534 -31.800 1.00 39.69 326 SER A C 1
ATOM 2594 O O . SER A 1 326 ? 37.138 31.565 -31.172 1.00 39.69 326 SER A O 1
ATOM 2596 N N . GLN A 1 327 ? 36.539 30.560 -33.082 1.00 36.69 327 GLN A N 1
ATOM 2597 C CA . GLN A 1 327 ? 36.393 31.799 -33.869 1.00 36.69 327 GLN A CA 1
ATOM 2598 C C . GLN A 1 327 ? 34.966 32.378 -33.866 1.00 36.69 327 GLN A C 1
ATOM 2600 O O . GLN A 1 327 ? 34.756 33.509 -34.288 1.00 36.69 327 GLN A O 1
ATOM 2605 N N . ALA A 1 328 ? 33.976 31.648 -33.345 1.00 37.31 328 ALA A N 1
ATOM 2606 C CA . ALA A 1 328 ? 32.563 32.031 -33.415 1.00 37.31 328 ALA A CA 1
ATOM 2607 C C . ALA A 1 328 ? 32.102 33.016 -32.318 1.00 37.31 328 ALA A C 1
ATOM 2609 O O . ALA A 1 328 ? 30.903 33.229 -32.167 1.00 37.31 328 ALA A O 1
ATOM 2610 N N . VAL A 1 329 ? 33.013 33.579 -31.514 1.00 39.38 329 VAL A N 1
ATOM 2611 C CA . VAL A 1 329 ? 32.647 34.448 -30.376 1.00 39.38 329 VAL A CA 1
ATOM 2612 C C . VAL A 1 329 ? 32.654 35.937 -30.742 1.00 39.38 329 VAL A C 1
ATOM 2614 O O . VAL A 1 329 ? 31.903 36.693 -30.137 1.00 39.38 329 VAL A O 1
ATOM 2617 N N . GLU A 1 330 ? 33.403 36.367 -31.762 1.00 35.50 330 GLU A N 1
ATOM 2618 C CA . GLU A 1 330 ? 33.489 37.797 -32.123 1.00 35.50 330 GLU A CA 1
ATOM 2619 C C . GLU A 1 330 ? 32.532 38.243 -33.245 1.00 35.50 330 GLU A C 1
ATOM 2621 O O . GLU A 1 330 ? 32.343 39.440 -33.431 1.00 35.50 330 GLU A O 1
ATOM 2626 N N . GLU A 1 331 ? 31.847 37.329 -33.941 1.00 34.09 331 GLU A N 1
ATOM 2627 C CA . GLU A 1 331 ? 30.926 37.692 -35.041 1.00 34.09 331 GLU A CA 1
ATOM 2628 C C . GLU A 1 331 ? 29.423 37.586 -34.696 1.00 34.09 331 GLU A C 1
ATOM 2630 O O . GLU A 1 331 ? 28.573 37.816 -35.553 1.00 34.09 331 GLU A O 1
ATOM 2635 N N . VAL A 1 332 ? 29.042 37.283 -33.447 1.00 39.56 332 VAL A N 1
ATOM 2636 C CA . VAL A 1 332 ? 27.635 36.976 -33.076 1.00 39.56 332 VAL A CA 1
ATOM 2637 C C . VAL A 1 332 ? 26.920 38.142 -32.371 1.00 39.56 332 VAL A C 1
ATOM 2639 O O . VAL A 1 332 ? 26.023 37.934 -31.557 1.00 39.56 332 VAL A O 1
ATOM 2642 N N . GLU A 1 333 ? 27.262 39.389 -32.700 1.00 37.81 333 GLU A N 1
ATOM 2643 C CA . GLU A 1 333 ? 26.452 40.563 -32.314 1.00 37.81 333 GLU A CA 1
ATOM 2644 C C . GLU A 1 333 ? 25.484 41.039 -33.409 1.00 37.81 333 GLU A C 1
ATOM 2646 O O . GLU A 1 333 ? 24.709 41.971 -33.191 1.00 37.81 333 GLU A O 1
ATOM 2651 N N . ALA A 1 334 ? 25.423 40.362 -34.557 1.00 42.78 334 ALA A N 1
ATOM 2652 C CA . ALA A 1 334 ? 24.454 40.678 -35.599 1.00 42.78 334 ALA A CA 1
ATOM 2653 C C . ALA A 1 334 ? 23.519 39.492 -35.896 1.00 42.78 334 ALA A C 1
ATOM 2655 O O . ALA A 1 334 ? 23.946 38.372 -36.153 1.00 42.78 334 ALA A O 1
ATOM 2656 N N . GLU A 1 335 ? 22.220 39.804 -35.901 1.00 42.75 335 GLU A N 1
ATOM 2657 C CA . GLU A 1 335 ? 21.107 39.049 -36.501 1.00 42.75 335 GLU A CA 1
ATOM 2658 C C . GLU A 1 335 ? 20.357 37.999 -35.636 1.00 42.75 335 GLU A C 1
ATOM 2660 O O . GLU A 1 335 ? 20.497 36.780 -35.722 1.00 42.75 335 GLU A O 1
ATOM 2665 N N . GLY A 1 336 ? 19.393 38.508 -34.853 1.00 50.09 336 GLY A N 1
ATOM 2666 C CA . GLY A 1 336 ? 17.971 38.111 -34.951 1.00 50.09 336 GLY A CA 1
ATOM 2667 C C . GLY A 1 336 ? 17.482 36.804 -34.302 1.00 50.09 336 GLY A C 1
ATOM 2668 O O . GLY A 1 336 ? 16.263 36.612 -34.170 1.00 50.09 336 GLY A O 1
ATOM 2669 N N . ASN A 1 337 ? 18.378 35.919 -33.863 1.00 53.34 337 ASN A N 1
ATOM 2670 C CA . ASN A 1 337 ? 18.031 34.538 -33.490 1.00 53.34 337 ASN A CA 1
ATOM 2671 C C . ASN A 1 337 ? 17.715 34.274 -32.009 1.00 53.34 337 ASN A C 1
ATOM 2673 O O . ASN A 1 337 ? 17.501 33.122 -31.624 1.00 53.34 337 ASN A O 1
ATOM 2677 N N . TRP A 1 338 ? 17.619 35.312 -31.185 1.00 57.69 338 TRP A N 1
ATOM 2678 C CA . TRP A 1 338 ? 17.318 35.187 -29.759 1.00 57.69 338 TRP A CA 1
ATOM 2679 C C . TRP A 1 338 ? 16.108 36.051 -29.395 1.00 57.69 338 TRP A C 1
ATOM 2681 O O . TRP A 1 338 ? 15.895 37.111 -29.983 1.00 57.69 338 TRP A O 1
ATOM 2691 N N . ALA A 1 339 ? 15.261 35.561 -28.489 1.00 58.78 339 ALA A N 1
ATOM 2692 C CA . ALA A 1 339 ? 14.112 36.290 -27.956 1.00 58.78 339 ALA A CA 1
ATOM 2693 C C . ALA A 1 339 ? 14.228 36.374 -26.424 1.00 58.78 339 ALA A C 1
ATOM 2695 O O . ALA A 1 339 ? 14.515 35.347 -25.802 1.00 58.78 339 ALA A O 1
ATOM 2696 N N . PRO A 1 340 ? 14.025 37.553 -25.815 1.00 64.00 340 PRO A N 1
ATOM 2697 C CA . PRO A 1 340 ? 14.042 37.692 -24.362 1.00 64.00 340 PRO A CA 1
ATOM 2698 C C . PRO A 1 340 ? 12.815 37.014 -23.738 1.00 64.00 340 PRO A C 1
ATOM 2700 O O . PRO A 1 340 ? 11.730 37.005 -24.328 1.00 64.00 340 PRO A O 1
ATOM 2703 N N . LEU A 1 341 ? 12.982 36.435 -22.548 1.00 55.56 341 LEU A N 1
ATOM 2704 C CA . LEU A 1 341 ? 11.855 35.978 -21.727 1.00 55.56 341 LEU A CA 1
ATOM 2705 C C . LEU A 1 341 ? 11.090 37.186 -21.162 1.00 55.56 341 LEU A C 1
ATOM 2707 O O . LEU A 1 341 ? 11.658 38.264 -21.023 1.00 55.56 341 LEU A O 1
ATOM 2711 N N . GLN A 1 342 ? 9.812 37.006 -20.805 1.00 53.94 342 GLN A N 1
ATOM 2712 C CA . GLN A 1 342 ? 8.950 38.093 -20.299 1.00 53.94 342 GLN A CA 1
ATOM 2713 C C . GLN A 1 342 ? 9.519 38.814 -19.067 1.00 53.94 342 GLN A C 1
ATOM 2715 O O . GLN A 1 342 ? 9.283 40.008 -18.907 1.00 53.94 342 GLN A O 1
ATOM 2720 N N . ASP A 1 343 ? 10.323 38.120 -18.261 1.00 53.78 343 ASP A N 1
ATOM 2721 C CA . ASP A 1 343 ? 10.960 38.686 -17.071 1.00 53.78 343 ASP A CA 1
ATOM 2722 C C . ASP A 1 343 ? 12.334 39.327 -17.368 1.00 53.78 343 ASP A C 1
ATOM 2724 O O . ASP A 1 343 ? 13.019 39.764 -16.451 1.00 53.78 343 ASP A O 1
ATOM 2728 N N . ASN A 1 344 ? 12.761 39.384 -18.639 1.00 54.22 344 ASN A N 1
ATOM 2729 C CA . ASN A 1 344 ? 14.028 39.954 -19.136 1.00 54.22 344 ASN A CA 1
ATOM 2730 C C . ASN A 1 344 ? 15.327 39.406 -18.507 1.00 54.22 344 ASN A C 1
ATOM 2732 O O . ASN A 1 344 ? 16.404 39.948 -18.750 1.00 54.22 344 ASN A O 1
ATOM 2736 N N . LEU A 1 345 ? 15.253 38.329 -17.725 1.00 49.72 345 LEU A N 1
ATOM 2737 C CA . LEU A 1 345 ? 16.410 37.752 -17.034 1.00 49.72 345 LEU A CA 1
ATOM 2738 C C . LEU A 1 345 ? 17.226 36.786 -17.910 1.00 49.72 345 LEU A C 1
ATOM 2740 O O . LEU A 1 345 ? 18.395 36.554 -17.618 1.00 49.72 345 LEU A O 1
ATOM 2744 N N . GLU A 1 346 ? 16.646 36.250 -18.990 1.00 61.00 346 GLU A N 1
ATOM 2745 C CA . GLU A 1 346 ? 17.304 35.296 -19.896 1.00 61.00 346 GLU A CA 1
ATOM 2746 C C . GLU A 1 346 ? 16.824 35.437 -21.354 1.00 61.00 346 GLU A C 1
ATOM 2748 O O . GLU A 1 346 ? 15.795 36.059 -21.642 1.00 61.00 346 GLU A O 1
ATOM 2753 N N . TYR A 1 347 ? 17.558 34.806 -22.279 1.00 65.81 347 TYR A N 1
ATOM 2754 C CA . TYR A 1 347 ? 17.238 34.741 -23.706 1.00 65.81 347 TYR A CA 1
ATOM 2755 C C . TYR A 1 347 ? 17.033 33.293 -24.162 1.00 65.81 347 TYR A C 1
ATOM 2757 O O . TYR A 1 347 ? 17.831 32.408 -23.858 1.00 65.81 347 TYR A O 1
ATOM 2765 N N . ILE A 1 348 ? 15.999 33.054 -24.969 1.00 50.00 348 ILE A N 1
ATOM 2766 C CA . ILE A 1 348 ? 15.764 31.774 -25.643 1.00 50.00 348 ILE A CA 1
ATOM 2767 C C . ILE A 1 348 ? 16.187 31.866 -27.106 1.00 50.00 348 ILE A C 1
ATOM 2769 O O . ILE A 1 348 ? 15.823 32.798 -27.829 1.00 50.00 348 ILE A O 1
ATOM 2773 N N . ARG A 1 349 ? 16.917 30.846 -27.569 1.00 57.44 349 ARG A N 1
ATOM 2774 C CA . ARG A 1 349 ? 17.259 30.682 -28.984 1.00 57.44 349 ARG A CA 1
ATOM 2775 C C . ARG A 1 349 ? 15.996 30.358 -29.774 1.00 57.44 349 ARG A C 1
ATOM 2777 O O . ARG A 1 349 ? 15.324 29.360 -29.497 1.00 57.44 349 ARG A O 1
ATOM 2784 N N . LYS A 1 350 ? 15.679 31.160 -30.788 1.00 53.72 350 LYS A N 1
ATOM 2785 C CA . LYS A 1 350 ? 14.605 30.847 -31.735 1.00 53.72 350 LYS A CA 1
ATOM 2786 C C . LYS A 1 350 ? 14.954 29.540 -32.456 1.00 53.72 350 LYS A C 1
ATOM 2788 O O . LYS A 1 350 ? 16.082 29.339 -32.904 1.00 53.72 350 LYS A O 1
ATOM 2793 N N . ARG A 1 351 ? 13.997 28.609 -32.526 1.00 48.38 351 ARG A N 1
ATOM 2794 C CA . ARG A 1 351 ? 14.201 27.313 -33.193 1.00 48.38 351 ARG A CA 1
ATOM 2795 C C . ARG A 1 351 ? 14.422 27.512 -34.694 1.00 48.38 351 ARG A C 1
ATOM 2797 O O . ARG A 1 351 ? 13.632 28.182 -35.345 1.00 48.38 351 ARG A O 1
ATOM 2804 N N . THR A 1 352 ? 15.432 26.838 -35.238 1.00 51.50 352 THR A N 1
ATOM 2805 C CA . THR A 1 352 ? 15.788 26.838 -36.669 1.00 51.50 352 THR A CA 1
ATOM 2806 C C . THR A 1 352 ? 15.014 25.823 -37.521 1.00 51.50 352 THR A C 1
ATOM 2808 O O . THR A 1 352 ? 15.033 25.924 -38.742 1.00 51.50 352 THR A O 1
ATOM 2811 N N . LYS A 1 353 ? 14.332 24.830 -36.925 1.00 53.12 353 LYS A N 1
ATOM 2812 C CA . LYS A 1 353 ? 13.528 23.828 -37.659 1.00 53.12 353 LYS A CA 1
ATOM 2813 C C . LYS A 1 353 ? 12.031 24.139 -37.572 1.00 53.12 353 LYS A C 1
ATOM 2815 O O . LYS A 1 353 ? 11.540 24.525 -36.512 1.00 53.12 353 LYS A O 1
ATOM 2820 N N . THR A 1 354 ? 11.340 23.946 -38.696 1.00 54.56 354 THR A N 1
ATOM 2821 C CA . THR A 1 354 ? 9.928 24.287 -38.921 1.00 54.56 354 THR A CA 1
ATOM 2822 C C . THR A 1 354 ? 8.987 23.624 -37.915 1.00 54.56 354 THR A C 1
ATOM 2824 O O . THR A 1 354 ? 9.222 22.514 -37.431 1.00 54.56 354 THR A O 1
ATOM 2827 N N . ARG A 1 355 ? 7.903 24.329 -37.589 1.00 58.31 355 ARG A N 1
ATOM 2828 C CA . ARG A 1 355 ? 6.810 23.833 -36.749 1.00 58.31 355 ARG A CA 1
ATOM 2829 C C . ARG A 1 355 ? 6.049 22.770 -37.559 1.00 58.31 355 ARG A C 1
ATOM 2831 O O . ARG A 1 355 ? 5.571 23.077 -38.637 1.00 58.31 355 ARG A O 1
ATOM 2838 N N . ILE A 1 356 ? 5.968 21.526 -37.085 1.00 55.97 356 ILE A N 1
ATOM 2839 C CA . ILE A 1 356 ? 5.234 20.450 -37.778 1.00 55.97 356 ILE A CA 1
ATOM 2840 C C . ILE A 1 356 ? 3.844 20.336 -37.151 1.00 55.97 356 ILE A C 1
ATOM 2842 O O . ILE A 1 356 ? 3.741 20.083 -35.951 1.00 55.97 356 ILE A O 1
ATOM 2846 N N . ILE A 1 357 ? 2.795 20.481 -37.958 1.00 63.00 357 ILE A N 1
ATOM 2847 C CA . ILE A 1 357 ? 1.403 20.229 -37.563 1.00 63.00 357 ILE A CA 1
ATOM 2848 C C . ILE A 1 357 ? 1.017 18.837 -38.087 1.00 63.00 357 ILE A C 1
ATOM 2850 O O . ILE A 1 357 ? 1.209 18.547 -39.265 1.00 63.00 357 ILE A O 1
ATOM 2854 N N . ARG A 1 358 ? 0.517 17.946 -37.217 1.00 62.06 358 ARG A N 1
ATOM 2855 C CA . ARG A 1 358 ? 0.013 16.610 -37.599 1.00 62.06 358 ARG A CA 1
ATOM 2856 C C . ARG A 1 358 ? -1.511 16.612 -37.563 1.00 62.06 358 ARG A C 1
ATOM 2858 O O . ARG A 1 358 ? -2.076 17.000 -36.546 1.00 62.06 358 ARG A O 1
ATOM 2865 N N . PHE A 1 359 ? -2.149 16.146 -38.631 1.00 74.38 359 PHE A N 1
ATOM 2866 C CA . PHE A 1 359 ? -3.605 16.133 -38.787 1.00 74.38 359 PHE A CA 1
ATOM 2867 C C . PHE A 1 359 ? -4.052 14.956 -39.677 1.00 74.38 359 PHE A C 1
ATOM 2869 O O . PHE A 1 359 ? -3.204 14.188 -40.139 1.00 74.38 359 PHE A O 1
ATOM 2876 N N . ARG A 1 360 ? -5.363 14.727 -39.827 1.00 73.00 360 ARG A N 1
ATOM 2877 C CA . ARG A 1 360 ? -5.935 13.466 -40.341 1.00 73.00 360 ARG A CA 1
ATOM 2878 C C . ARG A 1 360 ? -5.828 13.319 -41.864 1.00 73.00 360 ARG A C 1
ATOM 2880 O O . ARG A 1 360 ? -5.867 12.181 -42.324 1.00 73.00 360 ARG A O 1
ATOM 2887 N N . TRP A 1 361 ? -5.626 14.418 -42.595 1.00 71.00 361 TRP A N 1
ATOM 2888 C CA . TRP A 1 361 ? -5.485 14.467 -44.062 1.00 71.00 361 TRP A CA 1
ATOM 2889 C C . TRP A 1 361 ? -6.728 13.920 -44.774 1.00 71.00 361 TRP A C 1
ATOM 2891 O O . TRP A 1 361 ? -6.687 12.862 -45.404 1.00 71.00 361 TRP A O 1
ATOM 2901 N N . TYR A 1 362 ? -7.854 14.632 -44.668 1.00 79.75 362 TYR A N 1
ATOM 2902 C CA . TYR A 1 362 ? -9.026 14.312 -45.489 1.00 79.75 362 TYR A CA 1
ATOM 2903 C C . TYR A 1 362 ? -8.747 14.563 -46.980 1.00 79.75 362 TYR A C 1
ATOM 2905 O O . TYR A 1 362 ? -8.191 15.589 -47.358 1.00 79.75 362 TYR A O 1
ATOM 2913 N N . SER A 1 363 ? -9.148 13.617 -47.832 1.00 73.44 363 SER A N 1
ATOM 2914 C CA . SER A 1 363 ? -9.116 13.769 -49.291 1.00 73.44 363 SER A CA 1
ATOM 2915 C C . SER A 1 363 ? -10.169 14.789 -49.724 1.00 73.44 363 SER A C 1
ATOM 2917 O O . SER A 1 363 ? -11.339 14.647 -49.365 1.00 73.44 363 SER A O 1
ATOM 2919 N N . TYR A 1 364 ? -9.768 15.782 -50.524 1.00 76.62 364 TYR A N 1
ATOM 2920 C CA . TYR A 1 364 ? -10.686 16.774 -51.094 1.00 76.62 364 TYR A CA 1
ATOM 2921 C C . TYR A 1 364 ? -11.791 16.129 -51.948 1.00 76.62 364 TYR A C 1
ATOM 2923 O O . TYR A 1 364 ? -12.927 16.596 -51.954 1.00 76.62 364 TYR A O 1
ATOM 2931 N N . ILE A 1 365 ? -11.461 15.035 -52.642 1.00 74.00 365 ILE A N 1
ATOM 2932 C CA . ILE A 1 365 ? -12.364 14.350 -53.574 1.00 74.00 365 ILE A CA 1
ATOM 2933 C C . ILE A 1 365 ? -13.436 13.565 -52.812 1.00 74.00 365 ILE A C 1
ATOM 2935 O O . ILE A 1 365 ? -14.604 13.589 -53.190 1.00 74.00 365 ILE A O 1
ATOM 2939 N N . ASP A 1 366 ? -13.041 12.882 -51.735 1.00 77.31 366 ASP A N 1
ATOM 2940 C CA . ASP A 1 366 ? -13.931 11.972 -51.008 1.00 77.31 366 ASP A CA 1
ATOM 2941 C C . ASP A 1 366 ? -14.724 12.685 -49.902 1.00 77.31 366 ASP A C 1
ATOM 2943 O O . ASP A 1 366 ? -15.863 12.314 -49.623 1.00 77.31 366 ASP A O 1
ATOM 2947 N N . TYR A 1 367 ? -14.134 13.703 -49.259 1.00 82.00 367 TYR A N 1
ATOM 2948 C CA . TYR A 1 367 ? -14.717 14.390 -48.100 1.00 82.00 367 TYR A CA 1
ATOM 2949 C C . TYR A 1 367 ? -14.435 15.907 -48.115 1.00 82.00 367 TYR A C 1
ATOM 2951 O O . TYR A 1 367 ? -13.690 16.402 -47.260 1.00 82.00 367 TYR A O 1
ATOM 2959 N N . PRO A 1 368 ? -15.043 16.668 -49.045 1.00 81.94 368 PRO A N 1
ATOM 2960 C CA . PRO A 1 368 ? -14.745 18.090 -49.245 1.00 81.94 368 PRO A CA 1
ATOM 2961 C C . PRO A 1 368 ? -15.038 18.956 -48.009 1.00 81.94 368 PRO A C 1
ATOM 2963 O O . PRO A 1 368 ? -14.195 19.754 -47.608 1.00 81.94 368 PRO A O 1
ATOM 2966 N N . ASP A 1 369 ? -16.172 18.756 -47.333 1.00 83.62 369 ASP A N 1
ATOM 2967 C CA . ASP A 1 369 ? -16.552 19.578 -46.170 1.00 83.62 369 ASP A CA 1
ATOM 2968 C C . ASP A 1 369 ? -15.617 19.360 -44.971 1.00 83.62 369 ASP A C 1
ATOM 2970 O O . ASP A 1 369 ? -15.255 20.295 -44.253 1.00 83.62 369 ASP A O 1
ATOM 2974 N N . ASN A 1 370 ? -15.162 18.116 -44.781 1.00 85.44 370 ASN A N 1
ATOM 2975 C CA . ASN A 1 370 ? -14.191 17.781 -43.741 1.00 85.44 370 ASN A CA 1
ATOM 2976 C C . ASN A 1 370 ? -12.805 18.345 -44.054 1.00 85.44 370 ASN A C 1
ATOM 2978 O O . ASN A 1 370 ? -12.105 18.761 -43.132 1.00 85.44 370 ASN A O 1
ATOM 2982 N N . PHE A 1 371 ? -12.425 18.381 -45.333 1.00 85.38 371 PHE A N 1
ATOM 2983 C CA . PHE A 1 371 ? -11.189 19.012 -45.776 1.00 85.38 371 PHE A CA 1
ATOM 2984 C C . PHE A 1 371 ? -11.194 20.512 -45.457 1.00 85.38 371 PHE A C 1
ATOM 2986 O O . PHE A 1 371 ? -10.281 20.991 -44.786 1.00 85.38 371 PHE A O 1
ATOM 2993 N N . TYR A 1 372 ? -12.245 21.242 -45.846 1.00 86.06 372 TYR A N 1
ATOM 2994 C CA . TYR A 1 372 ? -12.343 22.682 -45.586 1.00 86.06 372 TYR A CA 1
ATOM 2995 C C . TYR A 1 372 ? -12.364 23.011 -44.090 1.00 86.06 372 TYR A C 1
ATOM 2997 O O . TYR A 1 372 ? -11.634 23.902 -43.650 1.00 86.06 372 TYR A O 1
ATOM 3005 N N . ARG A 1 373 ? -13.126 22.247 -43.292 1.00 88.19 373 ARG A N 1
ATOM 3006 C CA . ARG A 1 373 ? -13.156 22.407 -41.831 1.00 88.19 373 ARG A CA 1
ATOM 3007 C C . ARG A 1 373 ? -11.764 22.257 -41.227 1.00 88.19 373 ARG A C 1
ATOM 3009 O O . ARG A 1 373 ? -11.345 23.092 -40.431 1.00 88.19 373 ARG A O 1
ATOM 3016 N N . GLU A 1 374 ? -11.044 21.206 -41.613 1.00 86.12 374 GLU A N 1
ATOM 3017 C CA . GLU A 1 374 ? -9.714 20.917 -41.077 1.00 86.12 374 GLU A CA 1
ATOM 3018 C C . GLU A 1 374 ? -8.717 22.034 -41.422 1.00 86.12 374 GLU A C 1
ATOM 3020 O O . GLU A 1 374 ? -7.967 22.468 -40.550 1.00 86.12 374 GLU A O 1
ATOM 3025 N N . GLN A 1 375 ? -8.755 22.578 -42.645 1.00 85.94 375 GLN A N 1
ATOM 3026 C CA . GLN A 1 375 ? -7.894 23.706 -43.021 1.00 85.94 375 GLN A CA 1
ATOM 3027 C C . GLN A 1 375 ? -8.189 24.974 -42.208 1.00 85.94 375 GLN A C 1
ATOM 3029 O O . GLN A 1 375 ? -7.261 25.646 -41.756 1.00 85.94 375 GLN A O 1
ATOM 3034 N N . ILE A 1 376 ? -9.465 25.287 -41.972 1.00 86.81 376 ILE A N 1
ATOM 3035 C CA . ILE A 1 376 ? -9.859 26.440 -41.153 1.00 86.81 376 ILE A CA 1
ATOM 3036 C C . ILE A 1 376 ? -9.402 26.242 -39.702 1.00 86.81 376 ILE A C 1
ATOM 3038 O O . ILE A 1 376 ? -8.775 27.132 -39.132 1.00 86.81 376 ILE A O 1
ATOM 3042 N N . MET A 1 377 ? -9.626 25.060 -39.121 1.00 85.06 377 MET A N 1
ATOM 3043 C CA . MET A 1 377 ? -9.253 24.779 -37.728 1.00 85.06 377 MET A CA 1
ATOM 3044 C C . MET A 1 377 ? -7.753 24.900 -37.453 1.00 85.06 377 MET A C 1
ATOM 3046 O O . MET A 1 377 ? -7.365 25.212 -36.326 1.00 85.06 377 MET A O 1
ATOM 3050 N N . LEU A 1 378 ? -6.914 24.602 -38.447 1.00 84.50 378 LEU A N 1
ATOM 3051 C CA . LEU A 1 378 ? -5.461 24.596 -38.288 1.00 84.50 378 LEU A CA 1
ATOM 3052 C C . LEU A 1 378 ? -4.832 25.985 -38.412 1.00 84.50 378 LEU A C 1
ATOM 3054 O O . LEU A 1 378 ? -3.820 26.245 -37.759 1.00 84.50 378 LEU A O 1
ATOM 3058 N N . TYR A 1 379 ? -5.401 26.847 -39.255 1.00 84.94 379 TYR A N 1
ATOM 3059 C CA . TYR A 1 379 ? -4.754 28.089 -39.693 1.00 84.94 379 TYR A CA 1
ATOM 3060 C C . TYR A 1 379 ? -5.585 29.349 -39.426 1.00 84.94 379 TYR A C 1
ATOM 3062 O O . TYR A 1 379 ? -5.175 30.451 -39.779 1.00 84.94 379 TYR A O 1
ATOM 3070 N N . ILE A 1 380 ? -6.758 29.220 -38.808 1.00 83.62 380 ILE A N 1
ATOM 3071 C CA . ILE A 1 380 ? -7.608 30.356 -38.446 1.00 83.62 380 ILE A CA 1
ATOM 3072 C C . ILE A 1 380 ? -7.996 30.232 -36.975 1.00 83.62 380 ILE A C 1
ATOM 3074 O O . ILE A 1 380 ? -8.328 29.141 -36.515 1.00 83.62 380 ILE A O 1
ATOM 3078 N N . PRO A 1 381 ? -7.959 31.330 -36.200 1.00 79.06 381 PRO A N 1
ATOM 3079 C CA . PRO A 1 381 ? -8.467 31.321 -34.839 1.00 79.06 381 PRO A CA 1
ATOM 3080 C C . PRO A 1 381 ? -9.991 31.152 -34.841 1.00 79.06 381 PRO A C 1
ATOM 3082 O O . PRO A 1 381 ? -10.706 31.975 -35.404 1.00 79.06 381 PRO A O 1
ATOM 3085 N N . TRP A 1 382 ? -10.466 30.120 -34.157 1.00 82.06 382 TRP A N 1
ATOM 3086 C CA . TRP A 1 382 ? -11.879 29.832 -33.903 1.00 82.06 382 TRP A CA 1
ATOM 3087 C C . TRP A 1 382 ? -12.089 29.663 -32.392 1.00 82.06 382 TRP A C 1
ATOM 3089 O O . TRP A 1 382 ? -11.131 29.390 -31.658 1.00 82.06 382 TRP A O 1
ATOM 3099 N N . ARG A 1 383 ? -13.315 29.872 -31.899 1.00 74.62 383 ARG A N 1
ATOM 3100 C CA . ARG A 1 383 ? -13.625 29.769 -30.455 1.00 74.62 383 ARG A CA 1
ATOM 3101 C C . ARG A 1 383 ? -14.454 28.545 -30.093 1.00 74.62 383 ARG A C 1
ATOM 3103 O O . ARG A 1 383 ? -14.217 27.964 -29.036 1.00 74.62 383 ARG A O 1
ATOM 3110 N N . SER A 1 384 ? -15.399 28.157 -30.948 1.00 79.62 384 SER A N 1
ATOM 3111 C CA . SER A 1 384 ? -16.269 26.995 -30.741 1.00 79.62 384 SER A CA 1
ATOM 3112 C C . SER A 1 384 ? -16.516 26.265 -32.062 1.00 79.62 384 SER A C 1
ATOM 3114 O O . SER A 1 384 ? -17.085 26.837 -32.988 1.00 79.62 384 SER A O 1
ATOM 3116 N N . GLU A 1 385 ? -16.094 24.999 -32.158 1.00 80.81 385 GLU A N 1
ATOM 3117 C CA . GLU A 1 385 ? -16.223 24.190 -33.384 1.00 80.81 385 GLU A CA 1
ATOM 3118 C C . GLU A 1 385 ? -17.700 23.924 -33.714 1.00 80.81 385 GLU A C 1
ATOM 3120 O O . GLU A 1 385 ? -18.095 23.944 -34.878 1.00 80.81 385 GLU A O 1
ATOM 3125 N N . GLU A 1 386 ? -18.532 23.731 -32.687 1.00 80.75 386 GLU A N 1
ATOM 3126 C CA . GLU A 1 386 ? -19.958 23.422 -32.832 1.00 80.75 386 GLU A CA 1
ATOM 3127 C C . GLU A 1 386 ? -20.758 24.603 -33.401 1.00 80.75 386 GLU A C 1
ATOM 3129 O O . GLU A 1 386 ? -21.641 24.407 -34.235 1.00 80.75 386 GLU A O 1
ATOM 3134 N N . GLU A 1 387 ? -20.425 25.831 -32.996 1.00 77.50 387 GLU A N 1
ATOM 3135 C CA . GLU A 1 387 ? -21.158 27.037 -33.398 1.00 77.50 387 GLU A CA 1
ATOM 3136 C C . GLU A 1 387 ? -20.616 27.666 -34.688 1.00 77.50 387 GLU A C 1
ATOM 3138 O O . GLU A 1 387 ? -21.407 28.161 -35.493 1.00 77.50 387 GLU A O 1
ATOM 3143 N N . GLU A 1 388 ? -19.292 27.640 -34.894 1.00 74.19 388 GLU A N 1
ATOM 3144 C CA . GLU A 1 388 ? -18.614 28.358 -35.986 1.00 74.19 388 GLU A CA 1
ATOM 3145 C C . GLU A 1 388 ? -18.302 27.470 -37.204 1.00 74.19 388 GLU A C 1
ATOM 3147 O O . GLU A 1 388 ? -18.116 28.000 -38.298 1.00 74.19 388 GLU A O 1
ATOM 3152 N N . LEU A 1 389 ? -18.245 26.138 -37.048 1.00 78.94 389 LEU A N 1
ATOM 3153 C CA . LEU A 1 389 ? -17.793 25.230 -38.114 1.00 78.94 389 LEU A CA 1
ATOM 3154 C C . LEU A 1 389 ? -18.730 24.050 -38.398 1.00 78.94 389 LEU A C 1
ATOM 3156 O O . LEU A 1 389 ? -18.772 23.591 -39.533 1.00 78.94 389 LEU A O 1
ATOM 3160 N N . LEU A 1 390 ? -19.472 23.541 -37.412 1.00 78.44 390 LEU A N 1
ATOM 3161 C CA . LEU A 1 390 ? -20.385 22.396 -37.582 1.00 78.44 390 LEU A CA 1
ATOM 3162 C C . LEU A 1 390 ? -21.868 22.796 -37.634 1.00 78.44 390 LEU A C 1
ATOM 3164 O O . LEU A 1 390 ? -22.741 21.934 -37.754 1.00 78.44 390 LEU A O 1
ATOM 3168 N N . ASN A 1 391 ? -22.163 24.093 -37.554 1.00 79.56 391 ASN A N 1
ATOM 3169 C CA . ASN A 1 391 ? -23.523 24.609 -37.590 1.00 79.56 391 ASN A CA 1
ATOM 3170 C C . ASN A 1 391 ? -24.138 24.413 -38.992 1.00 79.56 391 ASN A C 1
ATOM 3172 O O . ASN A 1 391 ? -23.584 24.916 -39.970 1.00 79.56 391 ASN A O 1
ATOM 3176 N N . PRO A 1 392 ? -25.304 23.749 -39.119 1.00 75.69 392 PRO A N 1
ATOM 3177 C CA . PRO A 1 392 ? -25.923 23.451 -40.415 1.00 75.69 392 PRO A CA 1
ATOM 3178 C C . PRO A 1 392 ? -26.349 24.693 -41.215 1.00 75.69 392 PRO A C 1
ATOM 3180 O O . PRO A 1 392 ? -26.651 24.575 -42.400 1.00 75.69 392 PRO A O 1
ATOM 3183 N N . ASN A 1 393 ? -26.373 25.876 -40.593 1.00 77.25 393 ASN A N 1
ATOM 3184 C CA . ASN A 1 393 ? -26.672 27.142 -41.265 1.00 77.25 393 ASN A CA 1
ATOM 3185 C C . ASN A 1 393 ? -25.430 27.832 -41.864 1.00 77.25 393 ASN A C 1
ATOM 3187 O O . ASN A 1 393 ? -25.566 28.898 -42.463 1.00 77.25 393 ASN A O 1
ATOM 3191 N N . ILE A 1 394 ? -24.232 27.265 -41.687 1.00 77.12 394 ILE A N 1
ATOM 3192 C CA . ILE A 1 394 ? -22.965 27.848 -42.136 1.00 77.12 394 ILE A CA 1
ATOM 3193 C C . ILE A 1 394 ? -22.412 27.045 -43.314 1.00 77.12 394 ILE A C 1
ATOM 3195 O O . ILE A 1 394 ? -22.221 25.833 -43.227 1.00 77.12 394 ILE A O 1
ATOM 3199 N N . ASN A 1 395 ? -22.102 27.733 -44.413 1.00 84.81 395 ASN A N 1
ATOM 3200 C CA . ASN A 1 395 ? -21.404 27.125 -45.538 1.00 84.81 395 ASN A CA 1
ATOM 3201 C C . ASN A 1 395 ? -19.885 27.208 -45.324 1.00 84.81 395 ASN A C 1
ATOM 3203 O O . ASN A 1 395 ? -19.261 28.244 -45.554 1.00 84.81 395 ASN A O 1
ATOM 3207 N N . ILE A 1 396 ? -19.289 26.098 -44.886 1.00 82.75 396 ILE A N 1
ATOM 3208 C CA . ILE A 1 396 ? -17.854 25.991 -44.562 1.00 82.75 396 ILE A CA 1
ATOM 3209 C C . ILE A 1 396 ? -16.976 26.331 -45.775 1.00 82.75 396 ILE A C 1
ATOM 3211 O O . ILE A 1 396 ? -15.883 26.877 -45.624 1.00 82.75 396 ILE A O 1
ATOM 3215 N N . LYS A 1 397 ? -17.457 26.043 -46.989 1.00 84.88 397 LYS A N 1
ATOM 3216 C CA . LYS A 1 397 ? -16.727 26.329 -48.223 1.00 84.88 397 LYS A CA 1
ATOM 3217 C C . LYS A 1 397 ? -16.548 27.830 -48.451 1.00 84.88 397 LYS A C 1
ATOM 3219 O O . LYS A 1 397 ? -15.450 28.255 -48.793 1.00 84.88 397 LYS A O 1
ATOM 3224 N N . ASP A 1 398 ? -17.589 28.622 -48.211 1.00 85.69 398 ASP A N 1
ATOM 3225 C CA . ASP A 1 398 ? -17.545 30.072 -48.431 1.00 85.69 398 ASP A CA 1
ATOM 3226 C C . ASP A 1 398 ? -16.574 30.744 -47.446 1.00 85.69 398 ASP A C 1
ATOM 3228 O O . ASP A 1 398 ? -15.808 31.625 -47.828 1.00 85.69 398 ASP A O 1
ATOM 3232 N N . ILE A 1 399 ? -16.529 30.256 -46.200 1.00 83.75 399 ILE A N 1
ATOM 3233 C CA . ILE A 1 399 ? -15.556 30.699 -45.187 1.00 83.75 399 ILE A CA 1
ATOM 3234 C C . ILE A 1 399 ? -14.136 30.305 -45.598 1.00 83.75 399 ILE A C 1
ATOM 3236 O O . ILE A 1 399 ? -13.201 31.097 -45.484 1.00 83.75 399 ILE A O 1
ATOM 3240 N N . PHE A 1 400 ? -13.945 29.081 -46.092 1.00 86.31 400 PHE A N 1
ATOM 3241 C CA . PHE A 1 400 ? -12.636 28.662 -46.576 1.00 86.31 400 PHE A CA 1
ATOM 3242 C C . PHE A 1 400 ? -12.161 29.542 -47.737 1.00 86.31 400 PHE A C 1
ATOM 3244 O O . PHE A 1 400 ? -11.003 29.953 -47.739 1.00 86.31 400 PHE A O 1
ATOM 3251 N N . ASP A 1 401 ? -13.040 29.862 -48.689 1.00 86.88 401 ASP A N 1
ATOM 3252 C CA . ASP A 1 401 ? -12.717 30.723 -49.826 1.00 86.88 401 ASP A CA 1
ATOM 3253 C C . ASP A 1 401 ? -12.411 32.170 -49.389 1.00 86.88 401 ASP A C 1
ATOM 3255 O O . ASP A 1 401 ? -11.466 32.767 -49.909 1.00 86.88 401 ASP A O 1
ATOM 3259 N N . GLU A 1 402 ? -13.117 32.704 -48.384 1.00 88.50 402 GLU A N 1
ATOM 3260 C CA . GLU A 1 402 ? -12.834 34.020 -47.784 1.00 88.50 402 GLU A CA 1
ATOM 3261 C C . GLU A 1 402 ? -11.412 34.092 -47.207 1.00 88.50 402 GLU A C 1
ATOM 3263 O O . GLU A 1 402 ? -10.678 35.059 -47.431 1.00 88.50 402 GLU A O 1
ATOM 3268 N N . TYR A 1 403 ? -10.988 33.047 -46.493 1.00 85.56 403 TYR A N 1
ATOM 3269 C CA . TYR A 1 403 ? -9.696 33.023 -45.807 1.00 85.56 403 TYR A CA 1
ATOM 3270 C C . TYR A 1 403 ? -8.596 32.246 -46.539 1.00 85.56 403 TYR A C 1
ATOM 3272 O O . TYR A 1 403 ? -7.495 32.075 -46.005 1.00 85.56 403 TYR A O 1
ATOM 3280 N N . LYS A 1 404 ? -8.847 31.811 -47.773 1.00 84.50 404 LYS A N 1
ATOM 3281 C CA . LYS A 1 404 ? -7.971 30.920 -48.545 1.00 84.50 404 LYS A CA 1
ATOM 3282 C C . LYS A 1 404 ? -6.533 31.420 -48.645 1.00 84.50 404 LYS A C 1
ATOM 3284 O O . LYS A 1 404 ? -5.589 30.675 -48.383 1.00 84.50 404 LYS A O 1
ATOM 3289 N N . GLU A 1 405 ? -6.359 32.698 -48.970 1.00 83.81 405 GLU A N 1
ATOM 3290 C CA . GLU A 1 405 ? -5.034 33.313 -49.113 1.00 83.81 405 GLU A CA 1
ATOM 3291 C C . GLU A 1 405 ? -4.281 33.382 -47.781 1.00 83.81 405 GLU A C 1
ATOM 3293 O O . GLU A 1 405 ? -3.066 33.178 -47.724 1.00 83.81 405 GLU A O 1
ATOM 3298 N N . ARG A 1 406 ? -5.006 33.597 -46.679 1.00 83.44 406 ARG A N 1
ATOM 3299 C CA . ARG A 1 406 ? -4.425 33.622 -45.338 1.00 83.44 406 ARG A CA 1
ATOM 3300 C C . ARG A 1 406 ? -4.004 32.225 -44.889 1.00 83.44 406 ARG A C 1
ATOM 3302 O O . ARG A 1 406 ? -2.871 32.057 -44.448 1.00 83.44 406 ARG A O 1
ATOM 3309 N N . ILE A 1 407 ? -4.864 31.223 -45.074 1.00 83.94 407 ILE A N 1
ATOM 3310 C CA . ILE A 1 407 ? -4.541 29.812 -44.811 1.00 83.94 407 ILE A CA 1
ATOM 3311 C C . ILE A 1 407 ? -3.299 29.402 -45.618 1.00 83.94 407 ILE A C 1
ATOM 3313 O O . ILE A 1 407 ? -2.379 28.772 -45.094 1.00 83.94 407 ILE A O 1
ATOM 3317 N N . LYS A 1 408 ? -3.215 29.814 -46.887 1.00 81.38 408 LYS A N 1
ATOM 3318 C CA . LYS A 1 408 ? -2.057 29.550 -47.749 1.00 81.38 408 LYS A CA 1
ATOM 3319 C C . LYS A 1 408 ? -0.780 30.220 -47.239 1.00 81.38 408 LYS A C 1
ATOM 3321 O O . LYS A 1 408 ? 0.270 29.583 -47.216 1.00 81.38 408 LYS A O 1
ATOM 3326 N N . ALA A 1 409 ? -0.848 31.472 -46.797 1.00 81.62 409 ALA A N 1
ATOM 3327 C CA . ALA A 1 409 ? 0.302 32.177 -46.234 1.00 81.62 409 ALA A CA 1
ATOM 3328 C C . ALA A 1 409 ? 0.774 31.567 -44.901 1.00 81.62 409 ALA A C 1
ATOM 3330 O O . ALA A 1 409 ? 1.977 31.420 -44.676 1.00 81.62 409 ALA A O 1
ATOM 3331 N N . GLU A 1 410 ? -0.161 31.186 -44.028 1.00 79.44 410 GLU A N 1
ATOM 3332 C CA . GLU A 1 410 ? 0.151 30.595 -42.727 1.00 79.44 410 GLU A CA 1
ATOM 3333 C C . GLU A 1 410 ? 0.675 29.157 -42.873 1.00 79.44 410 GLU A C 1
ATOM 3335 O O . GLU A 1 410 ? 1.697 28.821 -42.275 1.00 79.44 410 GLU A O 1
ATOM 3340 N N . SER A 1 411 ? 0.080 28.334 -43.743 1.00 75.44 411 SER A N 1
ATOM 3341 C CA . SER A 1 411 ? 0.495 26.939 -43.977 1.00 75.44 411 SER A CA 1
ATOM 3342 C C . SER A 1 411 ? 1.936 26.786 -44.483 1.00 75.44 411 SER A C 1
ATOM 3344 O O . SER A 1 411 ? 2.616 25.827 -44.100 1.00 75.44 411 SER A O 1
ATOM 3346 N N . LYS A 1 412 ? 2.462 27.761 -45.243 1.00 73.38 412 LYS A N 1
ATOM 3347 C CA . LYS A 1 412 ? 3.870 27.800 -45.699 1.00 73.38 412 LYS A CA 1
ATOM 3348 C C . LYS A 1 412 ? 4.886 27.782 -44.556 1.00 73.38 412 LYS A C 1
ATOM 3350 O O . LYS A 1 412 ? 6.014 27.337 -44.742 1.00 73.38 412 LYS A O 1
ATOM 3355 N N . GLN A 1 413 ? 4.500 28.231 -43.363 1.00 69.62 413 GLN A N 1
ATOM 3356 C CA . GLN A 1 413 ? 5.375 28.212 -42.186 1.00 69.62 413 GLN A CA 1
ATOM 3357 C C . GLN A 1 413 ? 5.541 26.799 -41.598 1.00 69.62 413 GLN A C 1
ATOM 3359 O O . GLN A 1 413 ? 6.478 26.550 -40.830 1.00 69.62 413 GLN A O 1
ATOM 3364 N N . PHE A 1 414 ? 4.636 25.879 -41.949 1.00 68.69 414 PHE A N 1
ATOM 3365 C CA . PHE A 1 414 ? 4.516 24.558 -41.334 1.00 68.69 414 PHE A CA 1
ATOM 3366 C C . PHE A 1 414 ? 4.771 23.394 -42.310 1.00 68.69 414 PHE A C 1
ATOM 3368 O O . PHE A 1 414 ? 5.165 22.314 -41.865 1.00 68.69 414 PHE A O 1
ATOM 3375 N N . ASN A 1 415 ? 4.628 23.607 -43.626 1.00 63.50 415 ASN A N 1
ATOM 3376 C CA . ASN A 1 415 ? 4.769 22.569 -44.656 1.00 63.50 415 ASN A CA 1
ATOM 3377 C C . ASN A 1 415 ? 5.988 22.804 -45.572 1.00 63.50 415 ASN A C 1
ATOM 3379 O O . ASN A 1 415 ? 6.267 23.925 -45.978 1.00 63.50 415 ASN A O 1
ATOM 3383 N N . LYS A 1 416 ? 6.725 21.729 -45.901 1.00 56.66 416 LYS A N 1
ATOM 3384 C CA . LYS A 1 416 ? 7.901 21.746 -46.806 1.00 56.66 416 LYS A CA 1
ATOM 3385 C C . LYS A 1 416 ? 7.592 21.338 -48.257 1.00 56.66 416 LYS A C 1
ATOM 3387 O O . LYS A 1 416 ? 8.494 21.386 -49.089 1.00 56.66 416 LYS A O 1
ATOM 3392 N N . LEU A 1 417 ? 6.371 20.884 -48.541 1.00 53.25 417 LEU A N 1
ATOM 3393 C CA . LEU A 1 417 ? 5.931 20.491 -49.886 1.00 53.25 417 LEU A CA 1
ATOM 3394 C C . LEU A 1 417 ? 5.492 21.733 -50.676 1.00 53.25 417 LEU A C 1
ATOM 3396 O O . LEU A 1 417 ? 4.994 22.690 -50.086 1.00 53.25 417 LEU A O 1
ATOM 3400 N N . GLY A 1 418 ? 5.746 21.737 -51.987 1.00 53.28 418 GLY A N 1
ATOM 3401 C CA . GLY A 1 418 ? 5.462 22.876 -52.862 1.00 53.28 418 GLY A CA 1
ATOM 3402 C C . GLY A 1 418 ? 3.964 23.150 -53.022 1.00 53.28 418 GLY A C 1
ATOM 3403 O O . GLY A 1 418 ? 3.142 22.256 -52.848 1.00 53.28 418 GLY A O 1
ATOM 3404 N N . ASP A 1 419 ? 3.631 24.389 -53.404 1.00 52.72 419 ASP A N 1
ATOM 3405 C CA . ASP A 1 419 ? 2.266 24.946 -53.497 1.00 52.72 419 ASP A CA 1
ATOM 3406 C C . ASP A 1 419 ? 1.256 24.110 -54.325 1.00 52.72 419 ASP A C 1
ATOM 3408 O O . ASP A 1 419 ? 0.061 24.380 -54.247 1.00 52.72 419 ASP A O 1
ATOM 3412 N N . ALA A 1 420 ? 1.712 23.127 -55.110 1.00 52.69 420 ALA A N 1
ATOM 3413 C CA . ALA A 1 420 ? 0.894 22.316 -56.014 1.00 52.69 420 ALA A CA 1
ATOM 3414 C C . ALA A 1 420 ? 0.144 21.148 -55.341 1.00 52.69 420 ALA A C 1
ATOM 3416 O O . ALA A 1 420 ? -0.821 20.659 -55.918 1.00 52.69 420 ALA A O 1
ATOM 3417 N N . ASP A 1 421 ? 0.551 20.719 -54.140 1.00 50.41 421 ASP A N 1
ATOM 3418 C CA . ASP A 1 421 ? -0.000 19.511 -53.495 1.00 50.41 421 ASP A CA 1
ATOM 3419 C C . ASP A 1 421 ? -1.055 19.806 -52.407 1.00 50.41 421 ASP A C 1
ATOM 3421 O O . ASP A 1 421 ? -1.542 18.882 -51.757 1.00 50.41 421 ASP A O 1
ATOM 3425 N N . PHE A 1 422 ? -1.388 21.080 -52.158 1.00 53.69 422 PHE A N 1
ATOM 3426 C CA . PHE A 1 422 ? -2.132 21.486 -50.952 1.00 53.69 422 PHE A CA 1
ATOM 3427 C C . PHE A 1 422 ? -3.462 22.217 -51.198 1.00 53.69 422 PHE A C 1
ATOM 3429 O O . PHE A 1 422 ? -4.248 22.333 -50.257 1.00 53.69 422 PHE A O 1
ATOM 3436 N N . PHE A 1 423 ? -3.723 22.718 -52.412 1.00 53.75 423 PHE A N 1
ATOM 3437 C CA . PHE A 1 423 ? -4.896 23.550 -52.724 1.00 53.75 423 PHE A CA 1
ATOM 3438 C C . PHE A 1 423 ? -5.600 23.158 -54.014 1.00 53.75 423 PHE A C 1
ATOM 3440 O O . PHE A 1 423 ? -4.890 22.867 -55.001 1.00 53.75 423 PHE A O 1
#

InterPro domains:
  IPR046700 Domain of unknown function DUF6570 [PF20209] (1-113)